Protein AF-A0A7C5U454-F1 (afdb_monomer_lite)

Radius of gyration: 26.95 Å; chains: 1; bounding box: 69×46×81 Å

Organism: Caldiarchaeum subterraneum (NCBI:txid311458)

Structure (mmCIF, N/CA/C/O backbone):
data_AF-A0A7C5U454-F1
#
_entry.id   AF-A0A7C5U454-F1
#
loop_
_atom_site.group_PDB
_atom_site.id
_atom_site.type_symbol
_atom_site.label_atom_id
_atom_site.label_alt_id
_atom_site.label_comp_id
_atom_site.label_asym_id
_atom_site.label_entity_id
_atom_site.label_seq_id
_atom_site.pdbx_PDB_ins_code
_atom_site.Cartn_x
_atom_site.Cartn_y
_atom_site.Cartn_z
_atom_site.occupancy
_atom_site.B_iso_or_equiv
_atom_site.auth_seq_id
_atom_site.auth_comp_id
_atom_site.auth_asym_id
_atom_site.auth_atom_id
_atom_site.pdbx_PDB_model_num
ATOM 1 N N . MET A 1 1 ? 36.075 -3.703 -53.656 1.00 47.78 1 MET A N 1
ATOM 2 C CA . MET A 1 1 ? 34.663 -3.786 -53.200 1.00 47.78 1 MET A CA 1
ATOM 3 C C . MET A 1 1 ? 34.481 -3.775 -51.675 1.00 47.78 1 MET A C 1
ATOM 5 O O . MET A 1 1 ? 33.833 -2.853 -51.201 1.00 47.78 1 MET A O 1
ATOM 9 N N . LYS A 1 2 ? 35.056 -4.696 -50.873 1.00 44.50 2 LYS A N 1
ATOM 10 C CA . LYS A 1 2 ? 34.863 -4.722 -49.393 1.00 44.50 2 LYS A CA 1
ATOM 11 C C . LYS A 1 2 ? 35.224 -3.414 -48.659 1.00 44.50 2 LYS A C 1
ATOM 13 O O . LYS A 1 2 ? 34.528 -3.016 -47.733 1.00 44.50 2 LYS A O 1
ATOM 18 N N . GLN A 1 3 ? 36.286 -2.730 -49.083 1.00 50.84 3 GLN A N 1
ATOM 19 C CA . GLN A 1 3 ? 36.782 -1.517 -48.415 1.00 50.84 3 GLN A CA 1
ATOM 20 C C . GLN A 1 3 ? 35.923 -0.270 -48.699 1.00 50.84 3 GLN A C 1
ATOM 22 O O . GLN A 1 3 ? 35.782 0.589 -47.837 1.00 50.84 3 GLN A O 1
ATOM 27 N N . GLN A 1 4 ? 35.288 -0.215 -49.874 1.00 53.16 4 GLN A N 1
ATOM 28 C CA . GLN A 1 4 ? 34.417 0.887 -50.294 1.00 53.16 4 GLN A CA 1
ATOM 29 C C . GLN A 1 4 ? 33.036 0.800 -49.621 1.00 53.16 4 GLN A C 1
ATOM 31 O O . GLN A 1 4 ? 32.524 1.801 -49.133 1.00 53.16 4 GLN A O 1
ATOM 36 N N . SER A 1 5 ? 32.488 -0.414 -49.485 1.00 56.28 5 SER A N 1
ATOM 37 C CA . SER A 1 5 ? 31.235 -0.668 -48.752 1.00 56.28 5 SER A CA 1
ATOM 38 C C . SER A 1 5 ? 31.339 -0.311 -47.260 1.00 56.28 5 SER A C 1
ATOM 40 O O . SER A 1 5 ? 30.425 0.294 -46.707 1.00 56.28 5 SER A O 1
ATOM 42 N N . SER A 1 6 ? 32.481 -0.593 -46.621 1.00 60.22 6 SER A N 1
ATOM 43 C CA . SER A 1 6 ? 32.712 -0.248 -45.210 1.00 60.22 6 SER A CA 1
ATOM 44 C C . SER A 1 6 ? 32.820 1.260 -44.949 1.00 60.22 6 SER A C 1
ATOM 46 O O . SER A 1 6 ? 32.556 1.679 -43.825 1.00 60.22 6 SER A O 1
ATOM 48 N N . SER A 1 7 ? 33.230 2.064 -45.938 1.00 69.88 7 SER A N 1
ATOM 49 C CA . SER A 1 7 ? 33.307 3.525 -45.787 1.00 69.88 7 SER A CA 1
ATOM 50 C C . SER A 1 7 ? 31.917 4.150 -45.833 1.00 69.88 7 SER A C 1
ATOM 52 O O . SER A 1 7 ? 31.558 4.900 -44.938 1.00 69.88 7 SER A O 1
ATOM 54 N N . ILE A 1 8 ? 31.100 3.739 -46.807 1.00 73.88 8 ILE A N 1
ATOM 55 C CA . ILE A 1 8 ? 29.731 4.244 -46.988 1.00 73.88 8 ILE A CA 1
ATOM 56 C C . ILE A 1 8 ? 28.865 3.955 -45.752 1.00 73.88 8 ILE A C 1
ATOM 58 O O . ILE A 1 8 ? 28.137 4.823 -45.283 1.00 73.88 8 ILE A O 1
ATOM 62 N N . LEU A 1 9 ? 28.971 2.749 -45.182 1.00 72.31 9 LEU A N 1
ATOM 63 C CA . LEU A 1 9 ? 28.237 2.377 -43.966 1.00 72.31 9 LEU A CA 1
ATOM 64 C C . LEU A 1 9 ? 28.644 3.211 -42.746 1.00 72.31 9 LEU A C 1
ATOM 66 O O . LEU A 1 9 ? 27.801 3.524 -41.905 1.00 72.31 9 LEU A O 1
ATOM 70 N N . PHE A 1 10 ? 29.921 3.581 -42.643 1.00 75.31 10 PHE A N 1
ATOM 71 C CA . PHE A 1 10 ? 30.403 4.443 -41.569 1.00 75.31 10 PHE A CA 1
ATOM 72 C C . PHE A 1 10 ? 29.864 5.871 -41.715 1.00 75.31 10 PHE A C 1
ATOM 74 O O . PHE A 1 10 ? 29.353 6.425 -40.744 1.00 75.31 10 PHE A O 1
ATOM 81 N N . ASP A 1 11 ? 29.893 6.423 -42.927 1.00 74.19 11 ASP A N 1
ATOM 82 C CA . ASP A 1 11 ? 29.401 7.776 -43.207 1.00 74.19 11 ASP A CA 1
ATOM 83 C C . ASP A 1 11 ? 27.886 7.884 -42.942 1.00 74.19 11 ASP A C 1
ATOM 85 O O . ASP A 1 11 ? 27.427 8.821 -42.285 1.00 74.19 11 ASP A O 1
ATOM 89 N N . LEU A 1 12 ? 27.111 6.867 -43.340 1.00 73.50 12 LEU A N 1
ATOM 90 C CA . LEU A 1 12 ? 25.682 6.751 -43.018 1.00 73.50 12 LEU A CA 1
ATOM 91 C C . LEU A 1 12 ? 25.421 6.621 -41.510 1.00 73.50 12 LEU A C 1
ATOM 93 O O . LEU A 1 12 ? 24.447 7.174 -40.994 1.00 73.50 12 LEU A O 1
ATOM 97 N N . SER A 1 13 ? 26.297 5.920 -40.786 1.00 74.12 13 SER A N 1
ATOM 98 C CA . SER A 1 13 ? 26.193 5.789 -39.329 1.00 74.12 13 SER A CA 1
ATOM 99 C C . SER A 1 13 ? 26.416 7.136 -38.636 1.00 74.12 13 SER A C 1
ATOM 101 O O . SER A 1 13 ? 25.646 7.507 -37.753 1.00 74.12 13 SER A O 1
ATOM 103 N N . LEU A 1 14 ? 27.418 7.910 -39.070 1.00 75.25 14 LEU A N 1
ATOM 104 C CA . LEU A 1 14 ? 27.668 9.262 -38.557 1.00 75.25 14 LEU A CA 1
ATOM 105 C C . LEU A 1 14 ? 26.498 10.210 -38.852 1.00 75.25 14 LEU A C 1
ATOM 107 O O . LEU A 1 14 ? 26.078 10.944 -37.961 1.00 75.25 14 LEU A O 1
ATOM 111 N N . LEU A 1 15 ? 25.934 10.157 -40.062 1.00 73.00 15 LEU A N 1
ATOM 112 C CA . LEU A 1 15 ? 24.736 10.916 -40.444 1.00 73.00 15 LEU A CA 1
ATOM 113 C C . LEU A 1 15 ? 23.524 10.575 -39.569 1.00 73.00 15 LEU A C 1
ATOM 115 O O . LEU A 1 15 ? 22.808 11.473 -39.136 1.00 73.00 15 LEU A O 1
ATOM 119 N N . THR A 1 16 ? 23.323 9.294 -39.261 1.00 71.94 16 THR A N 1
ATOM 120 C CA . THR A 1 16 ? 22.230 8.835 -38.388 1.00 71.94 16 THR A CA 1
ATOM 121 C C . THR A 1 16 ? 22.395 9.367 -36.961 1.00 71.94 16 THR A C 1
ATOM 123 O O . THR A 1 16 ? 21.438 9.854 -36.362 1.00 71.94 16 THR A O 1
ATOM 126 N N . LEU A 1 17 ? 23.620 9.337 -36.426 1.00 70.69 17 LEU A N 1
ATOM 127 C CA . LEU A 1 17 ? 23.936 9.887 -35.105 1.00 70.69 17 LEU A CA 1
ATOM 128 C C . LEU A 1 17 ? 23.794 11.422 -35.066 1.00 70.69 17 LEU A C 1
ATOM 130 O O . LEU A 1 17 ? 23.281 11.959 -34.088 1.00 70.69 17 LEU A O 1
ATOM 134 N N . LEU A 1 18 ? 24.191 12.126 -36.133 1.00 68.19 18 LEU A N 1
ATOM 135 C CA . LEU A 1 18 ? 23.986 13.573 -36.300 1.00 68.19 18 LEU A CA 1
ATOM 136 C C . LEU A 1 18 ? 22.499 13.941 -36.341 1.00 68.19 18 LEU A C 1
ATOM 138 O O . LEU A 1 18 ? 22.078 14.877 -35.665 1.00 68.19 18 LEU A O 1
ATOM 142 N N . ALA A 1 19 ? 21.695 13.192 -37.098 1.00 65.06 19 ALA A N 1
ATOM 143 C CA . ALA A 1 19 ? 20.251 13.392 -37.158 1.00 65.06 19 ALA A CA 1
ATOM 144 C C . ALA A 1 19 ? 19.597 13.141 -35.791 1.00 65.06 19 ALA A C 1
ATOM 146 O O . ALA A 1 19 ? 18.754 13.926 -35.362 1.00 65.06 19 ALA A O 1
ATOM 147 N N . PHE A 1 20 ? 20.028 12.103 -35.067 1.00 66.69 20 PHE A N 1
ATOM 148 C CA . PHE A 1 20 ? 19.568 11.827 -33.706 1.00 66.69 20 PHE A CA 1
ATOM 149 C C . PHE A 1 20 ? 19.923 12.962 -32.732 1.00 66.69 20 PHE A C 1
ATOM 151 O O . PHE A 1 20 ? 19.067 13.396 -31.965 1.00 66.69 20 PHE A O 1
ATOM 158 N N . LEU A 1 21 ? 21.148 13.498 -32.800 1.00 63.47 21 LEU A N 1
ATOM 159 C CA . LEU A 1 21 ? 21.573 14.660 -32.009 1.00 63.47 21 LEU A CA 1
ATOM 160 C C . LEU A 1 21 ? 20.697 15.892 -32.274 1.00 63.47 21 LEU A C 1
ATOM 162 O O . LEU A 1 21 ? 20.326 16.596 -31.342 1.00 63.47 21 LEU A O 1
ATOM 166 N N . ALA A 1 22 ? 20.370 16.142 -33.543 1.00 58.53 22 ALA A N 1
ATOM 167 C CA . ALA A 1 22 ? 19.593 17.304 -33.964 1.00 58.53 22 ALA A CA 1
ATOM 168 C C . ALA A 1 22 ? 18.092 17.200 -33.635 1.00 58.53 22 ALA A C 1
ATOM 170 O O . ALA A 1 22 ? 17.413 18.222 -33.583 1.00 58.53 22 ALA A O 1
ATOM 171 N N . THR A 1 23 ? 17.562 15.987 -33.439 1.00 56.59 23 THR A N 1
ATOM 172 C CA . THR A 1 23 ? 16.112 15.736 -33.309 1.00 56.59 23 THR A CA 1
ATOM 173 C C . THR A 1 23 ? 15.681 15.203 -31.941 1.00 56.59 23 THR A C 1
ATOM 175 O O . THR A 1 23 ? 14.493 15.245 -31.621 1.00 56.59 23 THR A O 1
ATOM 178 N N . SER A 1 24 ? 16.607 14.725 -31.104 1.00 53.41 24 SER A N 1
ATOM 179 C CA . SER A 1 24 ? 16.283 14.188 -29.778 1.00 53.41 24 SER A CA 1
ATOM 180 C C . SER A 1 24 ? 16.011 15.307 -28.770 1.00 53.41 24 SER A C 1
ATOM 182 O O . SER A 1 24 ? 16.917 16.016 -28.341 1.00 53.41 24 SER A O 1
ATOM 184 N N . SER A 1 25 ? 14.749 15.456 -28.364 1.00 43.56 25 SER A N 1
ATOM 185 C CA . SER A 1 25 ? 14.301 16.538 -27.479 1.00 43.56 25 SER A CA 1
ATOM 186 C C . SER A 1 25 ? 14.329 16.205 -25.981 1.00 43.56 25 SER A C 1
ATOM 188 O O . SER A 1 25 ? 14.147 17.119 -25.179 1.00 43.56 25 SER A O 1
ATOM 190 N N . LYS A 1 26 ? 14.531 14.937 -25.563 1.00 46.06 26 LYS A N 1
ATOM 191 C CA . LYS A 1 26 ? 14.231 14.540 -24.165 1.00 46.06 26 LYS A CA 1
ATOM 192 C C . LYS A 1 26 ? 14.995 13.375 -23.506 1.00 46.06 26 LYS A C 1
ATOM 194 O O . LYS A 1 26 ? 14.649 13.035 -22.379 1.00 46.06 26 LYS A O 1
ATOM 199 N N . VAL A 1 27 ? 16.023 12.764 -24.101 1.00 41.97 27 VAL A N 1
ATOM 200 C CA . VAL A 1 27 ? 16.682 11.590 -23.475 1.00 41.97 27 VAL A CA 1
ATOM 201 C C . VAL A 1 27 ? 18.084 11.929 -22.967 1.00 41.97 27 VAL A C 1
ATOM 203 O O . VAL A 1 27 ? 18.962 12.236 -23.763 1.00 41.97 27 VAL A O 1
ATOM 206 N N . ASN A 1 28 ? 18.272 11.860 -21.640 1.00 46.56 28 ASN A N 1
ATOM 207 C CA . ASN A 1 28 ? 19.528 12.038 -20.895 1.00 46.56 28 ASN A CA 1
ATOM 208 C C . ASN A 1 28 ? 20.470 13.113 -21.468 1.00 46.56 28 ASN A C 1
ATOM 210 O O . ASN A 1 28 ? 21.393 12.832 -22.237 1.00 46.56 28 ASN A O 1
ATOM 214 N N . VAL A 1 29 ? 20.268 14.344 -20.988 1.00 51.34 29 VAL A N 1
ATOM 215 C CA . VAL A 1 29 ? 21.019 15.577 -21.292 1.00 51.34 29 VAL A CA 1
ATOM 216 C C . VAL A 1 29 ? 22.542 15.362 -21.366 1.00 51.34 29 VAL A C 1
ATOM 218 O O . VAL A 1 29 ? 23.223 15.986 -22.170 1.00 51.34 29 VAL A O 1
ATOM 221 N N . GLN A 1 30 ? 23.092 14.422 -20.599 1.00 46.94 30 GLN A N 1
ATOM 222 C CA . GLN A 1 30 ? 24.523 14.119 -20.568 1.00 46.94 30 GLN A CA 1
ATOM 223 C C . GLN A 1 30 ? 25.040 13.442 -21.860 1.00 46.94 30 GLN A C 1
ATOM 225 O O . GLN A 1 30 ? 26.074 13.845 -22.386 1.00 46.94 30 GLN A O 1
ATOM 230 N N . TYR A 1 31 ? 24.342 12.462 -22.443 1.00 55.22 31 TYR A N 1
ATOM 231 C CA . TYR A 1 31 ? 24.856 11.769 -23.640 1.00 55.22 31 TYR A CA 1
ATOM 232 C C . TYR A 1 31 ? 24.741 12.617 -24.910 1.00 55.22 31 TYR A C 1
ATOM 234 O O . TYR A 1 31 ? 25.618 12.554 -25.772 1.00 55.22 31 TYR A O 1
ATOM 242 N N . VAL A 1 32 ? 23.684 13.427 -24.999 1.00 56.78 32 VAL A N 1
ATOM 243 C CA . VAL A 1 32 ? 23.410 14.331 -26.125 1.00 56.78 32 VAL A CA 1
ATOM 244 C C . VAL A 1 32 ? 24.326 15.560 -26.078 1.00 56.78 32 VAL A C 1
ATOM 246 O O . VAL A 1 32 ? 24.809 15.983 -27.121 1.00 56.78 32 VAL A O 1
ATOM 249 N N . LEU A 1 33 ? 24.637 16.112 -24.897 1.00 57.97 33 LEU A N 1
ATOM 250 C CA . LEU A 1 33 ? 25.428 17.348 -24.815 1.00 57.97 33 LEU A CA 1
ATOM 251 C C . LEU A 1 33 ? 26.941 17.160 -24.938 1.00 57.97 33 LEU A C 1
ATOM 253 O O . LEU A 1 33 ? 27.600 18.061 -25.451 1.00 57.97 33 LEU A O 1
ATOM 257 N N . TRP A 1 34 ? 27.514 16.043 -24.474 1.00 58.28 34 TRP A N 1
ATOM 258 C CA . TRP A 1 34 ? 28.972 15.871 -24.538 1.00 58.28 34 TRP A CA 1
ATOM 259 C C . TRP A 1 34 ? 29.406 14.579 -25.229 1.00 58.28 34 TRP A C 1
ATOM 261 O O . TRP A 1 34 ? 30.218 14.642 -26.148 1.00 58.28 34 TRP A O 1
ATOM 271 N N . VAL A 1 35 ? 28.851 13.410 -24.899 1.00 62.88 35 VAL A N 1
ATOM 272 C CA . VAL A 1 35 ? 29.391 12.150 -25.450 1.00 62.88 35 VAL A CA 1
ATOM 273 C C . VAL A 1 35 ? 29.211 12.046 -26.968 1.00 62.88 35 VAL A C 1
ATOM 275 O O . VAL A 1 35 ? 30.185 11.844 -27.692 1.00 62.88 35 VAL A O 1
ATOM 278 N N . LEU A 1 36 ? 27.987 12.206 -27.475 1.00 69.81 36 LEU A N 1
ATOM 279 C CA . LEU A 1 36 ? 27.692 12.030 -28.900 1.00 69.81 36 LEU A CA 1
ATOM 280 C C . LEU A 1 36 ? 28.391 13.075 -29.797 1.00 69.81 36 LEU A C 1
ATOM 282 O O . LEU A 1 36 ? 28.998 12.671 -30.793 1.00 69.81 36 LEU A O 1
ATOM 286 N N . PRO A 1 37 ? 28.397 14.385 -29.459 1.00 70.81 37 PRO A N 1
ATOM 287 C CA . PRO A 1 37 ? 29.125 15.391 -30.233 1.00 70.81 37 PRO A CA 1
ATOM 288 C C . PRO A 1 37 ? 30.634 15.128 -30.291 1.00 70.81 37 PRO A C 1
ATOM 290 O O . PRO A 1 37 ? 31.232 15.213 -31.366 1.00 70.81 37 PRO A O 1
ATOM 293 N N . PHE A 1 38 ? 31.265 14.751 -29.171 1.00 71.94 38 PHE A N 1
ATOM 294 C CA . PHE A 1 38 ? 32.700 14.450 -29.161 1.00 71.94 38 PHE A CA 1
ATOM 295 C C . PHE A 1 38 ? 33.031 13.162 -29.922 1.00 71.94 38 PHE A C 1
ATOM 297 O O . PHE A 1 38 ? 34.053 13.115 -30.609 1.00 71.94 38 PHE A O 1
ATOM 304 N N . LEU A 1 39 ? 32.157 12.151 -29.882 1.00 72.62 39 LEU A N 1
ATOM 305 C CA . LEU A 1 39 ? 32.286 10.955 -30.717 1.00 72.62 39 LEU A CA 1
ATOM 306 C C . LEU A 1 39 ? 32.182 11.286 -32.209 1.00 72.62 39 LEU A C 1
ATOM 308 O O . LEU A 1 39 ? 32.992 10.797 -32.991 1.00 72.62 39 LEU A O 1
ATOM 312 N N . LEU A 1 40 ? 31.248 12.148 -32.612 1.00 73.44 40 LEU A N 1
ATOM 313 C CA . LEU A 1 40 ? 31.114 12.593 -34.002 1.00 73.44 40 LEU A CA 1
ATOM 314 C C . LEU A 1 40 ? 32.360 13.353 -34.476 1.00 73.44 40 LEU A C 1
ATOM 316 O O . LEU A 1 40 ? 32.920 13.029 -35.523 1.00 73.44 40 LEU A O 1
ATOM 320 N N . ILE A 1 41 ? 32.854 14.307 -33.679 1.00 73.94 41 ILE A N 1
ATOM 321 C CA . ILE A 1 41 ? 34.079 15.064 -33.988 1.00 73.94 41 ILE A CA 1
ATOM 322 C C . ILE A 1 41 ? 35.288 14.126 -34.089 1.00 73.94 41 ILE A C 1
ATOM 324 O O . ILE A 1 41 ? 36.097 14.250 -35.010 1.00 73.94 41 ILE A O 1
ATOM 328 N N . HIS A 1 42 ? 35.418 13.173 -33.165 1.00 75.06 42 HIS A N 1
ATOM 329 C CA . HIS A 1 42 ? 36.490 12.183 -33.199 1.00 75.06 42 HIS A CA 1
ATOM 330 C C . HIS A 1 42 ? 36.370 11.262 -34.419 1.00 75.06 42 HIS A C 1
ATOM 332 O O . HIS A 1 42 ? 37.365 11.019 -35.098 1.00 75.06 42 HIS A O 1
ATOM 338 N N . GLY A 1 43 ? 35.168 10.808 -34.769 1.00 72.38 43 GLY A N 1
ATOM 339 C CA . GLY A 1 43 ? 34.928 9.982 -35.953 1.00 72.38 43 GLY A CA 1
ATOM 340 C C . GLY A 1 43 ? 35.285 10.672 -37.267 1.00 72.38 43 GLY A C 1
ATOM 341 O O . GLY A 1 43 ? 35.855 10.038 -38.151 1.00 72.38 43 GLY A O 1
ATOM 342 N N . LEU A 1 44 ? 35.029 11.979 -37.369 1.00 73.25 44 LEU A N 1
ATOM 343 C CA . LEU A 1 44 ? 35.403 12.790 -38.532 1.00 73.25 44 LEU A CA 1
ATOM 344 C C . LEU A 1 44 ? 36.917 13.043 -38.623 1.00 73.25 44 LEU A C 1
ATOM 346 O O . LEU A 1 44 ? 37.450 13.228 -39.714 1.00 73.25 44 LEU A O 1
ATOM 350 N N . ARG A 1 45 ? 37.621 13.059 -37.485 1.00 71.38 45 ARG A N 1
ATOM 351 C CA . ARG A 1 45 ? 39.059 13.376 -37.406 1.00 71.38 45 ARG A CA 1
ATOM 352 C C . ARG A 1 45 ? 39.978 12.160 -37.429 1.00 71.38 45 ARG A C 1
ATOM 354 O O . ARG A 1 45 ? 41.174 12.317 -37.666 1.00 71.38 45 ARG A O 1
ATOM 361 N N . THR A 1 46 ? 39.460 10.964 -37.168 1.00 67.00 46 THR A N 1
ATOM 362 C CA . THR A 1 46 ? 40.300 9.796 -36.878 1.00 67.00 46 THR A CA 1
ATOM 363 C C . THR A 1 46 ? 39.913 8.610 -37.754 1.00 67.00 46 THR A C 1
ATOM 365 O O . THR A 1 46 ? 38.778 8.149 -37.745 1.00 67.00 46 THR A O 1
ATOM 368 N N . ASN A 1 47 ? 40.875 8.050 -38.493 1.00 66.88 47 ASN A N 1
ATOM 369 C CA . ASN A 1 47 ? 40.645 6.910 -39.393 1.00 66.88 47 ASN A CA 1
ATOM 370 C C . ASN A 1 47 ? 40.882 5.553 -38.699 1.00 66.88 47 ASN A C 1
ATOM 372 O O . ASN A 1 47 ? 41.429 4.616 -39.282 1.00 66.88 47 ASN A O 1
ATOM 376 N N . VAL A 1 48 ? 40.524 5.452 -37.416 1.00 75.12 48 VAL A N 1
ATOM 377 C CA . VAL A 1 48 ? 40.759 4.241 -36.621 1.00 75.12 48 VAL A CA 1
ATOM 378 C C . VAL A 1 48 ? 39.723 3.189 -37.008 1.00 75.12 48 VAL A C 1
ATOM 380 O O . VAL A 1 48 ? 38.528 3.364 -36.785 1.00 75.12 48 VAL A O 1
ATOM 383 N N . LYS A 1 49 ? 40.182 2.063 -37.565 1.00 73.81 49 LYS A N 1
ATOM 384 C CA . LYS A 1 49 ? 39.317 0.959 -38.018 1.00 73.81 49 LYS A CA 1
ATOM 385 C C . LYS A 1 49 ? 38.381 0.446 -36.916 1.00 73.81 49 LYS A C 1
ATOM 387 O O . LYS A 1 49 ? 37.220 0.168 -37.186 1.00 73.81 49 LYS A O 1
ATOM 392 N N . GLU A 1 50 ? 38.874 0.360 -35.681 1.00 71.81 50 GLU A N 1
ATOM 393 C CA . GLU A 1 50 ? 38.083 -0.042 -34.508 1.00 71.81 50 GLU A CA 1
ATOM 394 C C . GLU A 1 50 ? 36.940 0.945 -34.233 1.00 71.81 50 GLU A C 1
ATOM 396 O O . GLU A 1 50 ? 35.807 0.519 -34.035 1.00 71.81 50 GLU A O 1
ATOM 401 N N . PHE A 1 51 ? 37.210 2.255 -34.300 1.00 75.38 51 PHE A N 1
ATOM 402 C CA . PHE A 1 51 ? 36.192 3.294 -34.125 1.00 75.38 51 PHE A CA 1
ATOM 403 C C . PHE A 1 51 ? 35.079 3.150 -35.170 1.00 75.38 51 PHE A C 1
ATOM 405 O O . PHE A 1 51 ? 33.903 3.113 -34.819 1.00 75.38 51 PHE A O 1
ATOM 412 N N . LYS A 1 52 ? 35.454 2.951 -36.443 1.00 77.69 52 LYS A N 1
ATOM 413 C CA . LYS A 1 52 ? 34.493 2.749 -37.537 1.00 77.69 52 LYS A CA 1
ATOM 414 C C . LYS A 1 52 ? 33.583 1.548 -37.308 1.00 77.69 52 LYS A C 1
ATOM 416 O O . LYS A 1 52 ? 32.368 1.663 -37.450 1.00 77.69 52 LYS A O 1
ATOM 421 N N . SER A 1 53 ? 34.160 0.413 -36.918 1.00 77.06 53 SER A N 1
ATOM 422 C CA . SER A 1 53 ? 33.397 -0.805 -36.644 1.00 77.06 53 SER A CA 1
ATOM 423 C C . SER A 1 53 ? 32.407 -0.628 -35.490 1.00 77.06 53 SER A C 1
ATOM 425 O O . SER A 1 53 ? 31.266 -1.068 -35.609 1.00 77.06 53 SER A O 1
ATOM 427 N N . TYR A 1 54 ? 32.803 0.034 -34.395 1.00 78.12 54 TYR A N 1
ATOM 428 C CA . TYR A 1 54 ? 31.911 0.233 -33.248 1.00 78.12 54 TYR A CA 1
ATOM 429 C C . TYR A 1 54 ? 30.814 1.268 -33.511 1.00 78.12 54 TYR A C 1
ATOM 431 O O . TYR A 1 54 ? 29.695 1.077 -33.043 1.00 78.12 54 TYR A O 1
ATOM 439 N N . SER A 1 55 ? 31.073 2.313 -34.305 1.00 78.50 55 SER A N 1
ATOM 440 C CA . SER A 1 55 ? 30.022 3.253 -34.726 1.00 78.50 55 SER A CA 1
ATOM 441 C C . SER A 1 55 ? 28.955 2.570 -35.582 1.00 78.50 55 SER A C 1
ATOM 443 O O . SER A 1 55 ? 27.767 2.779 -35.351 1.00 78.50 55 SER A O 1
ATOM 445 N N . ILE A 1 56 ? 29.368 1.710 -36.520 1.00 80.56 56 ILE A N 1
ATOM 446 C CA . ILE A 1 56 ? 28.434 0.915 -37.331 1.00 80.56 56 ILE A CA 1
ATOM 447 C C . ILE A 1 56 ? 27.639 -0.040 -36.433 1.00 80.56 56 ILE A C 1
ATOM 449 O O . ILE A 1 56 ? 26.418 -0.111 -36.539 1.00 80.56 56 ILE A O 1
ATOM 453 N N . LEU A 1 57 ? 28.314 -0.745 -35.518 1.00 79.94 57 LEU A N 1
ATOM 454 C CA . LEU A 1 57 ? 27.671 -1.689 -34.603 1.00 79.94 57 LEU A CA 1
ATOM 455 C C . LEU A 1 57 ? 26.627 -1.009 -33.705 1.00 79.94 57 LEU A C 1
ATOM 457 O O . LEU A 1 57 ? 25.555 -1.570 -33.497 1.00 79.94 57 LEU A O 1
ATOM 461 N N . LEU A 1 58 ? 26.913 0.204 -33.220 1.00 81.94 58 LEU A N 1
ATOM 462 C CA . LEU A 1 58 ? 25.990 0.996 -32.406 1.00 81.94 58 LEU A CA 1
ATOM 463 C C . LEU A 1 58 ? 24.712 1.355 -33.178 1.00 81.94 58 LEU A C 1
ATOM 465 O O . LEU A 1 58 ? 23.612 1.188 -32.655 1.00 81.94 58 LEU A O 1
ATOM 469 N N . VAL A 1 59 ? 24.846 1.813 -34.426 1.00 82.00 59 VAL A N 1
ATOM 470 C CA . VAL A 1 59 ? 23.693 2.178 -35.267 1.00 82.00 59 VAL A CA 1
ATOM 471 C C . VAL A 1 59 ? 22.885 0.945 -35.664 1.00 82.00 59 VAL A C 1
ATOM 473 O O . VAL A 1 59 ? 21.661 0.965 -35.570 1.00 82.00 59 VAL A O 1
ATOM 476 N N . VAL A 1 60 ? 23.549 -0.153 -36.037 1.00 84.19 60 VAL A N 1
ATOM 477 C CA . VAL A 1 60 ? 22.874 -1.425 -36.340 1.00 84.19 60 VAL A CA 1
ATOM 478 C C . VAL A 1 60 ? 22.113 -1.937 -35.118 1.00 84.19 60 VAL A C 1
ATOM 480 O O . VAL A 1 60 ? 20.950 -2.306 -35.245 1.00 84.19 60 VAL A O 1
ATOM 483 N N . ALA A 1 61 ? 22.723 -1.908 -33.931 1.00 81.75 61 ALA A N 1
ATOM 484 C CA . ALA A 1 61 ? 22.050 -2.275 -32.691 1.00 81.75 61 ALA A CA 1
ATOM 485 C C . ALA A 1 61 ? 20.831 -1.381 -32.421 1.00 81.75 61 ALA A C 1
ATOM 487 O O . ALA A 1 61 ? 19.765 -1.898 -32.109 1.00 81.75 61 ALA A O 1
ATOM 488 N N . GLY A 1 62 ? 20.944 -0.064 -32.620 1.00 78.31 62 GLY A N 1
ATOM 489 C CA . GLY A 1 62 ? 19.815 0.861 -32.495 1.00 78.31 62 GLY A CA 1
ATOM 490 C C . GLY A 1 62 ? 18.668 0.554 -33.465 1.00 78.31 62 GLY A C 1
ATOM 491 O O . GLY A 1 62 ? 17.507 0.558 -33.066 1.00 78.31 62 GLY A O 1
ATOM 492 N N . LEU A 1 63 ? 18.971 0.216 -34.721 1.00 83.31 63 LEU A N 1
ATOM 493 C CA . LEU A 1 63 ? 17.959 -0.179 -35.707 1.00 83.31 63 LEU A CA 1
ATOM 494 C C . LEU A 1 63 ? 17.279 -1.503 -35.337 1.00 83.31 63 LEU A C 1
ATOM 496 O O . LEU A 1 63 ? 16.056 -1.613 -35.433 1.00 83.31 63 LEU A O 1
ATOM 500 N N . VAL A 1 64 ? 18.048 -2.495 -34.875 1.00 80.69 64 VAL A N 1
ATOM 501 C CA . VAL A 1 64 ? 17.497 -3.762 -34.364 1.00 80.69 64 VAL A CA 1
ATOM 502 C C . VAL A 1 64 ? 16.616 -3.506 -33.143 1.00 80.69 64 VAL A C 1
ATOM 504 O O . VAL A 1 64 ? 15.533 -4.069 -33.053 1.00 80.69 64 VAL A O 1
ATOM 507 N N . PHE A 1 65 ? 17.024 -2.609 -32.244 1.00 78.19 65 PHE A N 1
ATOM 508 C CA . PHE A 1 65 ? 16.228 -2.229 -31.082 1.00 78.19 65 PHE A CA 1
ATOM 509 C C . PHE A 1 65 ? 14.898 -1.589 -31.494 1.00 78.19 65 PHE A C 1
ATOM 511 O O . PHE A 1 65 ? 13.849 -2.010 -31.024 1.00 78.19 65 PHE A O 1
ATOM 518 N N . ILE A 1 66 ? 14.916 -0.611 -32.408 1.00 76.00 66 ILE A N 1
ATOM 519 C CA . ILE A 1 66 ? 13.700 0.071 -32.882 1.00 76.00 66 ILE A CA 1
ATOM 520 C C . ILE A 1 66 ? 12.764 -0.916 -33.584 1.00 76.00 66 ILE A C 1
ATOM 522 O O . ILE A 1 66 ? 11.571 -0.940 -33.299 1.00 76.00 66 ILE A O 1
ATOM 526 N N . THR A 1 67 ? 13.287 -1.746 -34.484 1.00 78.44 67 THR A N 1
ATOM 527 C CA . THR A 1 67 ? 12.475 -2.728 -35.222 1.00 78.44 67 THR A CA 1
ATOM 528 C C . THR A 1 67 ? 11.897 -3.803 -34.304 1.00 78.44 67 THR A C 1
ATOM 530 O O . THR A 1 67 ? 10.717 -4.133 -34.417 1.00 78.44 67 THR A O 1
ATOM 533 N N . ALA A 1 68 ? 12.679 -4.295 -33.342 1.00 74.19 68 ALA A N 1
ATOM 534 C CA . ALA A 1 68 ? 12.201 -5.230 -32.332 1.00 74.19 68 ALA A CA 1
ATOM 535 C C . ALA A 1 68 ? 11.163 -4.580 -31.402 1.00 74.19 68 ALA A C 1
ATOM 537 O O . ALA A 1 68 ? 10.143 -5.199 -31.112 1.00 74.19 68 ALA A O 1
ATOM 538 N N . ALA A 1 69 ? 11.358 -3.315 -31.011 1.00 67.62 69 ALA A N 1
ATOM 539 C CA . ALA A 1 69 ? 10.386 -2.553 -30.230 1.00 67.62 69 ALA A CA 1
ATOM 540 C C . ALA A 1 69 ? 9.064 -2.391 -30.986 1.00 67.62 69 ALA A C 1
ATOM 542 O O . ALA A 1 69 ? 8.012 -2.590 -30.397 1.00 67.62 69 ALA A O 1
ATOM 543 N N . GLN A 1 70 ? 9.096 -2.100 -32.290 1.00 71.56 70 GLN A N 1
ATOM 544 C CA . GLN A 1 70 ? 7.889 -2.021 -33.120 1.00 71.56 70 GLN A CA 1
ATOM 545 C C . GLN A 1 70 ? 7.153 -3.363 -33.196 1.00 71.56 70 GLN A C 1
ATOM 547 O O . GLN A 1 70 ? 5.932 -3.388 -33.100 1.00 71.56 70 GLN A O 1
ATOM 552 N N . ALA A 1 71 ? 7.873 -4.483 -33.308 1.00 67.75 71 ALA A N 1
ATOM 553 C CA . ALA A 1 71 ? 7.261 -5.812 -33.286 1.00 67.75 71 ALA A CA 1
ATOM 554 C C . ALA A 1 71 ? 6.601 -6.130 -31.930 1.00 67.75 71 ALA A C 1
ATOM 556 O O . ALA A 1 71 ? 5.517 -6.706 -31.899 1.00 67.75 71 ALA A O 1
ATOM 557 N N . VAL A 1 72 ? 7.222 -5.716 -30.820 1.00 62.09 72 VAL A N 1
ATOM 558 C CA . VAL A 1 72 ? 6.637 -5.830 -29.472 1.00 62.09 72 VAL A CA 1
ATOM 559 C C . VAL A 1 72 ? 5.428 -4.898 -29.304 1.00 62.09 72 VAL A C 1
ATOM 561 O O . VAL A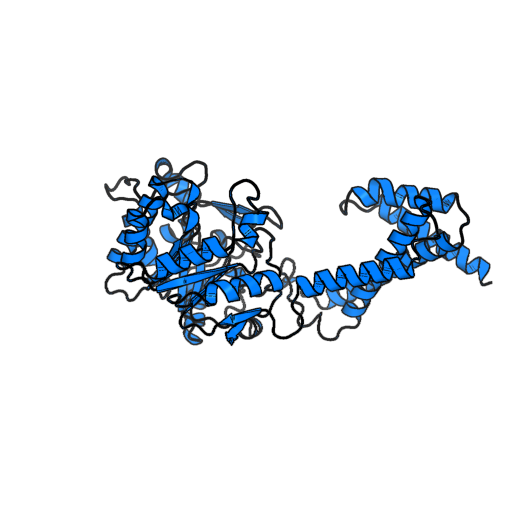 1 72 ? 4.415 -5.299 -28.737 1.00 62.09 72 VAL A O 1
ATOM 564 N N . LEU A 1 73 ? 5.494 -3.678 -29.843 1.00 61.88 73 LEU A N 1
ATOM 565 C CA . LEU A 1 73 ? 4.415 -2.687 -29.796 1.00 61.88 73 LEU A CA 1
ATOM 566 C C . LEU A 1 73 ? 3.244 -3.018 -30.735 1.00 61.88 73 LEU A C 1
ATOM 568 O O . LEU A 1 73 ? 2.128 -2.598 -30.469 1.00 61.88 73 LEU A O 1
ATOM 572 N N . ALA A 1 74 ? 3.449 -3.784 -31.807 1.00 61.53 74 ALA A N 1
ATOM 573 C CA . ALA A 1 74 ? 2.375 -4.180 -32.724 1.00 61.53 74 ALA A CA 1
ATOM 574 C C . ALA A 1 74 ? 1.346 -5.127 -32.076 1.00 61.53 74 ALA A C 1
ATOM 576 O O . ALA A 1 74 ? 0.210 -5.212 -32.535 1.00 61.53 74 ALA A O 1
ATOM 577 N N . ILE A 1 75 ? 1.738 -5.821 -31.005 1.00 56.22 75 ILE A N 1
ATOM 578 C CA . ILE A 1 75 ? 0.870 -6.687 -30.189 1.00 56.22 75 ILE A CA 1
ATOM 579 C C . ILE A 1 75 ? 0.196 -5.868 -29.064 1.00 56.22 75 ILE A C 1
ATOM 581 O O . ILE A 1 75 ? -0.685 -6.347 -28.355 1.00 56.22 75 ILE A O 1
ATOM 585 N N . PHE A 1 76 ? 0.589 -4.605 -28.896 1.00 48.12 76 PHE A N 1
ATOM 586 C CA . PHE A 1 76 ? 0.136 -3.746 -27.814 1.00 48.12 76 PHE A CA 1
ATOM 587 C C . PHE A 1 76 ? -1.233 -3.126 -28.131 1.00 48.12 76 PHE A C 1
ATOM 589 O O . PHE A 1 76 ? -1.377 -2.338 -29.064 1.00 48.12 76 PHE A O 1
ATOM 596 N N . ASP A 1 77 ? -2.247 -3.449 -27.326 1.00 52.12 77 ASP A N 1
ATOM 597 C CA . ASP A 1 77 ? -3.545 -2.767 -27.379 1.00 52.12 77 ASP A CA 1
ATOM 598 C C . ASP A 1 77 ? -3.387 -1.304 -26.921 1.00 52.12 77 ASP A C 1
ATOM 600 O O . ASP A 1 77 ? -2.849 -1.030 -25.847 1.00 52.12 77 ASP A O 1
ATOM 604 N N . LEU A 1 78 ? -3.896 -0.353 -27.710 1.00 54.44 78 LEU A N 1
ATOM 605 C CA . LEU A 1 78 ? -3.917 1.075 -27.375 1.00 54.44 78 LEU A CA 1
ATOM 606 C C . LEU A 1 78 ? -4.653 1.360 -26.053 1.00 54.44 78 LEU A C 1
ATOM 608 O O . LEU A 1 78 ? -4.337 2.337 -25.377 1.00 54.44 78 LEU A O 1
ATOM 612 N N . ARG A 1 79 ? -5.582 0.490 -25.633 1.00 47.34 79 ARG A N 1
ATOM 613 C CA . ARG A 1 79 ? -6.239 0.550 -24.312 1.00 47.34 79 ARG A CA 1
ATOM 614 C C . ARG A 1 79 ? -5.277 0.303 -23.145 1.00 47.34 79 ARG A C 1
ATOM 616 O O . ARG A 1 79 ? -5.610 0.621 -22.006 1.00 47.34 79 ARG A O 1
ATOM 623 N N . ASN A 1 80 ? -4.092 -0.245 -23.417 1.00 45.78 80 ASN A N 1
ATOM 624 C CA . ASN A 1 80 ? -3.028 -0.459 -22.441 1.00 45.78 80 ASN A CA 1
ATOM 625 C C . ASN A 1 80 ? -2.000 0.681 -22.403 1.00 45.78 80 ASN A C 1
ATOM 627 O O . ASN A 1 80 ? -1.045 0.596 -21.633 1.00 45.78 80 ASN A O 1
ATOM 631 N N . ILE A 1 81 ? -2.174 1.762 -23.175 1.00 45.59 81 ILE A N 1
ATOM 632 C CA . ILE A 1 81 ? -1.315 2.950 -23.056 1.00 45.59 81 ILE A CA 1
ATOM 633 C C . ILE A 1 81 ? -1.422 3.497 -21.624 1.00 45.59 81 ILE A C 1
ATOM 635 O O . ILE A 1 81 ? -2.511 3.785 -21.139 1.00 45.59 81 ILE A O 1
ATOM 639 N N . GLY A 1 82 ? -0.280 3.603 -20.939 1.00 42.47 82 GLY A N 1
ATOM 640 C CA . GLY A 1 82 ? -0.199 4.001 -19.528 1.00 42.47 82 GLY A CA 1
ATOM 641 C C . GLY A 1 82 ? -0.326 2.849 -18.523 1.00 42.47 82 GLY A C 1
ATOM 642 O O . GLY A 1 82 ? -0.056 3.052 -17.345 1.00 42.47 82 GLY A O 1
ATOM 643 N N . ARG A 1 83 ? -0.665 1.627 -18.961 1.00 47.25 83 ARG A N 1
ATOM 644 C CA . ARG A 1 83 ? -0.700 0.421 -18.118 1.00 47.25 83 ARG A CA 1
ATOM 645 C C . ARG A 1 83 ? 0.637 -0.322 -18.214 1.00 47.25 83 ARG A C 1
ATOM 647 O O . ARG A 1 83 ? 1.121 -0.583 -19.313 1.00 47.25 83 ARG A O 1
ATOM 654 N N . ILE A 1 84 ? 1.223 -0.716 -17.081 1.00 48.59 84 ILE A N 1
ATOM 655 C CA . ILE A 1 84 ? 2.450 -1.533 -17.065 1.00 48.59 84 ILE A CA 1
ATOM 656 C C . ILE A 1 84 ? 2.082 -2.957 -17.508 1.00 48.59 84 ILE A C 1
ATOM 658 O O . ILE A 1 84 ? 1.629 -3.773 -16.720 1.00 48.59 84 ILE A O 1
ATOM 662 N N . VAL A 1 85 ? 2.207 -3.305 -18.783 1.00 45.97 85 VAL A N 1
ATOM 663 C CA . VAL A 1 85 ? 1.881 -4.675 -19.209 1.00 45.97 85 VAL A CA 1
ATOM 664 C C . VAL A 1 85 ? 2.886 -5.637 -18.570 1.00 45.97 85 VAL A C 1
ATOM 666 O O . VAL A 1 85 ? 4.057 -5.645 -18.950 1.00 45.97 85 VAL A O 1
ATOM 669 N N . VAL A 1 86 ? 2.450 -6.449 -17.592 1.00 44.88 86 VAL A N 1
ATOM 670 C CA . VAL A 1 86 ? 3.285 -7.556 -17.115 1.00 44.88 86 VAL A CA 1
ATOM 671 C C . VAL A 1 86 ? 3.319 -8.582 -18.218 1.00 44.88 86 VAL A C 1
ATOM 673 O O . VAL A 1 86 ? 2.376 -9.334 -18.452 1.00 44.88 86 VAL A O 1
ATOM 676 N N . SER A 1 87 ? 4.438 -8.520 -18.908 1.00 43.25 87 SER A N 1
ATOM 677 C CA . SER A 1 87 ? 4.871 -9.277 -20.055 1.00 43.25 87 SER A CA 1
ATOM 678 C C . SER A 1 87 ? 4.884 -10.791 -19.777 1.00 43.25 87 SER A C 1
ATOM 680 O O . SER A 1 87 ? 5.917 -11.435 -19.822 1.00 43.25 87 SER A O 1
ATOM 682 N N . ARG A 1 88 ? 3.738 -11.430 -19.520 1.00 42.53 88 ARG A N 1
ATOM 683 C CA . ARG A 1 88 ? 3.663 -12.891 -19.686 1.00 42.53 88 ARG A CA 1
ATOM 684 C C . ARG A 1 88 ? 3.759 -13.249 -21.165 1.00 42.53 88 ARG A C 1
ATOM 686 O O . ARG A 1 88 ? 4.461 -14.191 -21.501 1.00 42.53 88 ARG A O 1
ATOM 693 N N . GLU A 1 89 ? 3.155 -12.456 -22.045 1.00 42.28 89 GLU A N 1
ATOM 694 C CA . GLU A 1 89 ? 3.165 -12.704 -23.496 1.00 42.28 89 GLU A CA 1
ATOM 695 C C . GLU A 1 89 ? 4.409 -12.157 -24.218 1.00 42.28 89 GLU A C 1
ATOM 697 O O . GLU A 1 89 ? 4.772 -12.669 -25.272 1.00 42.28 89 GLU A O 1
ATOM 702 N N . ILE A 1 90 ? 5.105 -11.160 -23.656 1.00 44.53 90 ILE A N 1
ATOM 703 C CA . ILE A 1 90 ? 6.315 -10.590 -24.277 1.00 44.53 90 ILE A CA 1
ATOM 704 C C . ILE A 1 90 ? 7.593 -11.318 -23.791 1.00 44.53 90 ILE A C 1
ATOM 706 O O . ILE A 1 90 ? 8.512 -11.508 -24.589 1.00 44.53 90 ILE A O 1
ATOM 710 N N . GLU A 1 91 ? 7.645 -11.814 -22.542 1.00 41.34 91 GLU A N 1
ATOM 711 C CA . GLU A 1 91 ? 8.798 -12.567 -22.000 1.00 41.34 91 GLU A CA 1
ATOM 712 C C . GLU A 1 91 ? 8.753 -14.051 -22.368 1.00 41.34 91 GLU A C 1
ATOM 714 O O . GLU A 1 91 ? 9.805 -14.682 -22.478 1.00 41.34 91 GLU A O 1
ATOM 719 N N . THR A 1 92 ? 7.567 -14.623 -22.605 1.00 44.25 92 THR A N 1
ATOM 720 C CA . THR A 1 92 ? 7.464 -16.005 -23.078 1.00 44.25 92 THR A CA 1
ATOM 721 C C . THR A 1 92 ? 7.332 -16.040 -24.603 1.00 44.25 92 THR A C 1
ATOM 723 O O . THR A 1 92 ? 6.254 -15.997 -25.175 1.00 44.25 92 THR A O 1
ATOM 726 N N . VAL A 1 93 ? 8.477 -16.194 -25.277 1.00 48.91 93 VAL A N 1
ATOM 727 C CA . VAL A 1 93 ? 8.568 -16.702 -26.663 1.00 48.91 93 VAL A CA 1
ATOM 728 C C . VAL A 1 93 ? 8.186 -15.715 -27.782 1.00 48.91 93 VAL A C 1
ATOM 730 O O . VAL A 1 93 ? 7.545 -16.091 -28.761 1.00 48.91 93 VAL A O 1
ATOM 733 N N . THR A 1 94 ? 8.666 -14.468 -27.744 1.00 56.59 94 THR A N 1
ATOM 734 C CA . THR A 1 94 ? 8.768 -13.679 -28.987 1.00 56.59 94 THR A CA 1
ATOM 735 C C . THR A 1 94 ? 10.220 -13.369 -29.321 1.00 56.59 94 THR A C 1
ATOM 737 O O . THR A 1 94 ? 11.000 -12.901 -28.492 1.00 56.59 94 THR A O 1
ATOM 740 N N . TRP A 1 95 ? 10.597 -13.612 -30.579 1.00 60.06 95 TRP A N 1
ATOM 741 C CA . TRP A 1 95 ? 11.911 -13.236 -31.105 1.00 60.06 95 TRP A CA 1
ATOM 742 C C . TRP A 1 95 ? 12.208 -11.742 -30.878 1.00 60.06 95 TRP A C 1
ATOM 744 O O . TRP A 1 95 ? 13.359 -11.381 -30.649 1.00 60.06 95 TRP A O 1
ATOM 754 N N . GLY A 1 96 ? 11.176 -10.886 -30.851 1.00 64.44 96 GLY A N 1
ATOM 755 C CA . GLY A 1 96 ? 11.287 -9.454 -30.557 1.00 64.44 96 GLY A CA 1
ATOM 756 C C . GLY A 1 96 ? 11.895 -9.145 -29.184 1.00 64.44 96 GLY A C 1
ATOM 757 O O . GLY A 1 96 ? 12.829 -8.351 -29.111 1.00 64.44 96 GLY A O 1
ATOM 758 N N . GLY A 1 97 ? 11.454 -9.812 -28.111 1.00 62.50 97 GLY A N 1
ATOM 759 C CA . GLY A 1 97 ? 12.030 -9.627 -26.771 1.00 62.50 97 GLY A CA 1
ATOM 760 C C . GLY A 1 97 ? 13.510 -10.024 -26.700 1.00 62.50 97 GLY A C 1
ATOM 761 O O . GLY A 1 97 ? 14.339 -9.287 -26.165 1.00 62.50 97 GLY A O 1
ATOM 762 N N . VAL A 1 98 ? 13.875 -11.144 -27.334 1.00 68.50 98 VAL A N 1
ATOM 763 C CA . VAL A 1 98 ? 15.274 -11.601 -27.424 1.00 68.50 98 VAL A CA 1
ATOM 764 C C . VAL A 1 98 ? 16.133 -10.593 -28.196 1.00 68.50 98 VAL A C 1
ATOM 766 O O . VAL A 1 98 ? 17.223 -10.235 -27.745 1.00 68.50 98 VAL A O 1
ATOM 769 N N . PHE A 1 99 ? 15.643 -10.080 -29.330 1.00 72.25 99 PHE A N 1
ATOM 770 C CA . PHE A 1 99 ? 16.355 -9.069 -30.115 1.00 72.25 99 PHE A CA 1
ATOM 771 C C . PHE A 1 99 ? 16.467 -7.719 -29.397 1.00 72.25 99 PHE A C 1
ATOM 773 O O . PHE A 1 99 ? 17.491 -7.053 -29.554 1.00 72.25 99 PHE A O 1
ATOM 780 N N . LEU A 1 100 ? 15.492 -7.328 -28.569 1.00 73.25 100 LEU A N 1
ATOM 781 C CA . LEU A 1 100 ? 15.583 -6.136 -27.716 1.00 73.25 100 LEU A CA 1
ATOM 782 C C . LEU A 1 100 ? 16.728 -6.247 -26.702 1.00 73.25 100 LEU A C 1
ATOM 784 O O . LEU A 1 100 ? 17.559 -5.345 -26.611 1.00 73.25 100 LEU A O 1
ATOM 788 N N . VAL A 1 101 ? 16.825 -7.370 -25.985 1.00 69.75 101 VAL A N 1
ATOM 789 C CA . VAL A 1 101 ? 17.902 -7.584 -25.004 1.00 69.75 101 VAL A CA 1
ATOM 790 C C . VAL A 1 101 ? 19.265 -7.644 -25.696 1.00 69.75 101 VAL A C 1
ATOM 792 O O . VAL A 1 101 ? 20.207 -6.967 -25.281 1.00 69.75 101 VAL A O 1
ATOM 795 N N . LEU A 1 102 ? 19.375 -8.406 -26.789 1.00 72.38 102 LEU A N 1
ATOM 796 C CA . LEU A 1 102 ? 20.625 -8.523 -27.542 1.00 72.38 102 LEU A CA 1
ATOM 797 C C . LEU A 1 102 ? 21.073 -7.181 -28.132 1.00 72.38 102 LEU A C 1
ATOM 799 O O . LEU A 1 102 ? 22.251 -6.840 -28.042 1.00 72.38 102 LEU A O 1
ATOM 803 N N . SER A 1 103 ? 20.154 -6.400 -28.703 1.00 78.00 103 SER A N 1
ATOM 804 C CA . SER A 1 103 ? 20.478 -5.081 -29.257 1.00 78.00 103 SER A CA 1
ATOM 805 C C . SER A 1 103 ? 20.896 -4.083 -28.179 1.00 78.00 103 SER A C 1
ATOM 807 O O . SER A 1 103 ? 21.873 -3.364 -28.384 1.00 78.00 103 SER A O 1
ATOM 809 N N . ALA A 1 104 ? 20.255 -4.086 -27.008 1.00 73.56 104 ALA A N 1
ATOM 810 C CA . ALA A 1 104 ? 20.669 -3.252 -25.881 1.00 73.56 104 ALA A CA 1
ATOM 811 C C . ALA A 1 104 ? 22.093 -3.593 -25.398 1.00 73.56 104 ALA A C 1
ATOM 813 O O . ALA A 1 104 ? 22.912 -2.694 -25.196 1.00 73.56 104 ALA A O 1
ATOM 814 N N . LEU A 1 105 ? 22.424 -4.884 -25.280 1.00 74.25 105 LEU A N 1
ATOM 815 C CA . LEU A 1 105 ? 23.758 -5.343 -24.874 1.00 74.25 105 LEU A CA 1
ATOM 816 C C . LEU A 1 105 ? 24.835 -4.975 -25.900 1.00 74.25 105 LEU A C 1
ATOM 818 O O . LEU A 1 105 ? 25.887 -4.440 -25.541 1.00 74.25 105 LEU A O 1
ATOM 822 N N . VAL A 1 106 ? 24.567 -5.234 -27.182 1.00 77.81 106 VAL A N 1
ATOM 823 C CA . VAL A 1 106 ? 25.490 -4.921 -28.279 1.00 77.81 106 VAL A CA 1
ATOM 824 C C . VAL A 1 106 ? 25.684 -3.408 -28.410 1.00 77.81 106 VAL A C 1
ATOM 826 O O . VAL A 1 106 ? 26.820 -2.947 -28.537 1.00 77.81 106 VAL A O 1
ATOM 829 N N . GLY A 1 107 ? 24.603 -2.628 -28.318 1.00 77.62 107 GLY A N 1
ATOM 830 C CA . GLY A 1 107 ? 24.642 -1.168 -28.362 1.00 77.62 107 GLY A CA 1
ATOM 831 C C . GLY A 1 107 ? 25.419 -0.574 -27.187 1.00 77.62 107 GLY A C 1
ATOM 832 O O . GLY A 1 107 ? 26.312 0.245 -27.397 1.00 77.62 107 GLY A O 1
ATOM 833 N N . GLY A 1 108 ? 25.162 -1.040 -25.961 1.00 72.06 108 GLY A N 1
ATOM 834 C CA . GLY A 1 108 ? 25.889 -0.602 -24.767 1.00 72.06 108 GLY A CA 1
ATOM 835 C C . GLY A 1 108 ? 27.389 -0.907 -24.835 1.00 72.06 108 GLY A C 1
ATOM 836 O O . GLY A 1 108 ? 28.216 -0.035 -24.557 1.00 72.06 108 GLY A O 1
ATOM 837 N N . ALA A 1 109 ? 27.761 -2.112 -25.278 1.00 74.00 109 ALA A N 1
ATOM 838 C CA . ALA A 1 109 ? 29.161 -2.496 -25.462 1.00 74.00 109 ALA A CA 1
ATOM 839 C C . ALA A 1 109 ? 29.865 -1.654 -26.541 1.00 74.00 109 ALA A C 1
ATOM 841 O O . ALA A 1 109 ? 30.993 -1.198 -26.333 1.00 74.00 109 ALA A O 1
ATOM 842 N N . ALA A 1 110 ? 29.198 -1.411 -27.675 1.00 74.06 110 ALA A N 1
ATOM 843 C CA . ALA A 1 110 ? 29.717 -0.566 -28.747 1.00 74.06 110 ALA A CA 1
ATOM 844 C C . ALA A 1 110 ? 29.912 0.886 -28.281 1.00 74.06 110 ALA A C 1
ATOM 846 O O . ALA A 1 110 ? 30.946 1.494 -28.557 1.00 74.06 110 ALA A O 1
ATOM 847 N N . PHE A 1 111 ? 28.956 1.425 -27.523 1.00 75.94 111 PHE A N 1
ATOM 848 C CA . PHE A 1 111 ? 29.016 2.779 -26.979 1.00 75.94 111 PHE A CA 1
ATOM 849 C C . PHE A 1 111 ? 30.189 2.975 -26.005 1.00 75.94 111 PHE A C 1
ATOM 851 O O . PHE A 1 111 ? 30.954 3.931 -26.130 1.00 75.94 111 PHE A O 1
ATOM 858 N N . LEU A 1 112 ? 30.391 2.039 -25.075 1.00 70.44 112 LEU A N 1
ATOM 859 C CA . LEU A 1 112 ? 31.526 2.060 -24.146 1.00 70.44 112 LEU A CA 1
ATOM 860 C C . LEU A 1 112 ? 32.873 1.940 -24.868 1.00 70.44 112 LEU A C 1
ATOM 862 O O . LEU A 1 112 ? 33.820 2.652 -24.534 1.00 70.44 112 LEU A O 1
ATOM 866 N N . ALA A 1 113 ? 32.960 1.077 -25.883 1.00 73.44 113 ALA A N 1
ATOM 867 C CA . ALA A 1 113 ? 34.160 0.943 -26.704 1.00 73.44 113 ALA A CA 1
ATOM 868 C C . ALA A 1 113 ? 34.520 2.258 -27.413 1.00 73.44 113 ALA A C 1
ATOM 870 O O . ALA A 1 113 ? 35.691 2.640 -27.465 1.00 73.44 113 ALA A O 1
ATOM 871 N N . LEU A 1 114 ? 33.513 2.971 -27.922 1.00 75.12 114 LEU A N 1
ATOM 872 C CA . LEU A 1 114 ? 33.676 4.292 -28.523 1.00 75.12 114 LEU A CA 1
ATOM 873 C C . LEU A 1 114 ? 34.144 5.331 -27.494 1.00 75.12 114 LEU A C 1
ATOM 875 O O . LEU A 1 114 ? 35.063 6.094 -27.787 1.00 75.12 114 LEU A O 1
ATOM 879 N N . LEU A 1 115 ? 33.578 5.324 -26.283 1.00 72.12 115 LEU A N 1
ATOM 880 C CA . LEU A 1 115 ? 33.964 6.236 -25.202 1.00 72.12 115 LEU A CA 1
ATOM 881 C C . LEU A 1 115 ? 35.416 6.019 -24.744 1.00 72.12 115 LEU A C 1
ATOM 883 O O . LEU A 1 115 ? 36.163 6.977 -24.565 1.00 72.12 115 LEU A O 1
ATOM 887 N N . ILE A 1 116 ? 35.852 4.768 -24.599 1.00 71.88 116 ILE A N 1
ATOM 888 C CA . ILE A 1 116 ? 37.236 4.439 -24.215 1.00 71.88 116 ILE A CA 1
ATOM 889 C C . ILE A 1 116 ? 38.224 4.868 -25.298 1.00 71.88 116 ILE A C 1
ATOM 891 O O . ILE A 1 116 ? 39.295 5.393 -24.985 1.00 71.88 116 ILE A O 1
ATOM 895 N N . ASN A 1 117 ? 37.852 4.690 -26.569 1.00 71.38 117 ASN A N 1
ATOM 896 C CA . ASN A 1 117 ? 38.655 5.144 -27.700 1.00 71.38 117 ASN A CA 1
ATOM 897 C C . ASN A 1 117 ? 38.767 6.679 -27.722 1.00 71.38 117 ASN A C 1
ATOM 899 O O . ASN A 1 117 ? 39.863 7.218 -27.875 1.00 71.38 117 ASN A O 1
ATOM 903 N N . LEU A 1 118 ? 37.659 7.380 -27.458 1.00 72.56 118 LEU A N 1
ATOM 904 C CA . LEU A 1 118 ? 37.620 8.838 -27.332 1.00 72.56 118 LEU A CA 1
ATOM 905 C C . LEU A 1 118 ? 38.529 9.351 -26.201 1.00 72.56 118 LEU A C 1
ATOM 907 O O . LEU A 1 118 ? 39.274 10.309 -26.401 1.00 72.56 118 LEU A O 1
ATOM 911 N N . LEU A 1 119 ? 38.498 8.698 -25.035 1.00 72.25 119 LEU A N 1
ATOM 912 C CA . LEU A 1 119 ? 39.280 9.075 -23.850 1.00 72.25 119 LEU A CA 1
ATOM 913 C C . LEU A 1 119 ? 40.745 8.603 -23.896 1.00 72.25 119 LEU A C 1
ATOM 915 O O . LEU A 1 119 ? 41.518 8.937 -23.000 1.00 72.25 119 LEU A O 1
ATOM 919 N N . LYS A 1 120 ? 41.144 7.832 -24.921 1.00 69.75 120 LYS A N 1
ATOM 920 C CA . LYS A 1 120 ? 42.488 7.237 -25.071 1.00 69.75 120 LYS A CA 1
ATOM 921 C C . LYS A 1 120 ? 42.965 6.445 -23.840 1.00 69.75 120 LYS A C 1
ATOM 923 O O . LYS A 1 120 ? 44.167 6.350 -23.589 1.00 69.75 120 LYS A O 1
ATOM 928 N N . ILE A 1 121 ? 42.043 5.858 -23.075 1.00 60.47 121 ILE A N 1
ATOM 929 C CA . ILE A 1 121 ? 42.379 5.036 -21.904 1.00 60.47 121 ILE A CA 1
ATOM 930 C C . ILE A 1 121 ? 43.054 3.748 -22.405 1.00 60.47 121 ILE A C 1
ATOM 932 O O . ILE A 1 121 ? 42.571 3.109 -23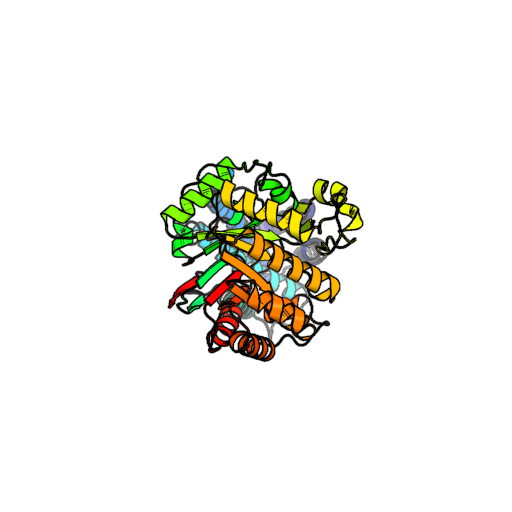.339 1.00 60.47 121 ILE A O 1
ATOM 936 N N . GLY A 1 122 ? 44.216 3.408 -21.836 1.00 54.94 122 GLY A N 1
ATOM 937 C CA . GLY A 1 122 ? 45.158 2.426 -22.386 1.00 54.94 122 GLY A CA 1
ATOM 938 C C . GLY A 1 122 ? 44.535 1.089 -22.818 1.00 54.94 122 GLY A C 1
ATOM 939 O O . GLY A 1 122 ? 43.855 0.418 -22.041 1.00 54.94 122 GLY A O 1
ATOM 940 N N . LYS A 1 123 ? 44.856 0.659 -24.049 1.00 54.88 123 LYS A N 1
ATOM 941 C CA . LYS A 1 123 ? 44.371 -0.581 -24.697 1.00 54.88 123 LYS A CA 1
ATOM 942 C C . LYS A 1 123 ? 44.670 -1.879 -23.928 1.00 54.88 123 LYS A C 1
ATOM 944 O O . LYS A 1 123 ? 44.120 -2.923 -24.260 1.00 54.88 123 LYS A O 1
ATOM 949 N N . GLN A 1 124 ? 45.562 -1.837 -22.939 1.00 52.47 124 GLN A N 1
ATOM 950 C CA . GLN A 1 124 ? 46.166 -3.025 -22.335 1.00 52.47 124 GLN A CA 1
ATOM 951 C C . GLN A 1 124 ? 45.346 -3.629 -21.181 1.00 52.47 124 GLN A C 1
ATOM 953 O O . GLN A 1 124 ? 45.575 -4.778 -20.816 1.00 52.47 124 GLN A O 1
ATOM 958 N N . VAL A 1 125 ? 44.368 -2.897 -20.632 1.00 50.88 125 VAL A N 1
ATOM 959 C CA . VAL A 1 125 ? 43.596 -3.350 -19.454 1.00 50.88 125 VAL A CA 1
ATOM 960 C C . VAL A 1 125 ? 42.148 -3.734 -19.804 1.00 50.88 125 VAL A C 1
ATOM 962 O O . VAL A 1 125 ? 41.603 -4.668 -19.217 1.00 50.88 125 VAL A O 1
ATOM 965 N N . TRP A 1 126 ? 41.548 -3.111 -20.825 1.00 54.09 126 TRP A N 1
ATOM 966 C CA . TRP A 1 126 ? 40.117 -3.236 -21.125 1.00 54.09 126 TRP A CA 1
ATOM 967 C C . TRP A 1 126 ? 39.852 -3.605 -22.592 1.00 54.09 126 TRP A C 1
ATOM 969 O O . TRP A 1 126 ? 39.715 -2.741 -23.455 1.00 54.09 126 TRP A O 1
ATOM 979 N N . THR A 1 127 ? 39.755 -4.901 -22.897 1.00 61.69 127 THR A N 1
ATOM 980 C CA . THR A 1 127 ? 39.206 -5.354 -24.185 1.00 61.69 127 THR A CA 1
ATOM 981 C C . THR A 1 127 ? 37.682 -5.210 -24.190 1.00 61.69 127 THR A C 1
ATOM 983 O O . THR A 1 127 ? 37.023 -5.429 -23.175 1.00 61.69 127 THR A O 1
ATOM 986 N N . VAL A 1 128 ? 37.096 -4.882 -25.345 1.00 56.47 128 VAL A N 1
ATOM 987 C CA . VAL A 1 128 ? 35.636 -4.709 -25.504 1.00 56.47 128 VAL A CA 1
ATOM 988 C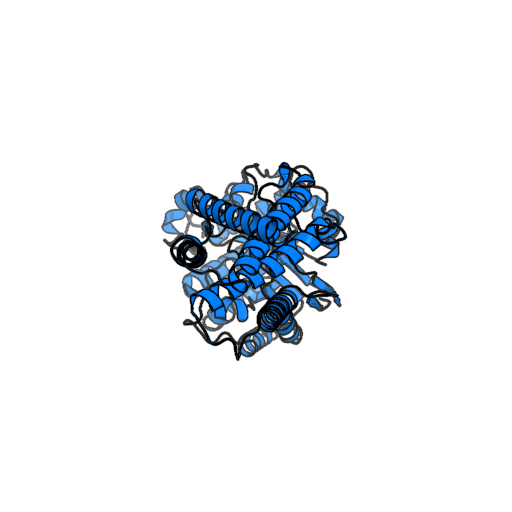 C . VAL A 1 128 ? 34.854 -5.956 -25.100 1.00 56.47 128 VAL A C 1
ATOM 990 O O . VAL A 1 128 ? 33.786 -5.840 -24.514 1.00 56.47 128 VAL A O 1
ATOM 993 N N . SER A 1 129 ? 35.424 -7.145 -25.304 1.00 58.75 129 SER A N 1
ATOM 994 C CA . SER A 1 129 ? 34.862 -8.401 -24.804 1.00 58.75 129 SER A CA 1
ATOM 995 C C . SER A 1 129 ? 34.812 -8.471 -23.275 1.00 58.75 129 SER A C 1
ATOM 997 O O . SER A 1 129 ? 33.817 -8.937 -22.736 1.00 58.75 129 SER A O 1
ATOM 999 N N . ARG A 1 130 ? 35.831 -7.972 -22.560 1.00 66.31 130 ARG A N 1
ATOM 1000 C CA . ARG A 1 130 ? 35.829 -7.905 -21.088 1.00 66.31 130 ARG A CA 1
ATOM 1001 C C . ARG A 1 130 ? 34.831 -6.877 -20.572 1.00 66.31 130 ARG A C 1
ATOM 1003 O O . ARG A 1 130 ? 34.135 -7.170 -19.615 1.00 66.31 130 ARG A O 1
ATOM 1010 N N . ILE A 1 131 ? 34.717 -5.716 -21.216 1.00 62.19 131 ILE A N 1
ATOM 1011 C CA . ILE A 1 131 ? 33.722 -4.696 -20.843 1.00 62.19 131 ILE A CA 1
ATOM 1012 C C . ILE A 1 131 ? 32.309 -5.213 -21.085 1.00 62.19 131 ILE A C 1
ATOM 1014 O O . ILE A 1 131 ? 31.464 -5.093 -20.209 1.00 62.19 131 ILE A O 1
ATOM 1018 N N . ALA A 1 132 ? 32.060 -5.812 -22.251 1.00 60.72 132 ALA A N 1
ATOM 1019 C CA . ALA A 1 132 ? 30.776 -6.416 -22.575 1.00 60.72 132 ALA A CA 1
ATOM 1020 C C . ALA A 1 132 ? 30.432 -7.535 -21.588 1.00 60.72 132 ALA A C 1
ATOM 1022 O O . ALA A 1 132 ? 29.295 -7.614 -21.150 1.00 60.72 132 ALA A O 1
ATOM 1023 N N . LEU A 1 133 ? 31.410 -8.354 -21.191 1.00 65.81 133 LEU A N 1
ATOM 1024 C CA . LEU A 1 133 ? 31.215 -9.426 -20.218 1.00 65.81 133 LEU A CA 1
ATOM 1025 C C . LEU A 1 133 ? 30.990 -8.890 -18.799 1.00 65.81 133 LEU A C 1
ATOM 1027 O O . LEU A 1 133 ? 30.121 -9.404 -18.111 1.00 65.81 133 LEU A O 1
ATOM 1031 N N . ILE A 1 134 ? 31.695 -7.834 -18.381 1.00 68.06 134 ILE A N 1
ATOM 1032 C CA . ILE A 1 134 ? 31.453 -7.149 -17.103 1.00 68.06 134 ILE A CA 1
ATOM 1033 C C . ILE A 1 134 ? 30.076 -6.484 -17.109 1.00 68.06 134 ILE A C 1
ATOM 1035 O O . ILE A 1 134 ? 29.348 -6.629 -16.144 1.00 68.06 134 ILE A O 1
ATOM 1039 N N . MET A 1 135 ? 29.677 -5.807 -18.187 1.00 62.75 135 MET A N 1
ATOM 1040 C CA . MET A 1 135 ? 28.345 -5.206 -18.318 1.00 62.75 135 MET A CA 1
ATOM 1041 C C . MET A 1 135 ? 27.249 -6.265 -18.334 1.00 62.75 135 MET A C 1
ATOM 1043 O O . MET A 1 135 ? 26.266 -6.117 -17.622 1.00 62.75 135 MET A O 1
ATOM 1047 N N . LEU A 1 136 ? 27.428 -7.343 -19.101 1.00 65.56 136 LEU A N 1
ATOM 1048 C CA . LEU A 1 136 ? 26.518 -8.483 -19.114 1.00 65.56 136 LEU A CA 1
ATOM 1049 C C . LEU A 1 136 ? 26.409 -9.075 -17.711 1.00 65.56 136 LEU A C 1
ATOM 1051 O O . LEU A 1 136 ? 25.303 -9.317 -17.256 1.00 65.56 136 LEU A O 1
ATOM 1055 N N . PHE A 1 137 ? 27.533 -9.261 -17.017 1.00 69.56 137 PHE A N 1
ATOM 1056 C CA . PHE A 1 137 ? 27.562 -9.780 -15.656 1.00 69.56 137 PHE A CA 1
ATOM 1057 C C . PHE A 1 137 ? 26.903 -8.818 -14.665 1.00 69.56 137 PHE A C 1
ATOM 1059 O O . PHE A 1 137 ? 26.090 -9.257 -13.871 1.00 69.56 137 PHE A O 1
ATOM 1066 N N . THR A 1 138 ? 27.167 -7.514 -14.734 1.00 68.25 138 THR A N 1
ATOM 1067 C CA . THR A 1 138 ? 26.531 -6.502 -13.879 1.00 68.25 138 THR A CA 1
ATOM 1068 C C . THR A 1 138 ? 25.034 -6.431 -14.138 1.00 68.25 138 THR A C 1
ATOM 1070 O O . THR A 1 138 ? 24.262 -6.472 -13.190 1.00 68.25 138 THR A O 1
ATOM 1073 N N . VAL A 1 139 ? 24.601 -6.378 -15.401 1.00 67.94 139 VAL A N 1
ATOM 1074 C CA . VAL A 1 139 ? 23.180 -6.410 -15.771 1.00 67.94 139 VAL A CA 1
ATOM 1075 C C . VAL A 1 139 ? 22.552 -7.720 -15.314 1.00 67.94 139 VAL A C 1
ATOM 1077 O O . VAL A 1 139 ? 21.476 -7.691 -14.745 1.00 67.94 139 VAL A O 1
ATOM 1080 N N . PHE A 1 140 ? 23.224 -8.856 -15.486 1.00 63.50 140 PHE A N 1
ATOM 1081 C CA . PHE A 1 140 ? 22.753 -10.161 -15.024 1.00 63.50 140 PHE A CA 1
ATOM 1082 C C . PHE A 1 140 ? 22.630 -10.220 -13.498 1.00 63.50 140 PHE A C 1
ATOM 1084 O O . PHE A 1 140 ? 21.612 -10.675 -12.995 1.00 63.50 140 PHE A O 1
ATOM 1091 N N . VAL A 1 141 ? 23.617 -9.708 -12.758 1.00 63.75 141 VAL A N 1
ATOM 1092 C CA . VAL A 1 141 ? 23.593 -9.615 -11.292 1.00 63.75 141 VAL A CA 1
ATOM 1093 C C . VAL A 1 141 ? 22.480 -8.678 -10.832 1.00 63.75 141 VAL A C 1
ATOM 1095 O O . VAL A 1 141 ? 21.719 -9.057 -9.952 1.00 63.75 141 VAL A O 1
ATOM 1098 N N . VAL A 1 142 ? 22.332 -7.494 -11.432 1.00 64.06 142 VAL A N 1
ATOM 1099 C CA . VAL A 1 142 ? 21.227 -6.563 -11.147 1.00 64.06 142 VAL A CA 1
ATOM 1100 C C . VAL A 1 142 ? 19.884 -7.219 -11.453 1.00 64.06 142 VAL A C 1
ATOM 1102 O O . VAL A 1 142 ? 19.014 -7.235 -10.591 1.00 64.06 142 VAL A O 1
ATOM 1105 N N . VAL A 1 143 ? 19.722 -7.825 -12.631 1.00 63.03 143 VAL A N 1
ATOM 1106 C CA . VAL A 1 143 ? 18.478 -8.486 -13.037 1.00 63.03 143 VAL A CA 1
ATOM 1107 C C . VAL A 1 143 ? 18.154 -9.646 -12.106 1.00 63.03 143 VAL A C 1
ATOM 1109 O O . VAL A 1 143 ? 17.027 -9.715 -11.658 1.00 63.03 143 VAL A O 1
ATOM 1112 N N . ILE A 1 144 ? 19.104 -10.503 -11.732 1.00 58.72 144 ILE A N 1
ATOM 1113 C CA . ILE A 1 144 ? 18.842 -11.617 -10.801 1.00 58.72 144 ILE A CA 1
ATOM 1114 C C . ILE A 1 144 ? 18.583 -11.132 -9.373 1.00 58.72 144 ILE A C 1
ATOM 1116 O O . ILE A 1 144 ? 17.808 -11.746 -8.641 1.00 58.72 144 ILE A O 1
ATOM 1120 N N . SER A 1 145 ? 19.227 -10.039 -8.960 1.00 56.81 145 SER A N 1
ATOM 1121 C CA . SER A 1 145 ? 19.059 -9.487 -7.610 1.00 56.81 145 SER A CA 1
ATOM 1122 C C . SER A 1 145 ? 17.720 -8.759 -7.454 1.00 56.81 145 SER A C 1
ATOM 1124 O O . SER A 1 145 ? 17.144 -8.749 -6.365 1.00 56.81 145 SER A O 1
ATOM 1126 N N . VAL A 1 146 ? 17.225 -8.152 -8.538 1.00 56.28 146 VAL A N 1
ATOM 1127 C CA . VAL A 1 146 ? 15.961 -7.400 -8.595 1.00 56.28 146 VAL A CA 1
ATOM 1128 C C . VAL A 1 146 ? 14.787 -8.307 -8.983 1.00 56.28 146 VAL A C 1
ATOM 1130 O O . VAL A 1 146 ? 13.729 -8.229 -8.363 1.00 56.28 146 VAL A O 1
ATOM 1133 N N . PHE A 1 147 ? 14.981 -9.202 -9.953 1.00 56.44 147 PHE A N 1
ATOM 1134 C CA . PHE A 1 147 ? 13.990 -10.142 -10.477 1.00 56.44 147 PHE A CA 1
ATOM 1135 C C . PHE A 1 147 ? 14.383 -11.585 -10.108 1.00 56.44 147 PHE A C 1
ATOM 1137 O O . PHE A 1 147 ? 15.325 -12.147 -10.671 1.00 56.44 147 PHE A O 1
ATOM 1144 N N . PRO A 1 148 ? 13.670 -12.226 -9.170 1.00 50.44 148 PRO A N 1
ATOM 1145 C CA . PRO A 1 148 ? 13.977 -13.581 -8.749 1.00 50.44 148 PRO A CA 1
ATOM 1146 C C . PRO A 1 148 ? 13.667 -14.562 -9.885 1.00 50.44 148 PRO A C 1
ATOM 1148 O O . PRO A 1 148 ? 12.522 -14.705 -10.313 1.00 50.44 148 PRO A O 1
ATOM 1151 N N . VAL A 1 149 ? 14.685 -15.285 -10.349 1.00 48.41 149 VAL A N 1
ATOM 1152 C CA . VAL A 1 149 ? 14.516 -16.411 -11.277 1.00 48.41 149 VAL A CA 1
ATOM 1153 C C . VAL A 1 149 ? 13.986 -17.616 -10.484 1.00 48.41 149 VAL A C 1
ATOM 1155 O O . VAL A 1 149 ? 14.597 -18.027 -9.499 1.00 48.41 149 VAL A O 1
ATOM 1158 N N . GLY A 1 150 ? 12.853 -18.205 -10.887 1.00 58.28 150 GLY A N 1
ATOM 1159 C CA . GLY A 1 150 ? 12.300 -19.423 -10.271 1.00 58.28 150 GLY A CA 1
ATOM 1160 C C . GLY A 1 150 ? 11.053 -19.207 -9.400 1.00 58.28 150 GLY A C 1
ATOM 1161 O O . GLY A 1 150 ? 10.045 -18.695 -9.879 1.00 58.28 150 GLY A O 1
ATOM 1162 N N . LYS A 1 151 ? 11.077 -19.668 -8.135 1.00 55.56 151 LYS A N 1
ATOM 1163 C CA . LYS A 1 151 ? 9.904 -19.701 -7.223 1.00 55.56 151 LYS A CA 1
ATOM 1164 C C . LYS A 1 151 ? 9.413 -18.319 -6.753 1.00 55.56 151 LYS A C 1
ATOM 1166 O O . LYS A 1 151 ? 8.342 -18.247 -6.156 1.00 55.56 151 LYS A O 1
ATOM 1171 N N . GLY A 1 152 ? 10.150 -17.249 -7.050 1.00 73.94 152 GLY A N 1
ATOM 1172 C CA . GLY A 1 152 ? 9.860 -15.908 -6.551 1.00 73.94 152 GLY A CA 1
ATOM 1173 C C . GLY A 1 152 ? 10.259 -15.736 -5.085 1.00 73.94 152 GLY A C 1
ATOM 1174 O O . GLY A 1 152 ? 11.170 -16.408 -4.605 1.00 73.94 152 GLY A O 1
ATOM 1175 N N . VAL A 1 153 ? 9.576 -14.830 -4.392 1.00 83.19 153 VAL A N 1
ATOM 1176 C CA . VAL A 1 153 ? 9.734 -14.601 -2.952 1.00 83.19 153 VAL A CA 1
ATOM 1177 C C . VAL A 1 153 ? 8.768 -15.516 -2.211 1.00 83.19 153 VAL A C 1
ATOM 1179 O O . VAL A 1 153 ? 7.597 -15.626 -2.577 1.00 83.19 153 VAL A O 1
ATOM 1182 N N . VAL A 1 154 ? 9.272 -16.198 -1.189 1.00 88.31 154 VAL A N 1
ATOM 1183 C CA . VAL A 1 154 ? 8.537 -17.207 -0.434 1.00 88.31 154 VAL A CA 1
ATOM 1184 C C . VAL A 1 154 ? 8.075 -16.619 0.892 1.00 88.31 154 VAL A C 1
ATOM 1186 O O . VAL A 1 154 ? 8.885 -16.271 1.750 1.00 88.31 154 VAL A O 1
ATOM 1189 N N . LEU A 1 155 ? 6.760 -16.541 1.052 1.00 91.19 155 LEU A N 1
ATOM 1190 C CA . LEU A 1 155 ? 6.072 -16.131 2.265 1.00 91.19 155 LEU A CA 1
ATOM 1191 C C . LEU A 1 155 ? 5.727 -17.358 3.123 1.00 91.19 155 LEU A C 1
ATOM 1193 O O . LEU A 1 155 ? 5.414 -18.425 2.581 1.00 91.19 155 LEU A O 1
ATOM 1197 N N . PRO A 1 156 ? 5.726 -17.228 4.460 1.00 91.19 156 PRO A N 1
ATOM 1198 C CA . PRO A 1 156 ? 5.276 -18.306 5.329 1.00 91.19 156 PRO A CA 1
ATOM 1199 C C . PRO A 1 156 ? 3.774 -18.553 5.136 1.00 91.19 156 PRO A C 1
ATOM 1201 O O . PRO A 1 156 ? 2.997 -17.624 4.881 1.00 91.19 156 PRO A O 1
ATOM 1204 N N . LYS A 1 157 ? 3.322 -19.795 5.315 1.00 90.19 157 LYS A N 1
ATOM 1205 C CA . LYS A 1 157 ? 1.896 -20.052 5.513 1.00 90.19 157 LYS A CA 1
ATOM 1206 C C . LYS A 1 157 ? 1.434 -19.407 6.814 1.00 90.19 157 LYS A C 1
ATOM 1208 O O . LYS A 1 157 ? 1.895 -19.752 7.897 1.00 90.19 157 LYS A O 1
ATOM 1213 N N . ALA A 1 158 ? 0.498 -18.478 6.684 1.00 92.00 158 ALA A N 1
ATOM 1214 C CA . ALA A 1 158 ? -0.095 -17.749 7.791 1.00 92.00 158 ALA A CA 1
ATOM 1215 C C . ALA A 1 158 ? -1.621 -17.806 7.717 1.00 92.00 158 ALA A C 1
ATOM 1217 O O . ALA A 1 158 ? -2.197 -17.914 6.633 1.00 92.00 158 ALA A O 1
ATOM 1218 N N . GLU A 1 159 ? -2.271 -17.707 8.877 1.00 91.19 159 GLU A N 1
ATOM 1219 C CA . GLU A 1 159 ? -3.733 -17.620 8.983 1.00 91.19 159 GLU A CA 1
ATOM 1220 C C . GLU A 1 159 ? -4.247 -16.335 8.316 1.00 91.19 159 GLU A C 1
ATOM 1222 O O . GLU A 1 159 ? -5.278 -16.334 7.641 1.00 91.19 159 GLU A O 1
ATOM 1227 N N . ILE A 1 160 ? -3.495 -15.242 8.466 1.00 96.38 160 ILE A N 1
ATOM 1228 C CA . ILE A 1 160 ? -3.886 -13.908 8.016 1.00 96.38 160 ILE A CA 1
ATOM 1229 C C . ILE A 1 160 ? -2.864 -13.386 7.015 1.00 96.38 160 ILE A C 1
ATOM 1231 O O . ILE A 1 160 ? -1.681 -13.250 7.318 1.00 96.38 160 ILE A O 1
ATOM 1235 N N . ARG A 1 161 ? -3.331 -13.130 5.794 1.00 96.31 161 ARG A N 1
ATOM 1236 C CA . ARG A 1 161 ? -2.514 -12.712 4.656 1.00 96.31 161 ARG A CA 1
ATOM 1237 C C . ARG A 1 161 ? -3.252 -11.574 3.980 1.00 96.31 161 ARG A C 1
ATOM 1239 O O . ARG A 1 161 ? -4.232 -11.802 3.268 1.00 96.31 161 ARG A O 1
ATOM 1246 N N . VAL A 1 162 ? -2.845 -10.355 4.298 1.00 97.94 162 VAL A N 1
ATOM 1247 C CA . VAL A 1 162 ? -3.507 -9.138 3.831 1.00 97.94 162 VAL A CA 1
ATOM 1248 C C . VAL A 1 162 ? -2.750 -8.611 2.619 1.00 97.94 162 VAL A C 1
ATOM 1250 O O . VAL A 1 162 ? -1.532 -8.481 2.662 1.00 97.94 162 VAL A O 1
ATOM 1253 N N . GLY A 1 163 ? -3.447 -8.309 1.530 1.00 96.12 163 GLY A N 1
ATOM 1254 C CA . GLY A 1 163 ? -2.884 -7.544 0.420 1.00 96.12 163 GLY A CA 1
ATOM 1255 C C . GLY A 1 163 ? -3.380 -6.108 0.481 1.00 96.12 163 GLY A C 1
ATOM 1256 O O . GLY A 1 163 ? -4.589 -5.893 0.477 1.00 96.12 163 GLY A O 1
ATOM 1257 N N . VAL A 1 164 ? -2.479 -5.130 0.521 1.00 96.88 164 VAL A N 1
ATOM 1258 C CA . VAL A 1 164 ? -2.841 -3.710 0.487 1.00 96.88 164 VAL A CA 1
ATOM 1259 C C . VAL A 1 164 ? -2.610 -3.166 -0.914 1.00 96.88 164 VAL A C 1
ATOM 1261 O O . VAL A 1 164 ? -1.488 -3.182 -1.409 1.00 96.88 164 VAL A O 1
ATOM 1264 N N . THR A 1 165 ? -3.666 -2.713 -1.584 1.00 93.69 165 THR A N 1
ATOM 1265 C CA . THR A 1 165 ? -3.545 -2.092 -2.916 1.00 93.69 165 THR A CA 1
ATOM 1266 C C . THR A 1 165 ? -3.144 -0.622 -2.793 1.00 93.69 165 THR A C 1
ATOM 1268 O O . THR A 1 165 ? -3.268 -0.040 -1.724 1.00 93.69 165 THR A O 1
ATOM 1271 N N . GLU A 1 166 ? -2.669 0.001 -3.870 1.00 89.81 166 GLU A N 1
ATOM 1272 C CA . GLU A 1 166 ? -2.516 1.472 -3.931 1.00 89.81 166 GLU A CA 1
ATOM 1273 C C . GLU A 1 166 ? -3.812 2.169 -4.390 1.00 89.81 166 GLU A C 1
ATOM 1275 O O . GLU A 1 166 ? -3.951 3.390 -4.335 1.00 89.81 166 GLU A O 1
ATOM 1280 N N . GLY A 1 167 ? -4.765 1.385 -4.886 1.00 89.88 167 GLY A N 1
ATOM 1281 C CA . GLY A 1 167 ? -6.020 1.839 -5.458 1.00 89.88 167 GLY A CA 1
ATOM 1282 C C . GLY A 1 167 ? -6.717 0.709 -6.200 1.00 89.88 167 GLY A C 1
ATOM 1283 O O . GLY A 1 167 ? -6.103 -0.313 -6.516 1.00 89.88 167 GLY A O 1
ATOM 1284 N N . VAL A 1 168 ? -8.000 0.888 -6.516 1.00 89.12 168 VAL A N 1
ATOM 1285 C CA . VAL A 1 168 ? -8.784 -0.145 -7.214 1.00 89.12 168 VAL A CA 1
ATOM 1286 C C . VAL A 1 168 ? -8.184 -0.510 -8.581 1.00 89.12 168 VAL A C 1
ATOM 1288 O O . VAL A 1 168 ?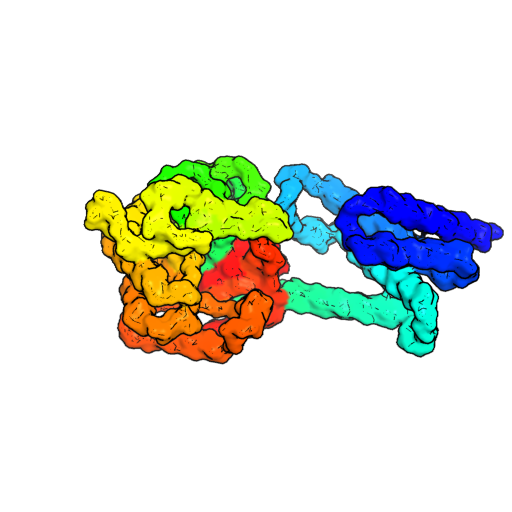 -8.109 -1.687 -8.934 1.00 89.12 168 VAL A O 1
ATOM 1291 N N . GLU A 1 169 ? -7.638 0.474 -9.303 1.00 86.81 169 GLU A N 1
ATOM 1292 C CA . GLU A 1 169 ? -7.048 0.293 -10.639 1.00 86.81 169 GLU A CA 1
ATOM 1293 C C . GLU A 1 169 ? -5.672 -0.397 -10.628 1.00 86.81 169 GLU A C 1
ATOM 1295 O O . GLU A 1 169 ? -5.139 -0.769 -11.679 1.00 86.81 169 GLU A O 1
ATOM 1300 N N . ALA A 1 170 ? -5.099 -0.628 -9.440 1.00 86.06 170 ALA A N 1
ATOM 1301 C CA . ALA A 1 170 ? -3.895 -1.443 -9.290 1.00 86.06 170 ALA A CA 1
ATOM 1302 C C . ALA A 1 170 ? -4.166 -2.928 -9.590 1.00 86.06 170 ALA A C 1
ATOM 1304 O O . ALA A 1 170 ? -3.233 -3.668 -9.913 1.00 86.06 170 ALA A O 1
ATOM 1305 N N . LEU A 1 171 ? -5.425 -3.371 -9.493 1.00 84.62 171 LEU A N 1
ATOM 1306 C CA . LEU A 1 171 ? -5.830 -4.764 -9.705 1.00 84.62 171 LEU A CA 1
ATOM 1307 C C . LEU A 1 171 ? -6.996 -4.926 -10.680 1.00 84.62 171 LEU A C 1
ATOM 1309 O O . LEU A 1 171 ? -7.018 -5.901 -11.431 1.00 84.62 171 LEU A O 1
ATOM 1313 N N . PHE A 1 172 ? -7.949 -3.997 -10.677 1.00 84.38 172 PHE A N 1
ATOM 1314 C CA . PHE A 1 172 ? -9.201 -4.124 -11.413 1.00 84.38 172 PHE A CA 1
ATOM 1315 C C . PHE A 1 172 ? -9.277 -3.111 -12.549 1.00 84.38 172 PHE A C 1
ATOM 1317 O O . PHE A 1 172 ? -8.905 -1.954 -12.388 1.00 84.38 172 PHE A O 1
ATOM 1324 N N . ASP A 1 173 ? -9.826 -3.534 -13.684 1.00 78.94 173 ASP A N 1
ATOM 1325 C CA . ASP A 1 173 ? -10.299 -2.610 -14.710 1.00 78.94 173 ASP A CA 1
ATOM 1326 C C . ASP A 1 173 ? -11.826 -2.607 -14.695 1.00 78.94 173 ASP A C 1
ATOM 1328 O O . ASP A 1 173 ? -12.458 -3.663 -14.615 1.00 78.94 173 ASP A O 1
ATOM 1332 N N . LYS A 1 174 ? -12.425 -1.424 -14.829 1.00 72.00 174 LYS A N 1
ATOM 1333 C CA . LYS A 1 174 ? -13.879 -1.240 -14.808 1.00 72.00 174 LYS A CA 1
ATOM 1334 C C . LYS A 1 174 ? -14.667 -2.105 -15.816 1.00 72.00 174 LYS A C 1
ATOM 1336 O O . LYS A 1 174 ? -15.713 -2.621 -15.436 1.00 72.00 174 LYS A O 1
ATOM 1341 N N . PRO A 1 175 ? -14.217 -2.350 -17.066 1.00 60.25 175 PRO A N 1
ATOM 1342 C CA . PRO A 1 175 ? -14.964 -3.188 -18.013 1.00 60.25 175 PRO A CA 1
ATOM 1343 C C . PRO A 1 175 ? -14.933 -4.676 -17.648 1.00 60.25 175 PRO A C 1
ATOM 1345 O O . PRO A 1 175 ? -15.796 -5.445 -18.063 1.00 60.25 175 PRO A O 1
ATOM 1348 N N . THR A 1 176 ? -13.916 -5.090 -16.894 1.00 60.12 176 THR A N 1
ATOM 1349 C CA . THR A 1 176 ? -13.634 -6.481 -16.547 1.00 60.12 176 THR A CA 1
ATOM 1350 C C . THR A 1 176 ? -13.613 -6.629 -15.035 1.00 60.12 176 THR A C 1
ATOM 1352 O O . THR A 1 176 ? -12.719 -7.277 -14.499 1.00 60.12 176 THR A O 1
ATOM 1355 N N . VAL A 1 177 ? -14.595 -6.053 -14.322 1.00 59.84 177 VAL A N 1
ATOM 1356 C CA . VAL A 1 177 ? -14.755 -6.263 -12.864 1.00 59.84 177 VAL A CA 1
ATOM 1357 C C . VAL A 1 177 ? -14.645 -7.760 -12.504 1.00 59.84 177 VAL A C 1
ATOM 1359 O O . VAL A 1 177 ? -14.243 -8.110 -11.399 1.00 59.84 177 VAL A O 1
ATOM 1362 N N . GLY A 1 178 ? -14.909 -8.650 -13.473 1.00 53.94 178 GLY A N 1
ATOM 1363 C CA . GLY A 1 178 ? -14.413 -10.023 -13.495 1.00 53.94 178 GLY A CA 1
ATOM 1364 C C . GLY A 1 178 ? -12.945 -10.191 -13.928 1.00 53.94 178 GLY A C 1
ATOM 1365 O O . GLY A 1 178 ? -12.652 -10.217 -15.119 1.00 53.94 178 GLY A O 1
ATOM 1366 N N . TRP A 1 179 ? -12.091 -10.458 -12.935 1.00 58.19 179 TRP A N 1
ATOM 1367 C CA . TRP A 1 179 ? -10.880 -11.296 -12.983 1.00 58.19 179 TRP A CA 1
ATOM 1368 C C . TRP A 1 179 ? -9.740 -10.989 -13.975 1.00 58.19 179 TRP A C 1
ATOM 1370 O O . TRP A 1 179 ? -9.846 -11.198 -15.178 1.00 58.19 179 TRP A O 1
ATOM 1380 N N . GLN A 1 180 ? -8.541 -10.761 -13.417 1.00 59.81 180 GLN A N 1
ATOM 1381 C CA . GLN A 1 180 ? -7.267 -11.148 -14.041 1.00 59.81 180 GLN A CA 1
ATOM 1382 C C . GLN A 1 180 ? -6.757 -12.426 -13.356 1.00 59.81 180 GLN A C 1
ATOM 1384 O O . GLN A 1 180 ? -6.125 -12.357 -12.302 1.00 59.81 180 GLN A O 1
ATOM 1389 N N . SER A 1 181 ? -7.038 -13.605 -13.921 1.00 56.50 181 SER A N 1
ATOM 1390 C CA . SER A 1 181 ? -6.594 -14.918 -13.400 1.00 56.50 181 SER A CA 1
ATOM 1391 C C . SER A 1 181 ? -5.096 -14.968 -13.055 1.00 56.50 181 SER A C 1
ATOM 1393 O O . SER A 1 181 ? -4.688 -15.631 -12.104 1.00 56.50 181 SER A O 1
ATOM 1395 N N . ALA A 1 182 ? -4.284 -14.178 -13.759 1.00 60.78 182 ALA A N 1
ATOM 1396 C CA . ALA A 1 182 ? -2.855 -14.032 -13.519 1.00 60.78 182 ALA A CA 1
ATOM 1397 C C . ALA A 1 182 ? -2.479 -13.475 -12.127 1.00 60.78 182 ALA A C 1
ATOM 1399 O O . ALA A 1 182 ? -1.349 -13.697 -11.695 1.00 60.78 182 ALA A O 1
ATOM 1400 N N . PHE A 1 183 ? -3.365 -12.760 -11.418 1.00 69.88 183 PHE A N 1
ATOM 1401 C CA . PHE A 1 183 ? -3.051 -12.194 -10.096 1.00 69.88 183 PHE A CA 1
ATOM 1402 C C . PHE A 1 183 ? -3.106 -13.237 -8.968 1.00 69.88 183 PHE A C 1
ATOM 1404 O O . PHE A 1 183 ? -2.176 -13.296 -8.165 1.00 69.88 183 PHE A O 1
ATOM 1411 N N . LEU A 1 184 ? -4.120 -14.113 -8.932 1.00 68.75 184 LEU A N 1
ATOM 1412 C CA . LEU A 1 184 ? -4.188 -15.185 -7.919 1.00 68.75 184 LEU A CA 1
ATOM 1413 C C . LEU A 1 184 ? -3.073 -16.216 -8.075 1.00 68.75 184 LEU A C 1
ATOM 1415 O O . LEU A 1 184 ? -2.655 -16.840 -7.107 1.00 68.75 184 LEU A O 1
ATOM 1419 N N . GLU A 1 185 ? -2.553 -16.386 -9.289 1.00 68.38 185 GLU A N 1
ATOM 1420 C CA . GLU A 1 185 ? -1.368 -17.218 -9.494 1.00 68.38 185 GLU A CA 1
ATOM 1421 C C . GLU A 1 185 ? -0.094 -16.599 -8.901 1.00 68.38 185 GLU A C 1
ATOM 1423 O O . GLU A 1 185 ? 0.899 -17.308 -8.698 1.00 68.38 185 GLU A O 1
ATOM 1428 N N . LYS A 1 186 ? -0.096 -15.280 -8.665 1.00 72.38 186 LYS A N 1
ATOM 1429 C CA . LYS A 1 186 ? 1.044 -14.530 -8.137 1.00 72.38 186 LYS A CA 1
ATOM 1430 C C . LYS A 1 186 ? 0.987 -14.320 -6.631 1.00 72.38 186 LYS A C 1
ATOM 1432 O O . LYS A 1 186 ? 2.061 -14.168 -6.056 1.00 72.38 186 LYS A O 1
ATOM 1437 N N . VAL A 1 187 ? -0.200 -14.264 -6.022 1.00 82.31 187 VAL A N 1
ATOM 1438 C CA . VAL A 1 187 ? -0.374 -13.947 -4.597 1.00 82.31 187 VAL A CA 1
ATOM 1439 C C . VAL A 1 187 ? -1.548 -14.734 -4.009 1.00 82.31 187 VAL A C 1
ATOM 1441 O O . VAL A 1 187 ? -2.635 -14.756 -4.581 1.00 82.31 187 VAL A O 1
ATOM 1444 N N . ASP A 1 188 ? -1.342 -15.333 -2.836 1.00 88.38 188 ASP A N 1
ATOM 1445 C CA . ASP A 1 188 ? -2.379 -16.016 -2.054 1.00 88.38 188 ASP A CA 1
ATOM 1446 C C . ASP A 1 188 ? -2.734 -15.182 -0.810 1.00 88.38 188 ASP A C 1
ATOM 1448 O O . ASP A 1 188 ? -1.890 -14.943 0.059 1.00 88.38 188 ASP A O 1
ATOM 1452 N N . LEU A 1 189 ? -3.982 -14.711 -0.747 1.00 92.81 189 LEU A N 1
ATOM 1453 C CA . LEU A 1 189 ? -4.473 -13.736 0.230 1.00 92.81 189 LEU A CA 1
ATOM 1454 C C . LEU A 1 189 ? -5.726 -14.248 0.943 1.00 92.81 189 LEU A C 1
ATOM 1456 O O . LEU A 1 189 ? -6.535 -14.970 0.369 1.00 92.81 189 LEU A O 1
ATOM 1460 N N . THR A 1 190 ? -5.919 -13.822 2.191 1.00 95.81 190 THR A N 1
ATOM 1461 C CA . THR A 1 190 ? -7.196 -13.978 2.910 1.00 95.81 190 THR A CA 1
ATOM 1462 C C . THR A 1 190 ? -7.994 -12.679 2.967 1.00 95.81 190 THR A C 1
ATOM 1464 O O . THR A 1 190 ? -9.222 -12.726 3.021 1.00 95.81 190 THR A O 1
ATOM 1467 N N . HIS A 1 191 ? -7.315 -11.530 2.905 1.00 97.75 191 HIS A N 1
ATOM 1468 C CA . HIS A 1 191 ? -7.933 -10.205 2.921 1.00 97.75 191 HIS A CA 1
ATOM 1469 C C . HIS A 1 191 ? -7.326 -9.314 1.834 1.00 97.75 191 HIS A C 1
ATOM 1471 O O . HIS A 1 191 ? -6.138 -9.437 1.521 1.00 97.75 191 HIS A O 1
ATOM 1477 N N . LEU A 1 192 ? -8.119 -8.390 1.296 1.00 96.94 192 LEU A N 1
ATOM 1478 C CA . LEU A 1 192 ? -7.654 -7.380 0.346 1.00 96.94 192 LEU A CA 1
ATOM 1479 C C . LEU A 1 192 ? -8.156 -5.996 0.756 1.00 96.94 192 LEU A C 1
ATOM 1481 O O . LEU A 1 192 ? -9.361 -5.790 0.882 1.00 96.94 192 LEU A O 1
ATOM 1485 N N . VAL A 1 193 ? -7.236 -5.052 0.930 1.00 98.12 193 VAL A N 1
ATOM 1486 C CA . VAL A 1 193 ? -7.533 -3.667 1.303 1.00 98.12 193 VAL A CA 1
ATOM 1487 C C . VAL A 1 193 ? -7.645 -2.806 0.049 1.00 98.12 193 VAL A C 1
ATOM 1489 O O . VAL A 1 193 ? -6.733 -2.785 -0.786 1.00 98.12 193 VAL A O 1
ATOM 1492 N N . LEU A 1 194 ? -8.751 -2.068 -0.054 1.00 96.81 194 LEU A N 1
ATOM 1493 C CA . LEU A 1 194 ? -8.949 -0.994 -1.027 1.00 96.81 194 LEU A CA 1
ATOM 1494 C C . LEU A 1 194 ? -8.877 0.347 -0.285 1.00 96.81 194 LEU A C 1
ATOM 1496 O O . LEU A 1 194 ? -9.874 0.738 0.328 1.00 96.81 194 LEU A O 1
ATOM 1500 N N . PRO A 1 195 ? -7.713 1.019 -0.263 1.00 95.75 195 PRO A N 1
ATOM 1501 C CA . PRO A 1 195 ? -7.548 2.215 0.540 1.00 95.75 195 PRO A CA 1
ATOM 1502 C C . PRO A 1 195 ? -8.006 3.467 -0.190 1.00 95.75 195 PRO A C 1
ATOM 1504 O O . PRO A 1 195 ? -7.644 3.686 -1.340 1.00 95.75 195 PRO A O 1
ATOM 1507 N N . VAL A 1 196 ? -8.783 4.296 0.494 1.00 95.44 196 VAL A N 1
ATOM 1508 C CA . VAL A 1 196 ? -9.323 5.553 -0.026 1.00 95.44 196 VAL A CA 1
ATOM 1509 C C . VAL A 1 196 ? -8.973 6.710 0.899 1.00 95.44 196 VAL A C 1
ATOM 1511 O O . VAL A 1 196 ? -8.781 6.535 2.106 1.00 95.44 196 VAL A O 1
ATOM 1514 N N . GLY A 1 197 ? -8.906 7.906 0.322 1.00 95.19 197 GLY A N 1
ATOM 1515 C CA . GLY A 1 197 ? -8.838 9.148 1.076 1.00 95.19 197 GLY A CA 1
ATOM 1516 C C . GLY A 1 197 ? -10.094 9.397 1.927 1.00 95.19 197 GLY A C 1
ATOM 1517 O O . GLY A 1 197 ? -11.170 8.858 1.638 1.00 95.19 197 GLY A O 1
ATOM 1518 N N . PRO A 1 198 ? -9.986 10.252 2.957 1.00 95.56 198 PRO A N 1
ATOM 1519 C CA . PRO A 1 198 ? -11.049 10.493 3.935 1.00 95.56 198 PRO A CA 1
ATOM 1520 C C . PRO A 1 198 ? -12.313 11.105 3.314 1.00 95.56 198 PRO A C 1
ATOM 1522 O O . PRO A 1 198 ? -13.420 10.851 3.786 1.00 95.56 198 PRO A O 1
ATOM 1525 N N . GLU A 1 199 ? -12.186 11.874 2.229 1.00 95.94 199 GLU A N 1
ATOM 1526 C CA . GLU A 1 199 ? -13.334 12.513 1.577 1.00 95.94 199 GLU A CA 1
ATOM 1527 C C . GLU A 1 199 ? -14.333 11.504 0.996 1.00 95.94 199 GLU A C 1
ATOM 1529 O O . GLU A 1 199 ? -15.542 11.660 1.177 1.00 95.94 199 GLU A O 1
ATOM 1534 N N . ALA A 1 200 ? -13.835 10.432 0.368 1.00 95.00 200 ALA A N 1
ATOM 1535 C CA . ALA A 1 200 ? -14.674 9.370 -0.190 1.00 95.00 200 ALA A CA 1
ATOM 1536 C C . ALA A 1 200 ? -15.520 8.676 0.883 1.00 95.00 200 ALA A C 1
ATOM 1538 O O . ALA A 1 200 ? -16.624 8.209 0.614 1.00 95.00 200 ALA A O 1
ATOM 1539 N N . VAL A 1 201 ? -14.992 8.603 2.102 1.00 96.00 201 VAL A N 1
ATOM 1540 C CA . VAL A 1 201 ? -15.643 7.968 3.250 1.00 96.00 201 VAL A CA 1
ATOM 1541 C C . VAL A 1 201 ? -16.699 8.892 3.848 1.00 96.00 201 VAL A C 1
ATOM 1543 O O . VAL A 1 201 ? -17.778 8.442 4.222 1.00 96.00 201 VAL A O 1
ATOM 1546 N N . MET A 1 202 ? -16.407 10.191 3.908 1.00 95.19 202 MET A N 1
ATOM 1547 C CA . MET A 1 202 ? -17.316 11.186 4.474 1.00 95.19 202 MET A CA 1
ATOM 1548 C C . MET A 1 202 ? -18.500 11.503 3.564 1.00 95.19 202 MET A C 1
ATOM 1550 O O . MET A 1 202 ? -19.615 11.690 4.054 1.00 95.19 202 MET A O 1
ATOM 1554 N N . TYR A 1 203 ? -18.271 11.580 2.250 1.00 94.81 203 TYR A N 1
ATOM 1555 C CA . TYR A 1 203 ? -19.259 12.118 1.309 1.00 94.81 203 TYR A CA 1
ATOM 1556 C C . TYR A 1 203 ? -19.586 11.195 0.128 1.00 94.81 203 TYR A C 1
ATOM 1558 O O . TYR A 1 203 ? -20.529 11.486 -0.610 1.00 94.81 203 TYR A O 1
ATOM 1566 N N . GLY A 1 204 ? -18.851 10.096 -0.064 1.00 91.00 204 GLY A N 1
ATOM 1567 C CA . GLY A 1 204 ? -19.018 9.215 -1.220 1.00 91.00 204 GLY A CA 1
ATOM 1568 C C . GLY A 1 204 ? -18.638 9.885 -2.546 1.00 91.00 204 GLY A C 1
ATOM 1569 O O . GLY A 1 204 ? -17.764 10.749 -2.602 1.00 91.00 204 GLY A O 1
ATOM 1570 N N . GLY A 1 205 ? -19.312 9.479 -3.625 1.00 88.75 205 GLY A N 1
ATOM 1571 C CA . GLY A 1 205 ? -19.108 10.010 -4.975 1.00 88.75 205 GLY A CA 1
ATOM 1572 C C . GLY A 1 205 ? -18.174 9.147 -5.823 1.00 88.75 205 GLY A C 1
ATOM 1573 O O . GLY A 1 205 ? -18.284 7.920 -5.820 1.00 88.75 205 GLY A O 1
ATOM 1574 N N . ASP A 1 206 ? -17.283 9.802 -6.567 1.00 90.94 206 ASP A N 1
ATOM 1575 C CA . ASP A 1 206 ? -16.281 9.146 -7.406 1.00 90.94 206 ASP A CA 1
ATOM 1576 C C . ASP A 1 206 ? -15.093 8.677 -6.555 1.00 90.94 206 ASP A C 1
ATOM 1578 O O . ASP A 1 206 ? -14.140 9.424 -6.323 1.00 90.94 206 ASP A O 1
ATOM 1582 N N . TYR A 1 207 ? -15.128 7.414 -6.125 1.00 90.56 207 TYR A N 1
ATOM 1583 C CA . TYR A 1 207 ? -14.045 6.783 -5.365 1.00 90.56 207 TYR A CA 1
ATOM 1584 C C . TYR A 1 207 ? -12.715 6.796 -6.135 1.00 90.56 207 TYR A C 1
ATOM 1586 O O . TYR A 1 207 ? -11.648 6.832 -5.527 1.00 90.56 207 TYR A O 1
ATOM 1594 N N . GLY A 1 208 ? -12.774 6.843 -7.470 1.00 88.44 208 GLY A N 1
ATOM 1595 C CA . GLY A 1 208 ? -11.635 6.879 -8.383 1.00 88.44 208 GLY A CA 1
ATOM 1596 C C . GLY A 1 208 ? -10.685 8.043 -8.113 1.00 88.44 208 GLY A C 1
ATOM 1597 O O . GLY A 1 208 ? -9.476 7.900 -8.276 1.00 88.44 208 GLY A O 1
ATOM 1598 N N . LYS A 1 209 ? -11.221 9.191 -7.682 1.00 89.56 209 LYS A N 1
ATOM 1599 C CA . LYS A 1 209 ? -10.451 10.408 -7.358 1.00 89.56 209 LYS A CA 1
ATOM 1600 C C . LYS A 1 209 ? -9.715 10.338 -6.028 1.00 89.56 209 LYS A C 1
ATOM 1602 O O . LYS A 1 209 ? -8.836 11.159 -5.788 1.00 89.56 209 LYS A O 1
ATOM 1607 N N . PHE A 1 210 ? -10.091 9.393 -5.173 1.00 91.94 210 PHE A N 1
ATOM 1608 C CA . PHE A 1 210 ? -9.590 9.284 -3.808 1.00 91.94 210 PHE A CA 1
ATOM 1609 C C . PHE A 1 210 ? -8.710 8.050 -3.596 1.00 91.94 210 PHE A C 1
ATOM 1611 O O . PHE A 1 210 ? -8.299 7.776 -2.471 1.00 91.94 210 PHE A O 1
ATOM 1618 N N . PHE A 1 211 ? -8.397 7.320 -4.668 1.00 91.12 211 PHE A N 1
ATOM 1619 C CA . PHE A 1 211 ? -7.335 6.322 -4.677 1.00 91.12 211 PHE A CA 1
ATOM 1620 C C . PHE A 1 211 ? -5.981 6.987 -4.923 1.00 91.12 211 PHE A C 1
ATOM 1622 O O . PHE A 1 211 ? -5.874 7.952 -5.676 1.00 91.12 211 PHE A O 1
ATOM 1629 N N . ARG A 1 212 ? -4.923 6.441 -4.318 1.00 88.88 212 ARG A N 1
ATOM 1630 C CA . ARG A 1 212 ? -3.560 6.947 -4.517 1.00 88.88 212 ARG A CA 1
ATOM 1631 C C . ARG A 1 212 ? -3.019 6.571 -5.897 1.00 88.88 212 ARG A C 1
ATOM 1633 O O . ARG A 1 212 ? -2.374 7.387 -6.546 1.00 88.88 212 ARG A O 1
ATOM 1640 N N . PHE A 1 213 ? -3.318 5.365 -6.372 1.00 86.38 213 PHE A N 1
ATOM 1641 C CA . PHE A 1 213 ? -2.966 4.922 -7.716 1.00 86.38 213 PHE A CA 1
ATOM 1642 C C . PHE A 1 213 ? -4.182 4.902 -8.643 1.00 86.38 213 PHE A C 1
ATOM 1644 O O . PHE A 1 213 ? -5.183 4.232 -8.373 1.00 86.38 213 PHE A O 1
ATOM 1651 N N . LYS A 1 214 ? -4.050 5.615 -9.765 1.00 80.38 214 LYS A N 1
ATOM 1652 C CA . LYS A 1 214 ? -5.054 5.747 -10.821 1.00 80.38 214 LYS A CA 1
ATOM 1653 C C . LYS A 1 214 ? -4.366 5.786 -12.185 1.00 80.38 214 LYS A C 1
ATOM 1655 O O . LYS A 1 214 ? -3.345 6.450 -12.346 1.00 80.38 214 LYS A O 1
ATOM 1660 N N . LEU A 1 215 ? -4.931 5.072 -13.146 1.00 77.00 215 LEU A N 1
ATOM 1661 C CA . LEU A 1 215 ? -4.490 4.956 -14.535 1.00 77.00 215 LEU A CA 1
ATOM 1662 C C . LEU A 1 215 ? -5.432 5.680 -15.492 1.00 77.00 215 LEU A C 1
ATOM 1664 O O . LEU A 1 215 ? -4.995 6.192 -16.520 1.00 77.00 215 LEU A O 1
ATOM 1668 N N . THR A 1 216 ? -6.727 5.680 -15.184 1.00 77.12 216 THR A N 1
ATOM 1669 C CA . THR A 1 216 ? -7.761 6.248 -16.050 1.00 77.12 216 THR A CA 1
ATOM 1670 C C . THR A 1 216 ? -8.385 7.492 -15.430 1.00 77.12 216 THR A C 1
ATOM 1672 O O . THR A 1 216 ? -8.162 7.807 -14.270 1.00 77.12 216 THR A O 1
ATOM 1675 N N . ASN A 1 217 ? -9.191 8.226 -16.195 1.00 76.81 217 ASN A N 1
ATOM 1676 C CA . ASN A 1 217 ? -10.060 9.267 -15.640 1.00 76.81 217 ASN A CA 1
ATOM 1677 C C . ASN A 1 217 ? -11.489 8.769 -15.408 1.00 76.81 217 ASN A C 1
ATOM 1679 O O . ASN A 1 217 ? -12.373 9.582 -15.155 1.00 76.81 217 ASN A O 1
ATOM 1683 N N . GLU A 1 218 ? -11.717 7.457 -15.487 1.00 81.88 218 GLU A N 1
ATOM 1684 C CA . GLU A 1 218 ? -13.038 6.889 -15.266 1.00 81.88 218 GLU A CA 1
ATOM 1685 C C . GLU A 1 218 ? -13.476 7.098 -13.816 1.00 81.88 218 GLU A C 1
ATOM 1687 O O . GLU A 1 218 ? -12.678 7.032 -12.875 1.00 81.88 218 GLU A O 1
ATOM 1692 N N . GLU A 1 219 ? -14.765 7.382 -13.661 1.00 88.88 219 GLU A N 1
ATOM 1693 C CA . GLU A 1 219 ? -15.405 7.474 -12.357 1.00 88.88 219 GLU A CA 1
ATOM 1694 C C . GLU A 1 219 ? -15.613 6.070 -11.790 1.00 88.88 219 GLU A C 1
ATOM 1696 O O . GLU A 1 219 ? -16.106 5.189 -12.494 1.00 88.88 219 GLU A O 1
ATOM 1701 N N . TRP A 1 220 ? -15.297 5.860 -10.516 1.00 91.81 220 TRP A N 1
ATOM 1702 C CA . TRP A 1 220 ? -15.633 4.632 -9.797 1.00 91.81 220 TRP A CA 1
ATOM 1703 C C . TRP A 1 220 ? -16.778 4.910 -8.837 1.00 91.81 220 TRP A C 1
ATOM 1705 O O . TRP A 1 220 ? -16.599 5.572 -7.818 1.00 91.81 220 TRP A O 1
ATOM 1715 N N . THR A 1 221 ? -17.962 4.396 -9.157 1.00 93.56 221 THR A N 1
ATOM 1716 C CA . THR A 1 221 ? -19.171 4.614 -8.359 1.00 93.56 221 THR A CA 1
ATOM 1717 C C . THR A 1 221 ? -19.271 3.619 -7.202 1.00 93.56 221 THR A C 1
ATOM 1719 O O . THR A 1 221 ? -18.652 2.553 -7.206 1.00 93.56 221 THR A O 1
ATOM 1722 N N . ALA A 1 222 ? -20.154 3.892 -6.238 1.00 94.25 222 ALA A N 1
ATOM 1723 C CA . ALA A 1 222 ? -20.486 2.933 -5.180 1.00 94.25 222 ALA A CA 1
ATOM 1724 C C . ALA A 1 222 ? -20.990 1.578 -5.725 1.00 94.25 222 ALA A C 1
ATOM 1726 O O . ALA A 1 222 ? -20.802 0.540 -5.093 1.00 94.25 222 ALA A O 1
ATOM 1727 N N . ALA A 1 223 ? -21.646 1.557 -6.893 1.00 93.38 223 ALA A N 1
ATOM 1728 C CA . ALA A 1 223 ? -22.074 0.313 -7.531 1.00 93.38 223 ALA A CA 1
ATOM 1729 C C . ALA A 1 223 ? -20.877 -0.502 -8.043 1.00 93.38 223 ALA A C 1
ATOM 1731 O O . ALA A 1 223 ? -20.843 -1.714 -7.832 1.00 93.38 223 ALA A O 1
ATOM 1732 N N . ASP A 1 224 ? -19.881 0.166 -8.627 1.00 93.50 224 ASP A N 1
ATOM 1733 C CA . ASP A 1 224 ? -18.652 -0.468 -9.110 1.00 93.50 224 ASP A CA 1
ATOM 1734 C C . ASP A 1 224 ? -17.853 -1.066 -7.943 1.00 93.50 224 ASP A C 1
ATOM 1736 O O . ASP A 1 224 ? -17.466 -2.235 -7.981 1.00 93.50 224 ASP A O 1
ATOM 1740 N N . ILE A 1 225 ? -17.690 -0.310 -6.850 1.00 95.00 225 ILE A N 1
ATOM 1741 C CA . ILE A 1 225 ? -17.009 -0.802 -5.644 1.00 95.00 225 ILE A CA 1
ATOM 1742 C C . ILE A 1 225 ? -17.758 -1.995 -5.032 1.00 95.00 225 ILE A C 1
ATOM 1744 O O . ILE A 1 225 ? -17.131 -3.000 -4.699 1.00 95.00 225 ILE A O 1
ATOM 1748 N N . ARG A 1 226 ? -19.099 -1.959 -4.962 1.00 95.12 226 ARG A N 1
ATOM 1749 C CA . ARG A 1 226 ? -19.905 -3.110 -4.505 1.00 95.12 226 ARG A CA 1
ATOM 1750 C C . ARG A 1 226 ? -19.741 -4.345 -5.385 1.00 95.12 226 ARG A C 1
ATOM 1752 O O . ARG A 1 226 ? -19.788 -5.470 -4.881 1.00 95.12 226 ARG A O 1
ATOM 1759 N N . ALA A 1 227 ? -19.581 -4.161 -6.693 1.00 93.31 227 ALA A N 1
ATOM 1760 C CA . ALA A 1 227 ? -19.316 -5.267 -7.601 1.00 93.31 227 ALA A CA 1
ATOM 1761 C C . ALA A 1 227 ? -17.943 -5.893 -7.301 1.00 93.31 227 ALA A C 1
ATOM 1763 O O . ALA A 1 227 ? -17.855 -7.116 -7.180 1.00 93.31 227 ALA A O 1
ATOM 1764 N N . VAL A 1 228 ? -16.912 -5.073 -7.061 1.00 93.38 228 VAL A N 1
ATOM 1765 C CA . VAL A 1 228 ? -15.572 -5.533 -6.651 1.00 93.38 228 VAL A CA 1
ATOM 1766 C C . VAL A 1 228 ? -15.608 -6.276 -5.308 1.00 93.38 228 VAL A C 1
ATOM 1768 O O . VAL A 1 228 ? -15.071 -7.378 -5.200 1.00 93.38 228 VAL A O 1
ATOM 1771 N N . THR A 1 229 ? -16.271 -5.745 -4.277 1.00 95.19 229 THR A N 1
ATOM 1772 C CA . THR A 1 229 ? -16.337 -6.409 -2.958 1.00 95.19 229 THR A CA 1
ATOM 1773 C C . THR A 1 229 ? -17.128 -7.718 -3.002 1.00 95.19 229 THR A C 1
ATOM 1775 O O . THR A 1 229 ? -16.747 -8.713 -2.382 1.00 95.19 229 THR A O 1
ATOM 1778 N N . SER A 1 230 ? -18.220 -7.767 -3.767 1.00 94.00 230 SER A N 1
ATOM 1779 C CA . SER A 1 230 ? -19.008 -8.992 -3.968 1.00 94.00 230 SER A CA 1
ATOM 1780 C C . SER A 1 230 ? -18.207 -10.056 -4.714 1.00 94.00 230 SER A C 1
ATOM 1782 O O . SER A 1 230 ? -18.244 -11.237 -4.365 1.00 94.00 230 SER A O 1
ATOM 1784 N N . HIS A 1 231 ? -17.425 -9.625 -5.698 1.00 91.00 231 HIS A N 1
ATOM 1785 C CA . HIS A 1 231 ? -16.513 -10.481 -6.430 1.00 91.00 231 HIS A CA 1
ATOM 1786 C C . HIS A 1 231 ? -15.433 -11.093 -5.532 1.00 91.00 231 HIS A C 1
ATOM 1788 O O . HIS A 1 231 ? -15.260 -12.312 -5.535 1.00 91.00 231 HIS A O 1
ATOM 1794 N N . LEU A 1 232 ? -14.768 -10.282 -4.705 1.00 92.12 232 LEU A N 1
ATOM 1795 C CA . LEU A 1 232 ? -13.762 -10.749 -3.744 1.00 92.12 232 LEU A CA 1
ATOM 1796 C C . LEU A 1 232 ? -14.334 -11.788 -2.772 1.00 92.12 232 LEU A C 1
ATOM 1798 O O . LEU A 1 232 ? -13.719 -12.824 -2.529 1.00 92.12 232 LEU A O 1
ATOM 1802 N N . ARG A 1 233 ? -15.566 -11.598 -2.296 1.00 92.75 233 ARG A N 1
ATOM 1803 C CA . ARG A 1 233 ? -16.217 -12.594 -1.433 1.00 92.75 233 ARG A CA 1
ATOM 1804 C C . ARG A 1 233 ? -16.496 -13.914 -2.152 1.00 92.75 233 ARG A C 1
ATOM 1806 O O . ARG A 1 233 ? -16.340 -14.973 -1.545 1.00 92.75 233 ARG A O 1
ATOM 1813 N N . SER A 1 234 ? -16.838 -13.883 -3.444 1.00 91.12 234 SER A N 1
ATOM 1814 C CA . SER A 1 234 ? -17.116 -15.101 -4.232 1.00 91.12 234 SER A CA 1
ATOM 1815 C C . SER A 1 234 ? -15.924 -16.067 -4.318 1.00 91.12 234 SER A C 1
ATOM 1817 O O . SER A 1 234 ? -16.108 -17.278 -4.428 1.00 91.12 234 SER A O 1
ATOM 1819 N N . ILE A 1 235 ? -14.705 -15.544 -4.180 1.00 89.38 235 ILE A N 1
ATOM 1820 C CA . ILE A 1 235 ? -13.440 -16.298 -4.182 1.00 89.38 235 ILE A CA 1
ATOM 1821 C C . ILE A 1 235 ? -12.824 -16.443 -2.787 1.00 89.38 235 ILE A C 1
ATOM 1823 O O . ILE A 1 235 ? -11.668 -16.838 -2.664 1.00 89.38 235 ILE A O 1
ATOM 1827 N N . ARG A 1 236 ? -13.597 -16.141 -1.736 1.00 92.19 236 ARG A N 1
ATOM 1828 C CA . ARG A 1 236 ? -13.195 -16.252 -0.325 1.00 92.19 236 ARG A CA 1
ATOM 1829 C C . ARG A 1 236 ? -12.070 -15.299 0.101 1.00 92.19 236 ARG A C 1
ATOM 1831 O O . ARG A 1 236 ? -11.357 -15.603 1.054 1.00 92.19 236 ARG A O 1
ATOM 1838 N N . ILE A 1 237 ? -11.939 -14.145 -0.554 1.00 94.31 237 ILE A N 1
ATOM 1839 C CA . ILE A 1 237 ? -11.110 -13.037 -0.066 1.00 94.31 237 ILE A CA 1
ATOM 1840 C C . ILE A 1 237 ? -12.025 -12.019 0.609 1.00 94.31 237 ILE A C 1
ATOM 1842 O O . ILE A 1 237 ? -12.995 -11.559 0.010 1.00 94.31 237 ILE A O 1
ATOM 1846 N N . LYS A 1 238 ? -11.711 -11.650 1.850 1.00 97.31 238 LYS A N 1
ATOM 1847 C CA . LYS A 1 238 ? -12.448 -10.621 2.587 1.00 97.31 238 LYS A CA 1
ATOM 1848 C C . LYS A 1 238 ? -12.009 -9.217 2.145 1.00 97.31 238 LYS A C 1
ATOM 1850 O O . LYS A 1 238 ? -10.844 -8.863 2.359 1.00 97.31 238 LYS A O 1
ATOM 1855 N N . PRO A 1 239 ? -12.877 -8.408 1.518 1.00 97.38 239 PRO A N 1
ATOM 1856 C CA . PRO A 1 239 ? -12.567 -7.015 1.222 1.00 97.38 239 PRO A CA 1
ATOM 1857 C C . PRO A 1 239 ? -12.531 -6.170 2.502 1.00 97.38 239 PRO A C 1
ATOM 1859 O O . PRO A 1 239 ? -13.457 -6.216 3.308 1.00 97.38 239 PRO A O 1
ATOM 1862 N N . LEU A 1 240 ? -11.504 -5.336 2.646 1.00 98.56 240 LEU A N 1
ATOM 1863 C CA . LEU A 1 240 ? -11.358 -4.356 3.724 1.00 98.56 240 LEU A CA 1
ATOM 1864 C C . LEU A 1 240 ? -11.369 -2.933 3.151 1.00 98.56 240 LEU A C 1
ATOM 1866 O O . LEU A 1 240 ? -10.699 -2.657 2.151 1.00 98.56 240 LEU A O 1
ATOM 1870 N N . LEU A 1 241 ? -12.111 -2.030 3.793 1.00 98.44 241 LEU A N 1
ATOM 1871 C CA . LEU A 1 241 ? -12.084 -0.604 3.472 1.00 98.44 241 LEU A CA 1
ATOM 1872 C C . LEU A 1 241 ? -10.827 0.004 4.094 1.00 98.44 241 LEU A C 1
ATOM 1874 O O . LEU A 1 241 ? -10.736 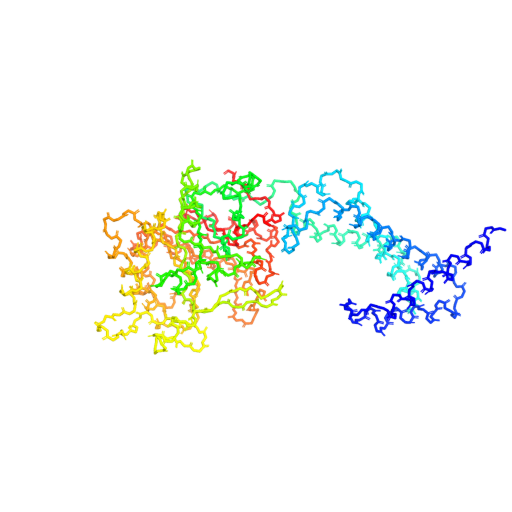0.100 5.317 1.00 98.44 241 LEU A O 1
ATOM 1878 N N . GLY A 1 242 ? -9.857 0.397 3.270 1.00 97.94 242 GLY A N 1
ATOM 1879 C CA . GLY A 1 242 ? -8.672 1.092 3.761 1.00 97.94 242 GLY A CA 1
ATOM 1880 C C . GLY A 1 242 ? -8.946 2.581 3.947 1.00 97.94 242 GLY A C 1
ATOM 1881 O O . GLY A 1 242 ? -9.531 3.217 3.073 1.00 97.94 242 GLY A O 1
ATOM 1882 N N . LEU A 1 243 ? -8.523 3.132 5.077 1.00 97.31 243 LEU A N 1
ATOM 1883 C CA . LEU A 1 243 ? -8.699 4.529 5.446 1.00 97.31 243 LEU A CA 1
ATOM 1884 C C . LEU A 1 243 ? -7.322 5.173 5.541 1.00 97.31 243 LEU A C 1
ATOM 1886 O O . LEU A 1 243 ? -6.586 4.905 6.492 1.00 97.31 243 LEU A O 1
ATOM 1890 N N . TYR A 1 244 ? -6.981 6.015 4.569 1.00 95.56 244 TYR A N 1
ATOM 1891 C CA . TYR A 1 244 ? -5.831 6.896 4.719 1.00 95.56 244 TYR A CA 1
ATOM 1892 C C . TYR A 1 244 ? -6.183 8.044 5.665 1.00 95.56 244 TYR A C 1
ATOM 1894 O O . TYR A 1 244 ? -7.152 8.768 5.439 1.00 95.56 244 TYR A O 1
ATOM 1902 N N . LEU A 1 245 ? -5.368 8.243 6.699 1.00 94.69 245 LEU A N 1
ATOM 1903 C CA . LEU A 1 245 ? -5.562 9.305 7.692 1.00 94.69 245 LEU A CA 1
ATOM 1904 C C . LEU A 1 245 ? -4.859 10.626 7.327 1.00 94.69 245 LEU A C 1
ATOM 1906 O O . LEU A 1 245 ? -4.577 11.446 8.198 1.00 94.69 245 LEU A O 1
ATOM 1910 N N . LYS A 1 246 ? -4.622 10.846 6.027 1.00 93.94 246 LYS A N 1
ATOM 1911 C CA . LYS A 1 246 ? -4.138 12.109 5.454 1.00 93.94 246 LYS A CA 1
ATOM 1912 C C . LYS A 1 246 ? -5.114 12.658 4.424 1.00 93.94 246 LYS A C 1
ATOM 1914 O O . LYS A 1 246 ? -5.714 11.908 3.648 1.00 93.94 246 LYS A O 1
ATOM 1919 N N . THR A 1 247 ? -5.247 13.979 4.380 1.00 92.44 247 THR A N 1
ATOM 1920 C CA . THR A 1 247 ? -6.150 14.671 3.450 1.00 92.44 247 THR A CA 1
ATOM 1921 C C . THR A 1 247 ? -5.636 14.678 2.016 1.00 92.44 247 THR A C 1
ATOM 1923 O O . THR A 1 247 ? -6.444 14.705 1.087 1.00 92.44 247 THR A O 1
ATOM 1926 N N . PHE A 1 248 ? -4.329 14.560 1.801 1.00 90.19 248 PHE A N 1
ATOM 1927 C CA . PHE A 1 248 ? -3.758 14.387 0.473 1.00 90.19 248 PHE A CA 1
ATOM 1928 C C . PHE A 1 248 ? -2.566 13.428 0.487 1.00 90.19 248 PHE A C 1
ATOM 1930 O O . PHE A 1 248 ? -1.790 13.365 1.435 1.00 90.19 248 PHE A O 1
ATOM 1937 N N . TYR A 1 249 ? -2.408 12.713 -0.620 1.00 83.94 249 TYR A N 1
ATOM 1938 C CA . TYR A 1 249 ? -1.186 12.010 -0.991 1.00 83.94 249 TYR A CA 1
ATOM 1939 C C . TYR A 1 249 ? -0.949 12.363 -2.443 1.00 83.94 249 TYR A C 1
ATOM 1941 O O . TYR A 1 249 ? -1.753 11.963 -3.273 1.00 83.94 249 TYR A O 1
ATOM 1949 N N . VAL A 1 250 ? 0.105 13.113 -2.762 1.00 75.31 250 VAL A N 1
ATOM 1950 C CA . VAL A 1 250 ? 0.431 13.477 -4.147 1.00 75.31 250 VAL A CA 1
ATOM 1951 C C . VAL A 1 250 ? 1.863 13.057 -4.429 1.00 75.31 250 VAL A C 1
ATOM 1953 O O . VAL A 1 250 ? 2.791 13.539 -3.784 1.00 75.31 250 VAL A O 1
ATOM 1956 N N . SER A 1 251 ? 2.041 12.169 -5.404 1.00 67.50 251 SER A N 1
ATOM 1957 C CA . SER A 1 251 ? 3.351 11.782 -5.920 1.00 67.50 251 SER A CA 1
ATOM 1958 C C . SER A 1 251 ? 3.419 12.107 -7.405 1.00 67.50 251 SER A C 1
ATOM 1960 O O . SER A 1 251 ? 2.546 11.724 -8.181 1.00 67.50 251 SER A O 1
ATOM 1962 N N . VAL A 1 252 ? 4.463 12.841 -7.796 1.00 57.66 252 VAL A N 1
ATOM 1963 C CA . VAL A 1 252 ? 4.630 13.372 -9.164 1.00 57.66 252 VAL A CA 1
ATOM 1964 C C . VAL A 1 252 ? 5.678 12.577 -9.961 1.00 57.66 252 VAL A C 1
ATOM 1966 O O . VAL A 1 252 ? 6.058 12.958 -11.063 1.00 57.66 252 VAL A O 1
ATOM 1969 N N . HIS A 1 253 ? 6.208 11.482 -9.411 1.00 52.00 253 HIS A N 1
ATOM 1970 C CA . HIS A 1 253 ? 7.436 10.872 -9.937 1.00 52.00 253 HIS A CA 1
ATOM 1971 C C . HIS A 1 253 ? 7.244 10.160 -11.293 1.00 52.00 253 HIS A C 1
ATOM 1973 O O . HIS A 1 253 ? 8.152 10.205 -12.120 1.00 52.00 253 HIS A O 1
ATOM 1979 N N . TYR A 1 254 ? 6.064 9.583 -11.566 1.00 50.00 254 TYR A N 1
ATOM 1980 C CA . TYR A 1 254 ? 5.768 8.844 -12.814 1.00 50.00 254 TYR A CA 1
ATOM 1981 C C . TYR A 1 254 ? 4.428 9.223 -13.477 1.00 50.00 254 TYR A C 1
ATOM 1983 O O . TYR A 1 254 ? 3.908 8.504 -14.327 1.00 50.00 254 TYR A O 1
ATOM 1991 N N . GLY A 1 255 ? 3.888 10.386 -13.116 1.00 56.53 255 GLY A N 1
ATOM 1992 C CA . GLY A 1 255 ? 2.533 10.840 -13.434 1.00 56.53 255 GLY A CA 1
ATOM 1993 C C . GLY A 1 255 ? 1.976 11.612 -12.239 1.00 56.53 255 GLY A C 1
ATOM 1994 O O . GLY A 1 255 ? 2.583 11.589 -11.171 1.00 56.53 255 GLY A O 1
ATOM 1995 N N . ILE A 1 256 ? 0.852 12.318 -12.394 1.00 60.00 256 ILE A N 1
ATOM 1996 C CA . ILE A 1 256 ? 0.138 12.864 -11.231 1.00 60.00 256 ILE A CA 1
ATOM 1997 C C . ILE A 1 256 ? -0.665 11.705 -10.639 1.00 60.00 256 ILE A C 1
ATOM 1999 O O . ILE A 1 256 ? -1.776 11.424 -11.085 1.00 60.00 256 ILE A O 1
ATOM 2003 N N . HIS A 1 257 ? -0.065 10.999 -9.682 1.00 78.31 257 HIS A N 1
ATOM 2004 C CA . HIS A 1 257 ? -0.745 9.995 -8.874 1.00 78.31 257 HIS A CA 1
ATOM 2005 C C . HIS A 1 257 ? -1.064 10.587 -7.511 1.00 78.31 257 HIS A C 1
ATOM 2007 O O . HIS A 1 257 ? -0.290 11.382 -6.966 1.00 78.31 257 HIS A O 1
ATOM 2013 N N . GLY A 1 258 ? -2.209 10.201 -6.962 1.00 84.88 258 GLY A N 1
ATOM 2014 C CA . GLY A 1 258 ? -2.640 10.695 -5.675 1.00 84.88 258 GLY A CA 1
ATOM 2015 C C . GLY A 1 258 ? -4.076 11.165 -5.617 1.00 84.88 258 GLY A C 1
ATOM 2016 O O . GLY A 1 258 ? -4.823 11.108 -6.591 1.00 84.88 258 GLY A O 1
ATOM 2017 N N . TYR A 1 259 ? -4.412 11.702 -4.453 1.00 90.31 259 TYR A N 1
ATOM 2018 C CA . TYR A 1 259 ? -5.684 12.348 -4.191 1.00 90.31 259 TYR A CA 1
ATOM 2019 C C . TYR A 1 259 ? -5.494 13.599 -3.336 1.00 90.31 259 TYR A C 1
ATOM 2021 O O . TYR A 1 259 ? -4.486 13.764 -2.644 1.00 90.31 259 TYR A O 1
ATOM 2029 N N . ASN A 1 260 ? -6.506 14.461 -3.366 1.00 91.38 260 ASN A N 1
ATOM 2030 C CA . ASN A 1 260 ? -6.638 15.610 -2.484 1.00 91.38 260 ASN A CA 1
ATOM 2031 C C . ASN A 1 260 ? -8.093 15.701 -2.008 1.00 91.38 260 ASN A C 1
ATOM 2033 O O . ASN A 1 260 ? -9.017 15.626 -2.816 1.00 91.38 260 ASN A O 1
ATOM 2037 N N . SER A 1 261 ? -8.277 15.832 -0.699 1.00 93.75 261 SER A N 1
ATOM 2038 C CA . SER A 1 261 ? -9.570 15.886 -0.020 1.00 93.75 261 SER A CA 1
ATOM 2039 C C . SER A 1 261 ? -9.988 17.338 0.226 1.00 93.75 261 SER A C 1
ATOM 2041 O O . SER A 1 261 ? -10.099 17.775 1.371 1.00 93.75 261 SER A O 1
ATOM 2043 N N . THR A 1 262 ? -10.168 18.112 -0.846 1.00 93.31 262 THR A N 1
ATOM 2044 C CA . THR A 1 262 ? -10.456 19.553 -0.770 1.00 93.31 262 THR A CA 1
ATOM 2045 C C . THR A 1 262 ? -11.712 19.858 0.042 1.00 93.31 262 THR A C 1
ATOM 2047 O O . THR A 1 262 ? -11.668 20.709 0.925 1.00 93.31 262 THR A O 1
ATOM 2050 N N . LYS A 1 263 ? -12.808 19.125 -0.175 1.00 94.50 263 LYS A N 1
ATOM 2051 C CA . LYS A 1 263 ? -14.063 19.342 0.555 1.00 94.50 263 LYS A CA 1
ATOM 2052 C C . LYS A 1 263 ? -13.944 18.920 2.018 1.00 94.50 263 LYS A C 1
ATOM 2054 O O . LYS A 1 263 ? -14.582 19.505 2.890 1.00 94.50 263 LYS A O 1
ATOM 2059 N N . PHE A 1 264 ? -13.142 17.893 2.307 1.00 95.06 264 PHE A N 1
ATOM 2060 C CA . PHE A 1 264 ? -12.835 17.537 3.694 1.00 95.06 264 PHE A CA 1
ATOM 2061 C C . PHE A 1 264 ? -12.079 18.671 4.397 1.00 95.06 264 PHE A C 1
ATOM 2063 O O . PHE A 1 264 ? -12.468 19.058 5.494 1.00 95.06 264 PHE A O 1
ATOM 2070 N N . ILE A 1 265 ? -11.046 19.222 3.752 1.00 94.50 265 ILE A N 1
ATOM 2071 C CA . ILE A 1 265 ? -10.242 20.329 4.288 1.00 94.50 265 ILE A CA 1
ATOM 2072 C C . ILE A 1 265 ? -11.108 21.575 4.504 1.00 94.50 265 ILE A C 1
ATOM 2074 O O . ILE A 1 265 ? -11.002 22.207 5.546 1.00 94.50 265 ILE A O 1
ATOM 2078 N N . GLU A 1 266 ? -11.995 21.908 3.564 1.00 94.06 266 GLU A N 1
ATOM 2079 C CA . GLU A 1 266 ? -12.906 23.056 3.687 1.00 94.06 266 GLU A CA 1
ATOM 2080 C C . GLU A 1 266 ? -13.848 22.940 4.895 1.00 94.06 266 GLU A C 1
ATOM 2082 O O . GLU A 1 266 ? -14.108 23.933 5.570 1.00 94.06 266 GLU A O 1
ATOM 2087 N N . ASN A 1 267 ? -14.342 21.735 5.189 1.00 93.81 267 ASN A N 1
ATOM 2088 C CA . ASN A 1 267 ? -15.303 21.513 6.273 1.00 93.81 267 ASN A CA 1
ATOM 2089 C C . ASN A 1 267 ? -14.651 21.284 7.645 1.00 93.81 267 ASN A C 1
ATOM 2091 O O . ASN A 1 267 ? -15.314 21.467 8.665 1.00 93.81 267 ASN A O 1
ATOM 2095 N N . TYR A 1 268 ? -13.385 20.861 7.679 1.00 93.94 268 TYR A N 1
ATOM 2096 C CA . TYR A 1 268 ? -12.658 20.504 8.901 1.00 93.94 268 TYR A CA 1
ATOM 2097 C C . TYR A 1 268 ? -11.281 21.172 8.969 1.00 93.94 268 TYR A C 1
ATOM 2099 O O . TYR A 1 268 ? -10.325 20.567 9.451 1.00 93.94 268 TYR A O 1
ATOM 2107 N N . SER A 1 269 ? -11.170 22.414 8.491 1.00 92.62 269 SER A N 1
ATOM 2108 C CA . SER A 1 269 ? -9.895 23.141 8.406 1.00 92.62 269 SER A CA 1
ATOM 2109 C C . SER A 1 269 ? -9.173 23.240 9.747 1.00 92.62 269 SER A C 1
ATOM 2111 O O . SER A 1 269 ? -7.953 23.145 9.789 1.00 92.62 269 SER A O 1
ATOM 2113 N N . ASP A 1 270 ? -9.922 23.369 10.842 1.00 92.62 270 ASP A N 1
ATOM 2114 C CA . ASP A 1 270 ? -9.368 23.498 12.196 1.00 92.62 270 ASP A CA 1
ATOM 2115 C C . ASP A 1 270 ? -8.815 22.171 12.744 1.00 92.62 270 ASP A C 1
ATOM 2117 O O . ASP A 1 270 ? -8.078 22.157 13.728 1.00 92.62 270 ASP A O 1
ATOM 2121 N N . CYS A 1 271 ? -9.160 21.050 12.107 1.00 94.19 271 CYS A N 1
ATOM 2122 C CA . CYS A 1 271 ? -8.742 19.708 12.502 1.00 94.19 271 CYS A CA 1
ATOM 2123 C C . CYS A 1 271 ? -7.640 19.139 11.595 1.00 94.19 271 CYS A C 1
ATOM 2125 O O . CYS A 1 271 ? -7.299 17.960 11.722 1.00 94.19 271 CYS A O 1
ATOM 2127 N N . VAL A 1 272 ? -7.123 19.928 10.649 1.00 94.38 272 VAL A N 1
ATOM 2128 C CA . VAL A 1 272 ? -6.145 19.494 9.646 1.00 94.38 272 VAL A CA 1
ATOM 2129 C C . VAL A 1 272 ? -4.954 20.447 9.641 1.00 94.38 272 VAL A C 1
ATOM 2131 O O . VAL A 1 272 ? -5.135 21.660 9.590 1.00 94.38 272 VAL A O 1
ATOM 2134 N N . ASP A 1 273 ? -3.730 19.917 9.669 1.00 92.50 273 ASP A N 1
ATOM 2135 C CA . ASP A 1 273 ?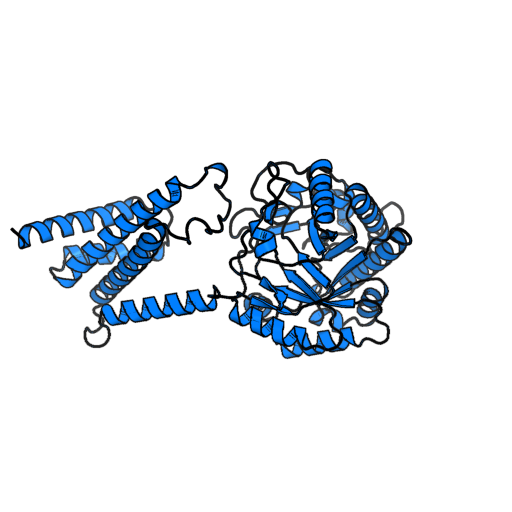 -2.531 20.754 9.545 1.00 92.50 273 ASP A CA 1
ATOM 2136 C C . ASP A 1 273 ? -2.105 21.003 8.088 1.00 92.50 273 ASP A C 1
ATOM 2138 O O . ASP A 1 273 ? -2.664 20.494 7.114 1.00 92.50 273 ASP A O 1
ATOM 2142 N N . ILE A 1 274 ? -1.036 21.786 7.943 1.00 89.00 274 ILE A N 1
ATOM 2143 C CA . ILE A 1 274 ? -0.419 22.117 6.656 1.00 89.00 274 ILE A CA 1
ATOM 2144 C C . ILE A 1 274 ? 0.200 20.906 5.936 1.00 89.00 274 ILE A C 1
ATOM 2146 O O . ILE A 1 274 ? 0.445 20.975 4.732 1.00 89.00 274 ILE A O 1
ATOM 2150 N N . HIS A 1 275 ? 0.477 19.817 6.655 1.00 89.75 275 HIS A N 1
ATOM 2151 C CA . HIS A 1 275 ? 1.031 18.573 6.121 1.00 89.75 275 HIS A CA 1
ATOM 2152 C C . HIS A 1 275 ? -0.070 17.578 5.723 1.00 89.75 275 HIS A C 1
ATOM 2154 O O . HIS A 1 275 ? 0.221 16.523 5.154 1.00 89.75 275 HIS A O 1
ATOM 2160 N N . GLY A 1 276 ? -1.333 17.942 5.959 1.00 91.31 276 GLY A N 1
ATOM 2161 C CA . GLY A 1 276 ? -2.506 17.145 5.652 1.00 91.31 276 GLY A CA 1
ATOM 2162 C C . GLY A 1 276 ? -2.830 16.086 6.702 1.00 91.31 276 GLY A C 1
ATOM 2163 O O . GLY A 1 276 ? -3.665 15.224 6.420 1.00 91.31 276 GLY A O 1
ATOM 2164 N N . ASN A 1 277 ? -2.207 16.125 7.883 1.00 94.50 277 ASN A N 1
ATOM 2165 C CA . ASN A 1 277 ? -2.553 15.250 8.999 1.00 94.50 277 ASN A CA 1
ATOM 2166 C C . ASN A 1 277 ? -3.904 15.639 9.591 1.00 94.50 277 ASN A C 1
ATOM 2168 O O . ASN A 1 277 ? -4.269 16.813 9.610 1.00 94.50 277 ASN A O 1
ATOM 2172 N N . ILE A 1 278 ? -4.639 14.645 10.089 1.00 95.00 278 ILE A N 1
ATOM 2173 C CA . ILE A 1 278 ? -5.985 14.821 10.636 1.00 95.00 278 ILE A CA 1
ATOM 2174 C C . ILE A 1 278 ? -5.954 14.565 12.144 1.00 95.00 278 ILE A C 1
ATOM 2176 O O . ILE A 1 278 ? -5.687 13.449 12.590 1.00 95.00 278 ILE A O 1
ATOM 2180 N N . TYR A 1 279 ? -6.294 15.580 12.935 1.00 94.81 279 TYR A N 1
ATOM 2181 C CA . TYR A 1 279 ? -6.398 15.480 14.389 1.00 94.81 279 TYR A CA 1
ATOM 2182 C C . TYR A 1 279 ? -7.799 15.016 14.779 1.00 94.81 279 TYR A C 1
ATOM 2184 O O . TYR A 1 279 ? -8.727 15.806 14.930 1.00 94.81 279 TYR A O 1
ATOM 2192 N N . PHE A 1 280 ? -7.970 13.707 14.951 1.00 96.00 280 PHE A N 1
ATOM 2193 C CA . PHE A 1 280 ? -9.276 13.111 15.259 1.00 96.00 280 PHE A CA 1
ATOM 2194 C C . PHE A 1 280 ? -9.831 13.462 16.651 1.00 96.00 280 PHE A C 1
ATOM 2196 O O . PHE A 1 280 ? -11.036 13.336 16.861 1.00 96.00 280 PHE A O 1
ATOM 2203 N N . SER A 1 281 ? -8.992 13.961 17.560 1.00 93.25 281 SER A N 1
ATOM 2204 C CA . SER A 1 281 ? -9.404 14.517 18.857 1.00 93.25 281 SER A CA 1
ATOM 2205 C C . SER A 1 281 ? -10.051 15.907 18.751 1.00 93.25 281 SER A C 1
ATOM 2207 O O . SER A 1 281 ? -10.619 16.411 19.719 1.00 93.25 281 SER A O 1
ATOM 2209 N N . CYS A 1 282 ? -9.986 16.542 17.577 1.00 94.06 282 CYS A N 1
ATOM 2210 C CA . CYS A 1 282 ? -10.611 17.830 17.304 1.00 94.06 282 CYS A CA 1
ATOM 2211 C C . CYS A 1 282 ? -12.136 17.762 17.480 1.00 94.06 282 CYS A C 1
ATOM 2213 O O . CYS A 1 282 ? -12.792 16.837 16.994 1.00 94.06 282 CYS A O 1
ATOM 2215 N N . MET A 1 283 ? -12.713 18.765 18.145 1.00 93.12 283 MET A N 1
ATOM 2216 C CA . MET A 1 283 ? -14.160 18.874 18.329 1.00 93.12 283 MET A CA 1
ATOM 2217 C C . MET A 1 283 ? -14.815 19.503 17.101 1.00 93.12 283 MET A C 1
ATOM 2219 O O . MET A 1 283 ? -14.414 20.563 16.632 1.00 93.12 283 MET A O 1
ATOM 2223 N N . THR A 1 284 ? -15.866 18.861 16.606 1.00 89.69 284 THR A N 1
ATOM 2224 C CA . THR A 1 284 ? -16.699 19.374 15.516 1.00 89.69 284 THR A CA 1
ATOM 2225 C C . THR A 1 284 ? -17.753 20.356 16.039 1.00 89.69 284 THR A C 1
ATOM 2227 O O . THR A 1 284 ? -18.052 20.396 17.236 1.00 89.69 284 THR A O 1
ATOM 2230 N N . GLY A 1 285 ? -18.391 21.105 15.133 1.00 79.88 285 GLY A N 1
ATOM 2231 C CA . GLY A 1 285 ? -19.493 22.020 15.468 1.00 79.88 285 GLY A CA 1
ATOM 2232 C C . GLY A 1 285 ? -20.717 21.354 16.119 1.00 79.88 285 GLY A C 1
ATOM 2233 O O . GLY A 1 285 ? -21.562 22.045 16.680 1.00 79.88 285 GLY A O 1
ATOM 2234 N N . GLU A 1 286 ? -20.801 20.020 16.099 1.00 81.31 286 GLU A N 1
ATOM 2235 C CA . GLU A 1 286 ? -21.858 19.228 16.744 1.00 81.31 286 GLU A CA 1
ATOM 2236 C C . GLU A 1 286 ? -21.521 18.831 18.195 1.00 81.31 286 GLU A C 1
ATOM 2238 O O . GLU A 1 286 ? -22.227 18.021 18.795 1.00 81.31 286 GLU A O 1
ATOM 2243 N N . ASN A 1 287 ? -20.444 19.379 18.774 1.00 86.12 287 ASN A N 1
ATOM 2244 C CA . ASN A 1 287 ? -19.934 19.013 20.101 1.00 86.12 287 ASN A CA 1
ATOM 2245 C C . ASN A 1 287 ? -19.605 17.509 20.229 1.00 86.12 287 ASN A C 1
ATOM 2247 O O . ASN A 1 287 ? -19.770 16.894 21.283 1.00 86.12 287 ASN A O 1
ATOM 2251 N N . ARG A 1 288 ? -19.132 16.920 19.128 1.00 93.00 288 ARG A N 1
ATOM 2252 C CA . ARG A 1 288 ? -18.613 15.550 19.025 1.00 93.00 288 ARG A CA 1
ATOM 2253 C C . ARG A 1 288 ? -17.195 15.599 18.480 1.00 93.00 288 ARG A C 1
ATOM 2255 O O . ARG A 1 288 ? -16.916 16.475 17.659 1.00 93.00 288 ARG A O 1
ATOM 2262 N N . SER A 1 289 ? -16.326 14.673 18.872 1.00 95.62 289 SER A N 1
ATOM 2263 C CA . SER A 1 289 ? -14.996 14.600 18.265 1.00 95.62 289 SER A CA 1
ATOM 2264 C C . SER A 1 289 ? -15.080 14.135 16.811 1.00 95.62 289 SER A C 1
ATOM 2266 O O . SER A 1 289 ? -16.011 13.428 16.403 1.00 95.62 289 SER A O 1
ATOM 2268 N N . LEU A 1 290 ? -14.106 14.544 16.002 1.00 96.75 290 LEU A N 1
ATOM 2269 C CA . LEU A 1 290 ? -14.000 14.115 14.612 1.00 96.75 290 LEU A CA 1
ATOM 2270 C C . LEU A 1 290 ? -13.824 12.590 14.517 1.00 96.75 290 LEU A C 1
ATOM 2272 O O . LEU A 1 290 ? -14.329 11.985 13.574 1.00 96.75 290 LEU A O 1
ATOM 2276 N N . ALA A 1 291 ? -13.187 11.964 15.514 1.00 97.50 291 ALA A N 1
ATOM 2277 C CA . ALA A 1 291 ? -13.105 10.513 15.677 1.00 97.50 291 ALA A CA 1
ATOM 2278 C C . ALA A 1 291 ? -14.485 9.839 15.621 1.00 97.50 291 ALA A C 1
ATOM 2280 O O . ALA A 1 291 ? -14.683 8.902 14.846 1.00 97.50 291 ALA A O 1
ATOM 2281 N N . ASP A 1 292 ? -15.448 10.332 16.404 1.00 97.19 292 ASP A N 1
ATOM 2282 C CA . ASP A 1 292 ? -16.801 9.777 16.474 1.00 97.19 292 ASP A CA 1
ATOM 2283 C C . ASP A 1 292 ? -17.546 9.915 15.138 1.00 97.19 292 ASP A C 1
ATOM 2285 O O . ASP A 1 292 ? -18.131 8.948 14.640 1.00 97.19 292 ASP A O 1
ATOM 2289 N N . VAL A 1 293 ? -17.501 11.109 14.537 1.00 96.94 293 VAL A N 1
ATOM 2290 C CA . VAL A 1 293 ? -18.185 11.398 13.265 1.00 96.94 293 VAL A CA 1
ATOM 2291 C C . VAL A 1 293 ? -17.593 10.561 12.129 1.00 96.94 293 VAL A C 1
ATOM 2293 O O . VAL A 1 293 ? -18.323 9.935 11.354 1.00 96.94 293 VAL A O 1
ATOM 2296 N N . PHE A 1 294 ? -16.263 10.506 12.040 1.00 97.75 294 PHE A N 1
ATOM 2297 C CA . PHE A 1 294 ? -15.571 9.751 11.001 1.00 97.75 294 PHE A CA 1
ATOM 2298 C C . PHE A 1 294 ? -15.774 8.241 11.169 1.00 97.75 294 PHE A C 1
ATOM 2300 O O . PHE A 1 294 ? -15.998 7.544 10.180 1.00 97.75 294 PHE A O 1
ATOM 2307 N N . ALA A 1 295 ? -15.773 7.725 12.403 1.00 98.19 295 ALA A N 1
ATOM 2308 C CA . ALA A 1 295 ? -16.040 6.315 12.676 1.00 98.19 295 ALA A CA 1
ATOM 2309 C C . ALA A 1 295 ? -17.448 5.889 12.229 1.00 98.19 295 ALA A C 1
ATOM 2311 O O . ALA A 1 295 ? -17.608 4.820 11.633 1.00 98.19 295 ALA A O 1
ATOM 2312 N N . GLU A 1 296 ? -18.467 6.717 12.472 1.00 97.44 296 GLU A N 1
ATOM 2313 C CA . GLU A 1 296 ? -19.830 6.469 11.987 1.00 97.44 296 GLU A CA 1
ATOM 2314 C C . GLU A 1 296 ? -19.882 6.381 10.465 1.00 97.44 296 GLU A C 1
ATOM 2316 O O . GLU A 1 296 ? -20.405 5.400 9.926 1.00 97.44 296 GLU A O 1
ATOM 2321 N N . LYS A 1 297 ? -19.272 7.350 9.776 1.00 97.75 297 LYS A N 1
ATOM 2322 C CA . LYS A 1 297 ? -19.238 7.397 8.309 1.00 97.75 297 LYS A CA 1
ATOM 2323 C C . LYS A 1 297 ? -18.427 6.263 7.692 1.00 97.75 297 LYS A C 1
ATOM 2325 O O . LYS A 1 297 ? -18.848 5.684 6.689 1.00 97.75 297 LYS A O 1
ATOM 2330 N N . ALA A 1 298 ? -17.315 5.882 8.315 1.00 98.25 298 ALA A N 1
ATOM 2331 C CA . ALA A 1 298 ? -16.506 4.743 7.899 1.00 98.25 298 ALA A CA 1
ATOM 2332 C C . ALA A 1 298 ? -17.272 3.422 8.012 1.00 98.25 298 ALA A C 1
ATOM 2334 O O . ALA A 1 298 ? -17.262 2.622 7.076 1.00 98.25 298 ALA A O 1
ATOM 2335 N N . VAL A 1 299 ? -17.983 3.201 9.121 1.00 98.31 299 VAL A N 1
ATOM 2336 C CA . VAL A 1 299 ? -18.786 1.986 9.319 1.00 98.31 299 VAL A CA 1
ATOM 2337 C C . VAL A 1 299 ? -19.998 1.955 8.388 1.00 98.31 299 VAL A C 1
ATOM 2339 O O . VAL A 1 299 ? -20.294 0.905 7.819 1.00 98.31 299 VAL A O 1
ATOM 2342 N N . GLU A 1 300 ? -20.684 3.085 8.202 1.00 97.50 300 GLU A N 1
ATOM 2343 C CA . GLU A 1 300 ? -21.783 3.220 7.238 1.00 97.50 300 GLU A CA 1
ATOM 2344 C C . GLU A 1 300 ? -21.308 2.874 5.819 1.00 97.50 300 GLU A C 1
ATOM 2346 O O . GLU A 1 300 ? -21.895 2.014 5.159 1.00 97.50 300 GLU A O 1
ATOM 2351 N N . SER A 1 301 ? -20.191 3.468 5.389 1.00 97.44 301 SER A N 1
ATOM 2352 C CA . SER A 1 301 ? -19.583 3.218 4.080 1.00 97.44 301 SER A CA 1
ATOM 2353 C C . SER A 1 301 ? -19.141 1.766 3.912 1.00 97.44 301 SER A C 1
ATOM 2355 O O . SER A 1 301 ? -19.431 1.156 2.882 1.00 97.44 301 SER A O 1
ATOM 2357 N N . ALA A 1 302 ? -18.484 1.181 4.919 1.00 98.00 302 ALA A N 1
ATOM 2358 C CA . ALA A 1 302 ? -18.041 -0.211 4.880 1.00 98.00 302 ALA A CA 1
ATOM 2359 C C . ALA A 1 302 ? -19.224 -1.168 4.661 1.00 98.00 302 ALA A C 1
ATOM 2361 O O . ALA A 1 302 ? -19.179 -2.012 3.765 1.00 98.00 302 ALA A O 1
ATOM 2362 N N . LEU A 1 303 ? -20.312 -0.989 5.415 1.00 97.38 303 LEU A N 1
ATOM 2363 C CA . LEU A 1 303 ? -21.518 -1.807 5.279 1.00 97.38 303 LEU A CA 1
ATOM 2364 C C . LEU A 1 303 ? -22.219 -1.588 3.935 1.00 97.38 303 LEU A C 1
ATOM 2366 O O . LEU A 1 303 ? -22.583 -2.560 3.272 1.00 97.38 303 LEU A O 1
ATOM 2370 N N . LEU A 1 304 ? -22.384 -0.329 3.516 1.00 96.31 304 LEU A N 1
ATOM 2371 C CA . LEU A 1 304 ? -23.045 0.026 2.260 1.00 96.31 304 LEU A CA 1
ATOM 2372 C C . LEU A 1 304 ? -22.323 -0.586 1.055 1.00 96.31 304 LEU A C 1
ATOM 2374 O O . LEU A 1 304 ? -22.965 -1.107 0.142 1.00 96.31 304 LEU A O 1
ATOM 2378 N N . LEU A 1 305 ? -20.992 -0.531 1.058 1.00 97.06 305 LEU A N 1
ATOM 2379 C CA . LEU A 1 305 ? -20.149 -1.012 -0.033 1.00 97.06 305 LEU A CA 1
ATOM 2380 C C . LEU A 1 305 ? -19.833 -2.515 0.067 1.00 97.06 305 LEU A C 1
ATOM 2382 O O . LEU A 1 305 ? -19.263 -3.083 -0.864 1.00 97.06 305 LEU A O 1
ATOM 2386 N N . GLY A 1 306 ? -20.244 -3.181 1.150 1.00 96.75 306 GLY A N 1
ATOM 2387 C CA . GLY A 1 306 ? -20.090 -4.624 1.336 1.00 96.75 306 GLY A CA 1
ATOM 2388 C C . GLY A 1 306 ? -18.678 -5.067 1.726 1.00 96.75 306 GLY A C 1
ATOM 2389 O O . GLY A 1 306 ? -18.264 -6.154 1.324 1.00 96.75 306 GLY A O 1
ATOM 2390 N N . PHE A 1 307 ? -17.947 -4.234 2.466 1.00 98.25 307 PHE A N 1
ATOM 2391 C CA . PHE A 1 307 ? -16.671 -4.586 3.087 1.00 98.25 307 PHE A CA 1
ATOM 2392 C C . PHE A 1 307 ? -16.880 -5.417 4.364 1.00 98.25 307 PHE A C 1
ATOM 2394 O O . PHE A 1 307 ? -17.846 -5.211 5.095 1.00 98.25 307 PHE A O 1
ATOM 2401 N N . ASP A 1 308 ? -15.944 -6.326 4.644 1.00 98.25 308 ASP A N 1
ATOM 2402 C CA . ASP A 1 308 ? -15.947 -7.205 5.825 1.00 98.25 308 ASP A CA 1
ATOM 2403 C C . ASP A 1 308 ? -15.136 -6.621 7.002 1.00 98.25 308 ASP A C 1
ATOM 2405 O O . ASP A 1 308 ? -15.132 -7.162 8.109 1.00 98.25 308 ASP A O 1
ATOM 2409 N N . GLY A 1 309 ? -14.462 -5.490 6.794 1.00 98.19 309 GLY A N 1
ATOM 2410 C CA . GLY A 1 309 ? -13.696 -4.812 7.832 1.00 98.19 309 GLY A CA 1
ATOM 2411 C C . GLY A 1 309 ? -13.112 -3.479 7.379 1.00 98.19 309 GLY A C 1
ATOM 2412 O O . GLY A 1 309 ? -13.298 -3.048 6.239 1.00 98.19 309 GLY A O 1
ATOM 2413 N N . ILE A 1 310 ? -12.412 -2.827 8.301 1.00 98.69 310 ILE A N 1
ATOM 2414 C CA . ILE A 1 310 ? -11.801 -1.507 8.153 1.00 98.69 310 ILE A CA 1
ATOM 2415 C C . ILE A 1 310 ? -10.302 -1.631 8.425 1.00 98.69 310 ILE A C 1
ATOM 2417 O O . ILE A 1 310 ? -9.894 -2.307 9.367 1.00 98.69 310 ILE A O 1
ATOM 2421 N N . TYR A 1 311 ? -9.489 -0.972 7.605 1.00 98.69 311 TYR A N 1
ATOM 2422 C CA . TYR A 1 311 ? -8.034 -0.960 7.708 1.00 98.69 311 TYR A CA 1
ATOM 2423 C C . TYR A 1 311 ? -7.527 0.477 7.822 1.00 98.69 311 TYR A C 1
ATOM 2425 O O . TYR A 1 311 ? -7.563 1.228 6.853 1.00 98.69 311 TYR A O 1
ATOM 2433 N N . VAL A 1 312 ? -7.064 0.878 9.001 1.00 98.06 312 VAL A N 1
ATOM 2434 C CA . VAL A 1 312 ? -6.585 2.239 9.269 1.00 98.06 312 VAL A CA 1
ATOM 2435 C C . VAL A 1 312 ? -5.096 2.346 8.954 1.00 98.06 312 VAL A C 1
ATOM 2437 O O . VAL A 1 312 ? -4.308 1.543 9.453 1.00 98.06 312 VAL A O 1
ATOM 2440 N N . MET A 1 313 ? -4.715 3.316 8.116 1.00 95.94 313 MET A N 1
ATOM 2441 C CA . MET A 1 313 ? -3.352 3.442 7.595 1.00 95.94 313 MET A CA 1
ATOM 2442 C C . MET A 1 313 ? -2.950 4.875 7.222 1.00 95.94 313 MET A C 1
ATOM 2444 O O . MET A 1 313 ? -3.764 5.796 7.212 1.00 95.94 313 MET A O 1
ATOM 2448 N N . GLY A 1 314 ? -1.671 5.059 6.876 1.00 89.00 314 GLY A N 1
ATOM 2449 C CA . GLY A 1 314 ? -1.142 6.342 6.397 1.00 89.00 314 GLY A CA 1
ATOM 2450 C C . GLY A 1 314 ? -1.003 7.419 7.473 1.00 89.00 314 GLY A C 1
ATOM 2451 O O . GLY A 1 314 ? -1.091 8.601 7.160 1.00 89.00 314 GLY A O 1
ATOM 2452 N N . VAL A 1 315 ? -0.820 7.019 8.731 1.00 89.12 315 VAL A N 1
ATOM 2453 C CA . VAL A 1 315 ? -0.556 7.937 9.848 1.00 89.12 315 VAL A CA 1
ATOM 2454 C C . VAL A 1 315 ? 0.914 8.339 9.843 1.00 89.12 315 VAL A C 1
ATOM 2456 O O . VAL A 1 315 ? 1.787 7.480 9.697 1.00 89.12 315 VAL A O 1
ATOM 2459 N N . ASP A 1 316 ? 1.190 9.628 10.031 1.00 87.44 316 ASP A N 1
ATOM 2460 C CA . ASP A 1 316 ? 2.549 10.127 10.232 1.00 87.44 316 ASP A CA 1
ATOM 2461 C C . ASP A 1 316 ? 2.943 10.034 11.705 1.00 87.44 316 ASP A C 1
ATOM 2463 O O . ASP A 1 316 ? 2.835 10.983 12.474 1.00 87.44 316 ASP A O 1
ATOM 2467 N N . TRP A 1 317 ? 3.370 8.852 12.139 1.00 86.06 317 TRP A N 1
ATOM 2468 C CA . TRP A 1 317 ? 3.681 8.613 13.551 1.00 86.06 317 TRP A CA 1
ATOM 2469 C C . TRP A 1 317 ? 4.803 9.509 14.106 1.00 86.06 317 TRP A C 1
ATOM 2471 O O . TRP A 1 317 ? 4.962 9.584 15.323 1.00 86.06 317 TRP A O 1
ATOM 2481 N N . SER A 1 318 ? 5.553 10.191 13.234 1.00 82.94 318 SER A N 1
ATOM 2482 C CA . SER A 1 318 ? 6.639 11.097 13.608 1.00 82.94 318 SER A CA 1
ATOM 2483 C C . SER A 1 318 ? 6.164 12.477 14.089 1.00 82.94 318 SER A C 1
ATOM 2485 O O . SER A 1 318 ? 6.906 13.157 14.798 1.00 82.94 318 SER A O 1
ATOM 2487 N N . ASP A 1 319 ? 4.912 12.857 13.806 1.00 83.00 319 ASP A N 1
ATOM 2488 C CA . ASP A 1 319 ? 4.350 14.176 14.148 1.00 83.00 319 ASP A CA 1
ATOM 2489 C C . ASP A 1 319 ? 3.889 14.311 15.615 1.00 83.00 319 ASP A C 1
ATOM 2491 O O . ASP A 1 319 ? 3.374 15.352 16.028 1.00 83.00 319 ASP A O 1
ATOM 2495 N N . GLY A 1 320 ? 4.124 13.288 16.443 1.00 84.19 320 GLY A N 1
ATOM 2496 C CA . GLY A 1 320 ? 4.058 13.387 17.903 1.00 84.19 320 GLY A CA 1
ATOM 2497 C C . GLY A 1 320 ? 2.821 12.775 18.568 1.00 84.19 320 GLY A C 1
ATOM 2498 O O . GLY A 1 320 ? 2.011 12.077 17.954 1.00 84.19 320 GLY A O 1
ATOM 2499 N N . GLU A 1 321 ? 2.710 13.008 19.882 1.00 90.31 321 GLU A N 1
ATOM 2500 C CA . GLU A 1 321 ? 1.738 12.337 20.758 1.00 90.31 321 GLU A CA 1
ATOM 2501 C C . GLU A 1 321 ? 0.285 12.662 20.397 1.00 90.31 321 GLU A C 1
ATOM 2503 O O . GLU A 1 321 ? -0.553 11.764 20.405 1.00 90.31 321 GLU A O 1
ATOM 2508 N N . ASP A 1 322 ? -0.016 13.911 20.032 1.00 90.25 322 ASP A N 1
ATOM 2509 C CA . ASP A 1 322 ? -1.389 14.366 19.776 1.00 90.25 322 ASP A CA 1
ATOM 2510 C C . ASP A 1 322 ? -2.025 13.657 18.571 1.00 90.25 322 ASP A C 1
ATOM 2512 O O . ASP A 1 322 ? -3.178 13.222 18.635 1.00 90.25 322 ASP A O 1
ATOM 2516 N N . LEU A 1 323 ? -1.266 13.475 17.483 1.00 92.06 323 LEU A N 1
ATOM 2517 C CA . LEU A 1 323 ? -1.736 12.752 16.298 1.00 92.06 323 LEU A CA 1
ATOM 2518 C C . LEU A 1 323 ? -1.928 11.259 16.602 1.00 92.06 323 LEU A C 1
ATOM 2520 O O . LEU A 1 323 ? -2.931 10.650 16.206 1.00 92.06 323 LEU A O 1
ATOM 2524 N N . ALA A 1 324 ? -0.997 10.668 17.356 1.00 92.94 324 ALA A N 1
ATOM 2525 C CA . ALA A 1 324 ? -1.096 9.283 17.798 1.00 92.94 324 ALA A CA 1
ATOM 2526 C C . ALA A 1 324 ? -2.306 9.070 18.731 1.00 92.94 324 ALA A C 1
ATOM 2528 O O . ALA A 1 324 ? -3.026 8.075 18.602 1.00 92.94 324 ALA A O 1
ATOM 2529 N N . ALA A 1 325 ? -2.577 10.025 19.626 1.00 93.50 325 ALA A N 1
ATOM 2530 C CA . ALA A 1 325 ? -3.692 9.993 20.565 1.00 93.50 325 ALA A CA 1
ATOM 2531 C C . ALA A 1 325 ? -5.033 10.144 19.840 1.00 93.50 325 ALA A C 1
ATOM 2533 O O . ALA A 1 325 ? -5.939 9.344 20.073 1.00 93.50 325 ALA A O 1
ATOM 2534 N N . GLY A 1 326 ? -5.135 11.089 18.899 1.00 94.88 326 GLY A N 1
ATOM 2535 C CA . GLY A 1 326 ? -6.309 11.229 18.036 1.00 94.88 326 GLY A CA 1
ATOM 2536 C C . GLY A 1 326 ? -6.574 9.959 17.224 1.00 94.88 326 GLY A C 1
ATOM 2537 O O . GLY A 1 326 ? -7.711 9.496 17.138 1.00 94.88 326 GLY A O 1
ATOM 2538 N N . THR A 1 327 ? -5.526 9.320 16.698 1.00 95.50 327 THR A N 1
ATOM 2539 C CA . THR A 1 327 ? -5.674 8.030 16.010 1.00 95.50 327 THR A CA 1
ATOM 2540 C C . THR A 1 327 ? -6.219 6.958 16.959 1.00 95.50 327 THR A C 1
ATOM 2542 O O . THR A 1 327 ? -7.137 6.231 16.587 1.00 95.50 327 THR A O 1
ATOM 2545 N N . ALA A 1 328 ? -5.720 6.866 18.199 1.00 95.62 328 ALA A N 1
ATOM 2546 C CA . ALA A 1 328 ? -6.240 5.909 19.183 1.00 95.62 328 ALA A CA 1
ATOM 2547 C C . ALA A 1 328 ? -7.710 6.170 19.533 1.00 95.62 328 ALA A C 1
ATOM 2549 O O . ALA A 1 328 ? -8.481 5.221 19.695 1.00 95.62 328 ALA A O 1
ATOM 2550 N N . GLU A 1 329 ? -8.105 7.440 19.617 1.00 96.69 329 GLU A N 1
ATOM 2551 C CA . GLU A 1 329 ? -9.497 7.838 19.808 1.00 96.69 329 GLU A CA 1
ATOM 2552 C C . GLU A 1 329 ? -10.374 7.353 18.647 1.00 96.69 329 GLU A C 1
ATOM 2554 O O . GLU A 1 329 ? -11.410 6.730 18.884 1.00 96.69 329 GLU A O 1
ATOM 2559 N N . LEU A 1 330 ? -9.918 7.519 17.400 1.00 98.12 330 LEU A N 1
ATOM 2560 C CA . LEU A 1 330 ? -10.606 6.986 16.224 1.00 98.12 330 LEU A CA 1
ATOM 2561 C C . LEU A 1 330 ? -10.754 5.460 16.280 1.00 98.12 330 LEU A C 1
ATOM 2563 O O . LEU A 1 330 ? -11.836 4.946 16.000 1.00 98.12 330 LEU A O 1
ATOM 2567 N N . ILE A 1 331 ? -9.710 4.713 16.653 1.00 97.50 331 ILE A N 1
ATOM 2568 C CA . ILE A 1 331 ? -9.800 3.245 16.752 1.00 97.50 331 ILE A CA 1
ATOM 2569 C C . ILE A 1 331 ? -10.807 2.825 17.829 1.00 97.50 331 ILE A C 1
ATOM 2571 O O . ILE A 1 331 ? -11.608 1.912 17.609 1.00 97.50 331 ILE A O 1
ATOM 2575 N N . SER A 1 332 ? -10.819 3.514 18.970 1.00 97.25 332 SER A N 1
ATOM 2576 C CA . SER A 1 332 ? -11.808 3.292 20.029 1.00 97.25 332 SER A CA 1
ATOM 2577 C C . SER A 1 332 ? -13.237 3.580 19.544 1.00 97.25 332 SER A C 1
ATOM 2579 O O . SER A 1 332 ? -14.136 2.744 19.706 1.00 97.25 332 SER A O 1
ATOM 2581 N N . ALA A 1 333 ? -13.443 4.708 18.855 1.00 97.81 333 ALA A N 1
ATOM 2582 C CA . ALA A 1 333 ? -14.725 5.086 18.264 1.00 97.81 333 ALA A CA 1
ATOM 2583 C C . ALA A 1 333 ? -15.191 4.078 17.198 1.00 97.81 333 ALA A C 1
ATOM 2585 O O . ALA A 1 333 ? -16.350 3.651 17.201 1.00 97.81 333 ALA A O 1
ATOM 2586 N N . LEU A 1 334 ? -14.287 3.608 16.332 1.00 98.06 334 LEU A N 1
ATOM 2587 C CA . LEU A 1 334 ? -14.558 2.531 15.377 1.00 98.06 334 LEU A CA 1
ATOM 2588 C C . LEU A 1 334 ? -14.978 1.257 16.103 1.00 98.06 334 LEU A C 1
ATOM 2590 O O . LEU A 1 334 ? -15.969 0.630 15.716 1.00 98.06 334 LEU A O 1
ATOM 2594 N N . ARG A 1 335 ? -14.284 0.871 17.181 1.00 97.00 335 ARG A N 1
ATOM 2595 C CA . ARG A 1 335 ? -14.628 -0.349 17.911 1.00 97.00 335 ARG A CA 1
ATOM 2596 C C . ARG A 1 335 ? -16.018 -0.273 18.532 1.00 97.00 335 ARG A C 1
ATOM 2598 O O . ARG A 1 335 ? -16.781 -1.232 18.410 1.00 97.00 335 ARG A O 1
ATOM 2605 N N . LYS A 1 336 ? -16.367 0.867 19.128 1.00 96.75 336 LYS A N 1
ATOM 2606 C CA . LYS A 1 336 ? -17.706 1.137 19.666 1.00 96.75 336 LYS A CA 1
ATOM 2607 C C . LYS A 1 336 ? -18.773 1.057 18.572 1.00 96.75 336 LYS A C 1
ATOM 2609 O O . LYS A 1 336 ? -19.775 0.366 18.733 1.00 96.75 336 LYS A O 1
ATOM 2614 N N . THR A 1 337 ? -18.537 1.703 17.435 1.00 96.75 337 THR A N 1
ATOM 2615 C CA . THR A 1 337 ? -19.508 1.809 16.335 1.00 96.75 337 THR A CA 1
ATOM 2616 C C . THR A 1 337 ? -19.700 0.497 15.568 1.00 96.75 337 THR A C 1
ATOM 2618 O O . THR A 1 337 ? -20.775 0.251 15.012 1.00 96.75 337 THR A O 1
ATOM 2621 N N . THR A 1 338 ? -18.679 -0.364 15.546 1.00 95.44 338 THR A N 1
ATOM 2622 C CA . THR A 1 338 ? -18.703 -1.702 14.924 1.00 95.44 338 THR A CA 1
ATOM 2623 C C . THR A 1 338 ? -19.273 -2.793 15.833 1.00 95.44 338 THR A C 1
ATOM 2625 O O . THR A 1 338 ? -19.471 -3.920 15.367 1.00 95.44 338 THR A O 1
ATOM 2628 N N . ALA A 1 339 ? -19.573 -2.494 17.103 1.00 91.00 339 ALA A N 1
ATOM 2629 C CA . ALA A 1 339 ? -20.128 -3.462 18.043 1.00 91.00 339 ALA A CA 1
ATOM 2630 C C . ALA A 1 339 ? -21.387 -4.139 17.463 1.00 91.00 339 ALA A C 1
ATOM 2632 O O . ALA A 1 339 ? -22.348 -3.483 17.064 1.00 91.00 339 ALA A O 1
ATOM 2633 N N . GLY A 1 340 ? -21.356 -5.472 17.361 1.00 87.44 340 GLY A N 1
ATOM 2634 C CA . GLY A 1 340 ? -22.445 -6.278 16.793 1.00 87.44 340 GLY A CA 1
ATOM 2635 C C . GLY A 1 340 ? -22.502 -6.361 15.258 1.00 87.44 340 GLY A C 1
ATOM 2636 O O . GLY A 1 340 ? -23.308 -7.128 14.739 1.00 87.44 340 GLY A O 1
ATOM 2637 N N . LYS A 1 341 ? -21.640 -5.649 14.517 1.00 90.06 341 LYS A N 1
ATOM 2638 C CA . LYS A 1 341 ? -21.675 -5.572 13.038 1.00 90.06 341 LYS A CA 1
ATOM 2639 C C . LYS A 1 341 ? -20.708 -6.526 12.318 1.00 90.06 341 LYS A C 1
ATOM 2641 O O . LYS A 1 341 ? -20.640 -6.499 11.097 1.00 90.06 341 LYS A O 1
ATOM 2646 N N . ARG A 1 342 ? -19.984 -7.379 13.058 1.00 90.88 342 ARG A N 1
ATOM 2647 C CA . ARG A 1 342 ? -18.991 -8.354 12.540 1.00 90.88 342 ARG A CA 1
ATOM 2648 C C . ARG A 1 342 ? -17.909 -7.748 11.622 1.00 90.88 342 ARG A C 1
ATOM 2650 O O . ARG A 1 342 ? -17.364 -8.465 10.794 1.00 90.88 342 ARG A O 1
ATOM 2657 N N . LEU A 1 343 ? -17.597 -6.460 11.781 1.00 96.81 343 LEU A N 1
ATOM 2658 C CA . LEU A 1 343 ? -16.515 -5.800 11.050 1.00 96.81 343 LEU A CA 1
ATOM 2659 C C . LEU A 1 343 ? -15.194 -5.940 11.809 1.00 96.81 343 LEU A C 1
ATOM 2661 O O . LEU A 1 343 ? -15.103 -5.554 12.979 1.00 96.81 343 LEU A O 1
ATOM 2665 N N . GLU A 1 344 ? -14.183 -6.464 11.124 1.00 97.50 344 GLU A N 1
ATOM 2666 C CA . GLU A 1 344 ? -12.816 -6.573 11.641 1.00 97.50 344 GLU A CA 1
ATOM 2667 C C . GLU A 1 344 ? -12.102 -5.214 11.540 1.00 97.50 344 GLU A C 1
ATOM 2669 O O . GLU A 1 344 ? -12.260 -4.503 10.548 1.00 97.50 344 GLU A O 1
ATOM 2674 N N . ILE A 1 345 ? -11.323 -4.837 12.555 1.00 98.38 345 ILE A N 1
ATOM 2675 C CA . ILE A 1 345 ? -10.525 -3.604 12.573 1.00 98.38 345 ILE A CA 1
ATOM 2676 C C . ILE A 1 345 ? -9.041 -3.954 12.513 1.00 98.38 345 ILE A C 1
ATOM 2678 O O . ILE A 1 345 ? -8.504 -4.607 13.411 1.00 98.38 345 ILE A O 1
ATOM 2682 N N . PHE A 1 346 ? -8.386 -3.463 11.468 1.00 98.56 346 PHE A N 1
ATOM 2683 C CA . PHE A 1 346 ? -6.946 -3.505 11.275 1.00 98.56 346 PHE A CA 1
ATOM 2684 C C . PHE A 1 346 ? -6.370 -2.104 11.474 1.00 98.56 346 PHE A C 1
ATOM 2686 O O . PHE A 1 346 ? -6.947 -1.125 10.996 1.00 98.56 346 PHE A O 1
ATOM 2693 N N . VAL A 1 347 ? -5.226 -2.007 12.146 1.00 97.75 347 VAL A N 1
ATOM 2694 C CA . VAL A 1 347 ? -4.515 -0.739 12.355 1.00 97.75 347 VAL A CA 1
ATOM 2695 C C . VAL A 1 347 ? -3.050 -0.927 12.006 1.00 97.75 347 VAL A C 1
ATOM 2697 O O . VAL A 1 347 ? -2.382 -1.782 12.586 1.00 97.75 347 VAL A O 1
ATOM 2700 N N . GLU A 1 348 ? -2.554 -0.142 11.057 1.00 96.69 348 GLU A N 1
ATOM 2701 C CA . GLU A 1 348 ? -1.124 -0.040 10.781 1.00 96.69 348 GLU A CA 1
ATOM 2702 C C . GLU A 1 348 ? -0.452 0.847 11.828 1.00 96.69 348 GLU A C 1
ATOM 2704 O O . GLU A 1 348 ? -0.946 1.934 12.108 1.00 96.69 348 GLU A O 1
ATOM 2709 N N . ILE A 1 349 ? 0.681 0.411 12.381 1.00 94.81 349 ILE A N 1
ATOM 2710 C CA . ILE A 1 349 ? 1.462 1.182 13.348 1.00 94.81 349 ILE A CA 1
ATOM 2711 C C . ILE A 1 349 ? 2.948 1.211 13.000 1.00 94.81 349 ILE A C 1
ATOM 2713 O O . ILE A 1 349 ? 3.501 0.234 12.492 1.00 94.81 349 ILE A O 1
ATOM 2717 N N . ASP A 1 350 ? 3.618 2.300 13.366 1.00 91.31 350 ASP A N 1
ATOM 2718 C CA . ASP A 1 350 ? 5.075 2.367 13.398 1.00 91.31 350 ASP A CA 1
ATOM 2719 C C . ASP A 1 350 ? 5.586 2.104 14.815 1.00 91.31 350 ASP A C 1
ATOM 2721 O O . ASP A 1 350 ? 5.485 2.945 15.710 1.00 91.31 350 ASP A O 1
ATOM 2725 N N . ALA A 1 351 ? 6.132 0.909 15.037 1.00 84.81 351 ALA A N 1
ATOM 2726 C CA . ALA A 1 351 ? 6.569 0.509 16.369 1.00 84.81 351 ALA A CA 1
ATOM 2727 C C . ALA A 1 351 ? 7.833 1.239 16.856 1.00 84.81 351 ALA A C 1
ATOM 2729 O O . ALA A 1 351 ? 8.105 1.204 18.058 1.00 84.81 351 ALA A O 1
ATOM 2730 N N . LEU A 1 352 ? 8.606 1.876 15.964 1.00 86.44 352 LEU A N 1
ATOM 2731 C CA . LEU A 1 352 ? 9.764 2.674 16.374 1.00 86.44 352 LEU A CA 1
ATOM 2732 C C . LEU A 1 352 ? 9.342 4.012 16.973 1.00 86.44 352 LEU A C 1
ATOM 2734 O O . LEU A 1 352 ? 9.965 4.451 17.935 1.00 86.44 352 LEU A O 1
ATOM 2738 N N . GLU A 1 353 ? 8.282 4.613 16.440 1.00 87.50 353 GLU A N 1
ATOM 2739 C CA . GLU A 1 353 ? 7.754 5.890 16.920 1.00 87.50 353 GLU A CA 1
ATOM 2740 C C . GLU A 1 353 ? 6.841 5.684 18.139 1.00 87.50 353 GLU A C 1
ATOM 2742 O O . GLU A 1 353 ? 7.005 6.330 19.177 1.00 87.50 353 GLU A O 1
ATOM 2747 N N . LEU A 1 354 ? 5.936 4.697 18.078 1.00 84.19 354 LEU A N 1
ATOM 2748 C CA . LEU A 1 354 ? 4.966 4.440 19.149 1.00 84.19 354 LEU A CA 1
ATOM 2749 C C . LEU A 1 354 ? 5.569 3.909 20.451 1.00 84.19 354 LEU A C 1
ATOM 2751 O O . LEU A 1 354 ? 4.913 3.999 21.489 1.00 84.19 354 LEU A O 1
ATOM 2755 N N . LYS A 1 355 ? 6.815 3.413 20.448 1.00 83.56 355 LYS A N 1
ATOM 2756 C CA . LYS A 1 355 ? 7.485 2.957 21.683 1.00 83.56 355 LYS A CA 1
ATOM 2757 C C . LYS A 1 355 ? 7.557 4.048 22.757 1.00 83.56 355 LYS A C 1
ATOM 2759 O O . LYS A 1 355 ? 7.664 3.730 23.940 1.00 83.56 355 LYS A O 1
ATOM 2764 N N . ASN A 1 356 ? 7.485 5.313 22.344 1.00 85.56 356 ASN A N 1
ATOM 2765 C CA . ASN A 1 356 ? 7.505 6.472 23.228 1.00 85.56 356 ASN A CA 1
ATOM 2766 C C . ASN A 1 356 ? 6.135 6.757 23.878 1.00 85.56 356 ASN A C 1
ATOM 2768 O O . ASN A 1 356 ? 6.071 7.504 24.850 1.00 85.56 356 ASN A O 1
ATOM 2772 N N . PHE A 1 357 ? 5.055 6.124 23.403 1.00 89.69 357 PHE A N 1
ATOM 2773 C CA . PHE A 1 357 ? 3.675 6.371 23.831 1.00 89.69 357 PHE A CA 1
ATOM 2774 C C . PHE A 1 357 ? 2.958 5.077 24.271 1.00 89.69 357 PHE A C 1
ATOM 2776 O O . PHE A 1 357 ? 1.972 4.656 23.657 1.00 89.69 357 PHE A O 1
ATOM 2783 N N . PRO A 1 358 ? 3.396 4.428 25.369 1.00 89.44 358 PRO A N 1
ATOM 2784 C CA . PRO A 1 358 ? 2.919 3.096 25.756 1.00 89.44 358 PRO A CA 1
ATOM 2785 C C . PRO A 1 358 ? 1.407 3.029 26.018 1.00 89.44 358 PRO A C 1
ATOM 2787 O O . PRO A 1 358 ? 0.773 2.028 25.708 1.00 89.44 358 PRO A O 1
ATOM 2790 N N . LYS A 1 359 ? 0.791 4.099 26.539 1.00 91.19 359 LYS A N 1
ATOM 2791 C CA . LYS A 1 359 ? -0.668 4.140 26.756 1.00 91.19 359 LYS A CA 1
ATOM 2792 C C . LYS A 1 359 ? -1.452 4.110 25.443 1.00 91.19 359 LYS A C 1
ATOM 2794 O O . LYS A 1 359 ? -2.489 3.454 25.360 1.00 91.19 359 LYS A O 1
ATOM 2799 N N . ILE A 1 360 ? -0.954 4.822 24.433 1.00 92.00 360 ILE A N 1
ATOM 2800 C CA . ILE A 1 360 ? -1.554 4.874 23.098 1.00 92.00 360 ILE A CA 1
ATOM 2801 C C . ILE A 1 360 ? -1.413 3.501 22.445 1.00 92.00 360 ILE A C 1
ATOM 2803 O O . ILE A 1 360 ? -2.397 2.950 21.956 1.00 92.00 360 ILE A O 1
ATOM 2807 N N . GLU A 1 361 ? -0.226 2.902 22.530 1.00 92.38 361 GLU A N 1
ATOM 2808 C CA . GLU A 1 361 ? 0.032 1.550 22.039 1.00 92.38 361 GLU A CA 1
ATOM 2809 C C . GLU A 1 361 ? -0.914 0.510 22.665 1.00 92.38 361 GLU A C 1
ATOM 2811 O O . GLU A 1 361 ? -1.580 -0.230 21.937 1.00 92.38 361 GLU A O 1
ATOM 2816 N N . THR A 1 362 ? -1.055 0.497 23.995 1.00 92.50 362 THR A N 1
ATOM 2817 C CA . THR A 1 362 ? -2.009 -0.380 24.692 1.00 92.50 362 THR A CA 1
ATOM 2818 C C . THR A 1 362 ? -3.441 -0.162 24.204 1.00 92.50 362 THR A C 1
ATOM 2820 O O . THR A 1 362 ? -4.179 -1.130 23.994 1.00 92.50 362 THR A O 1
ATOM 2823 N N . SER A 1 363 ? -3.849 1.095 23.992 1.00 92.50 363 SER A N 1
ATOM 2824 C CA . SER A 1 363 ? -5.182 1.411 23.473 1.00 92.50 363 SER A CA 1
ATOM 2825 C C . SER A 1 363 ? -5.413 0.788 22.093 1.00 92.50 363 SER A C 1
ATOM 2827 O O . SER A 1 363 ? -6.444 0.144 21.880 1.00 92.50 363 SER A O 1
ATOM 2829 N N . MET A 1 364 ? -4.435 0.883 21.184 1.00 92.88 364 MET A N 1
ATOM 2830 C CA . MET A 1 364 ? -4.512 0.260 19.855 1.00 92.88 364 MET A CA 1
ATOM 2831 C C . MET A 1 364 ? -4.635 -1.263 19.948 1.00 92.88 364 MET A C 1
ATOM 2833 O O . MET A 1 364 ? -5.520 -1.854 19.330 1.00 92.88 364 MET A O 1
ATOM 2837 N N . LEU A 1 365 ? -3.794 -1.898 20.771 1.00 94.75 365 LEU A N 1
ATOM 2838 C CA . LEU A 1 365 ? -3.784 -3.352 20.969 1.00 94.75 365 LEU A CA 1
ATOM 2839 C C . LEU A 1 365 ? -5.070 -3.888 21.622 1.00 94.75 365 LEU A C 1
ATOM 2841 O O . LEU A 1 365 ? -5.359 -5.085 21.529 1.00 94.75 365 LEU A O 1
ATOM 2845 N N . THR A 1 366 ? -5.825 -3.018 22.297 1.00 95.00 366 THR A N 1
ATOM 2846 C CA . THR A 1 366 ? -7.080 -3.359 22.978 1.00 95.00 366 THR A CA 1
ATOM 2847 C C . THR A 1 366 ? -8.295 -3.235 22.059 1.00 95.00 366 THR A C 1
ATOM 2849 O O . THR A 1 366 ? -9.215 -4.050 22.156 1.00 95.00 366 THR A O 1
ATOM 2852 N N . HIS A 1 367 ? -8.322 -2.217 21.194 1.00 95.81 367 HIS A N 1
ATOM 2853 C CA . HIS A 1 367 ? -9.496 -1.880 20.382 1.00 95.81 367 HIS A CA 1
ATOM 2854 C C . HIS A 1 367 ? -9.437 -2.420 18.945 1.00 95.81 367 HIS A C 1
ATOM 2856 O O . HIS A 1 367 ? -10.487 -2.556 18.317 1.00 95.81 367 HIS A O 1
ATOM 2862 N N . ALA A 1 368 ? -8.254 -2.759 18.427 1.00 96.62 368 ALA A N 1
ATOM 2863 C CA . ALA A 1 368 ? -8.107 -3.402 17.124 1.00 96.62 368 ALA A CA 1
ATOM 2864 C C . ALA A 1 368 ? -8.236 -4.933 17.219 1.00 96.62 368 ALA A C 1
ATOM 2866 O O . ALA A 1 368 ? -7.853 -5.545 18.215 1.00 96.62 368 ALA A O 1
ATOM 2867 N N . ASP A 1 369 ? -8.724 -5.569 16.151 1.00 97.00 369 ASP A N 1
ATOM 2868 C CA . ASP A 1 369 ? -8.665 -7.032 16.005 1.00 97.00 369 ASP A CA 1
ATOM 2869 C C . ASP A 1 369 ? -7.278 -7.470 15.511 1.00 97.00 369 ASP A C 1
ATOM 2871 O O . ASP A 1 369 ? -6.757 -8.521 15.902 1.00 97.00 369 ASP A O 1
ATOM 2875 N N . TYR A 1 370 ? -6.662 -6.631 14.674 1.00 97.88 370 TYR A N 1
ATOM 2876 C CA . TYR A 1 370 ? -5.358 -6.852 14.069 1.00 97.88 370 TYR A CA 1
ATOM 2877 C C . TYR A 1 370 ? -4.511 -5.585 14.124 1.00 97.88 370 TYR A C 1
ATOM 2879 O O . TYR A 1 370 ? -4.969 -4.501 13.765 1.00 97.88 370 TYR A O 1
ATOM 2887 N N . VAL A 1 371 ? -3.248 -5.734 14.512 1.00 97.56 371 VAL A N 1
ATOM 2888 C CA . VAL A 1 371 ? -2.261 -4.651 14.467 1.00 97.56 371 VAL A CA 1
ATOM 2889 C C . VAL A 1 371 ? -1.170 -5.039 13.484 1.00 97.56 371 VAL A C 1
ATOM 2891 O O . VAL A 1 371 ? -0.535 -6.084 13.634 1.00 97.56 371 VAL A O 1
ATOM 2894 N N . VAL A 1 372 ? -0.973 -4.207 12.466 1.00 97.88 372 VAL A N 1
ATOM 2895 C CA . VAL A 1 372 ? 0.040 -4.392 11.429 1.00 97.88 372 VAL A CA 1
ATOM 2896 C C . VAL A 1 372 ? 1.225 -3.502 11.747 1.00 97.88 372 VAL A C 1
ATOM 2898 O O . VAL A 1 372 ? 1.156 -2.284 11.630 1.00 97.88 372 VAL A O 1
ATOM 2901 N N . VAL A 1 373 ? 2.325 -4.114 12.159 1.00 96.19 373 VAL A N 1
ATOM 2902 C CA . VAL A 1 373 ? 3.565 -3.401 12.443 1.00 96.19 373 VAL A CA 1
ATOM 2903 C C . VAL A 1 373 ? 4.275 -3.113 11.128 1.00 96.19 373 VAL A C 1
ATOM 2905 O O . VAL A 1 373 ? 4.606 -4.043 10.391 1.00 96.19 373 VAL A O 1
ATOM 2908 N N . SER A 1 374 ? 4.524 -1.834 10.851 1.00 94.19 374 SER A N 1
ATOM 2909 C CA . SER A 1 374 ? 5.292 -1.388 9.693 1.00 94.19 374 SER A CA 1
ATOM 2910 C C . SER A 1 374 ? 6.758 -1.797 9.864 1.00 94.19 374 SER A C 1
ATOM 2912 O O . SER A 1 374 ? 7.512 -1.178 10.611 1.00 94.19 374 SER A O 1
ATOM 2914 N N . THR A 1 375 ? 7.153 -2.901 9.231 1.00 92.75 375 THR A N 1
ATOM 2915 C CA . THR A 1 375 ? 8.493 -3.491 9.276 1.00 92.75 375 THR A CA 1
ATOM 2916 C C . THR A 1 375 ? 9.186 -3.322 7.925 1.00 92.75 375 THR A C 1
ATOM 2918 O O . THR A 1 375 ? 9.153 -4.214 7.081 1.00 92.75 375 THR A O 1
ATOM 2921 N N . ASN A 1 376 ? 9.800 -2.157 7.704 1.00 90.38 376 ASN A N 1
ATOM 2922 C CA . ASN A 1 376 ? 10.384 -1.766 6.413 1.00 90.38 376 ASN A CA 1
ATOM 2923 C C . ASN A 1 376 ? 11.806 -1.167 6.507 1.00 90.38 376 ASN A C 1
ATOM 2925 O O . ASN A 1 376 ? 12.052 -0.080 5.964 1.00 90.38 376 ASN A O 1
ATOM 2929 N N . PRO A 1 377 ? 12.768 -1.843 7.170 1.00 90.00 377 PRO A N 1
ATOM 2930 C CA . PRO A 1 377 ? 14.092 -1.277 7.422 1.00 90.00 377 PRO A CA 1
ATOM 2931 C C . PRO A 1 377 ? 14.839 -0.895 6.141 1.00 90.00 377 PRO A C 1
ATOM 2933 O O . PRO A 1 377 ? 15.450 0.174 6.108 1.00 90.00 377 PRO A O 1
ATOM 2936 N N . PHE A 1 378 ? 14.753 -1.693 5.068 1.00 87.50 378 PHE A N 1
ATOM 2937 C CA . PHE A 1 378 ? 15.371 -1.349 3.784 1.00 87.50 378 PHE A CA 1
ATOM 2938 C C . PHE A 1 378 ? 14.826 -0.035 3.203 1.00 87.50 378 PHE A C 1
ATOM 2940 O O . PHE A 1 378 ? 15.595 0.875 2.886 1.00 87.50 378 PHE A O 1
ATOM 2947 N N . ILE A 1 379 ? 13.499 0.098 3.112 1.00 86.19 379 ILE A N 1
ATOM 2948 C CA . ILE A 1 379 ? 12.853 1.274 2.512 1.00 86.19 379 ILE A CA 1
ATOM 2949 C C . ILE A 1 379 ? 13.136 2.537 3.324 1.00 86.19 379 ILE A C 1
ATOM 2951 O O . ILE A 1 379 ? 13.494 3.566 2.748 1.00 86.19 379 ILE A O 1
ATOM 2955 N N . LYS A 1 380 ? 13.041 2.466 4.656 1.00 85.81 380 LYS A N 1
ATOM 2956 C CA . LYS A 1 380 ? 13.359 3.616 5.511 1.00 85.81 380 LYS A CA 1
ATOM 2957 C C . LYS A 1 380 ? 14.833 3.996 5.465 1.00 85.81 380 LYS A C 1
ATOM 2959 O O . LYS A 1 380 ? 15.131 5.182 5.415 1.00 85.81 380 LYS A O 1
ATOM 2964 N N . SER A 1 381 ? 15.744 3.026 5.390 1.00 83.31 381 SER A N 1
ATOM 2965 C CA . SER A 1 381 ? 17.178 3.312 5.237 1.00 83.31 381 SER A CA 1
ATOM 2966 C C . SER A 1 381 ? 17.490 4.078 3.949 1.00 83.31 381 SER A C 1
ATOM 2968 O O . SER A 1 381 ? 18.406 4.893 3.933 1.00 83.31 381 SER A O 1
ATOM 2970 N N . ILE A 1 382 ? 16.727 3.848 2.875 1.00 80.88 382 ILE A N 1
ATOM 2971 C CA . ILE A 1 382 ? 16.898 4.561 1.601 1.00 80.88 382 ILE A CA 1
ATOM 2972 C C . ILE A 1 382 ? 16.247 5.944 1.638 1.00 80.88 382 ILE A C 1
ATOM 2974 O O . ILE A 1 382 ? 16.844 6.912 1.170 1.00 80.88 382 ILE A O 1
ATOM 2978 N N . LYS A 1 383 ? 15.025 6.049 2.171 1.00 77.44 383 LYS A N 1
ATOM 2979 C CA . LYS A 1 383 ? 14.267 7.309 2.183 1.00 77.44 383 LYS A CA 1
ATOM 2980 C C . LYS A 1 383 ? 14.756 8.299 3.236 1.00 77.44 383 LYS A C 1
ATOM 2982 O O . LYS A 1 383 ? 14.735 9.503 3.001 1.00 77.44 383 LYS A O 1
ATOM 2987 N N . HIS A 1 384 ? 15.211 7.791 4.375 1.00 78.19 384 HIS A N 1
ATOM 2988 C CA . HIS A 1 384 ? 15.534 8.575 5.561 1.00 78.19 384 HIS A CA 1
ATOM 2989 C C . HIS A 1 384 ? 16.917 8.215 6.138 1.00 78.19 384 HIS A C 1
ATOM 2991 O O . HIS A 1 384 ? 17.042 8.000 7.343 1.00 78.19 384 HIS A O 1
ATOM 2997 N N . PRO A 1 385 ? 17.997 8.179 5.329 1.00 69.31 385 PRO A N 1
ATOM 2998 C CA . PRO A 1 385 ? 19.301 7.643 5.744 1.00 69.31 385 PRO A CA 1
ATOM 2999 C C . PRO A 1 385 ? 19.939 8.372 6.940 1.00 69.31 385 PRO A C 1
ATOM 3001 O O . PRO A 1 385 ? 20.860 7.847 7.559 1.00 69.31 385 PRO A O 1
ATOM 3004 N N . LEU A 1 386 ? 19.478 9.586 7.253 1.00 67.00 386 LEU A N 1
ATOM 3005 C CA . LEU A 1 386 ? 20.010 10.437 8.321 1.00 67.00 386 LEU A CA 1
ATOM 3006 C C . LEU A 1 386 ? 19.141 10.461 9.590 1.00 67.00 386 LEU A C 1
ATOM 3008 O O . LEU A 1 386 ? 19.548 11.077 10.571 1.00 67.00 386 LEU A O 1
ATOM 3012 N N . GLN A 1 387 ? 17.954 9.843 9.582 1.00 65.00 387 GLN A N 1
ATOM 3013 C CA . GLN A 1 387 ? 16.974 9.974 10.673 1.00 65.00 387 GLN A CA 1
ATOM 3014 C C . GLN A 1 387 ? 16.989 8.808 11.670 1.00 65.00 387 GLN A C 1
ATOM 3016 O O . GLN A 1 387 ? 16.345 8.894 12.711 1.00 65.00 387 GLN A O 1
ATOM 3021 N N . GLY A 1 388 ? 17.741 7.736 11.412 1.00 64.19 388 GLY A N 1
ATOM 3022 C CA . GLY A 1 388 ? 17.829 6.635 12.366 1.00 64.19 388 GLY A CA 1
ATOM 3023 C C . GLY A 1 388 ? 18.622 5.434 11.873 1.00 64.19 388 GLY A C 1
ATOM 3024 O O . GLY A 1 388 ? 19.000 5.338 10.707 1.00 64.19 388 GLY A O 1
ATOM 3025 N N . ASN A 1 389 ? 18.868 4.501 12.793 1.00 72.25 389 ASN A N 1
ATOM 3026 C CA . ASN A 1 389 ? 19.505 3.224 12.495 1.00 72.25 389 ASN A CA 1
ATOM 3027 C C . ASN A 1 389 ? 18.433 2.146 12.286 1.00 72.25 389 ASN A C 1
ATOM 3029 O O . ASN A 1 389 ? 18.104 1.401 13.203 1.00 72.25 389 ASN A O 1
ATOM 3033 N N . TYR A 1 390 ? 17.860 2.071 11.085 1.00 86.06 390 TYR A N 1
ATOM 3034 C CA . TYR A 1 390 ? 16.770 1.140 10.783 1.00 86.06 390 TYR A CA 1
ATOM 3035 C C . TYR A 1 390 ? 17.292 -0.286 10.561 1.00 86.06 390 TYR A C 1
ATOM 3037 O O . TYR A 1 390 ? 17.539 -0.713 9.434 1.00 86.06 390 TYR A O 1
ATOM 3045 N N . THR A 1 391 ? 17.461 -1.044 11.646 1.00 88.44 391 THR A N 1
ATOM 3046 C CA . THR A 1 391 ? 17.978 -2.422 11.584 1.00 88.44 391 THR A CA 1
ATOM 3047 C C . THR A 1 391 ? 16.869 -3.464 11.676 1.00 88.44 391 THR A C 1
ATOM 3049 O O . THR A 1 391 ? 15.889 -3.291 12.399 1.00 88.44 391 THR A O 1
ATOM 3052 N N . ILE A 1 392 ? 17.049 -4.602 10.999 1.00 91.06 392 ILE A N 1
ATOM 3053 C CA . ILE A 1 392 ? 16.122 -5.741 11.092 1.00 91.06 392 ILE A CA 1
ATOM 3054 C C . ILE A 1 392 ? 15.964 -6.199 12.550 1.00 91.06 392 ILE A C 1
ATOM 3056 O O . ILE A 1 392 ? 14.857 -6.517 12.979 1.00 91.06 392 ILE A O 1
ATOM 3060 N N . GLN A 1 393 ? 17.050 -6.199 13.330 1.00 91.50 393 GLN A N 1
ATOM 3061 C CA . GLN A 1 393 ? 17.027 -6.605 14.735 1.00 91.50 393 GLN A CA 1
ATOM 3062 C C . GLN A 1 393 ? 16.141 -5.695 15.592 1.00 91.50 393 GLN A C 1
ATOM 3064 O O . GLN A 1 393 ? 15.412 -6.205 16.442 1.00 91.50 393 GLN A O 1
ATOM 3069 N N . GLU A 1 394 ? 16.167 -4.380 15.362 1.00 90.31 394 GLU A N 1
ATOM 3070 C CA . GLU A 1 394 ? 15.324 -3.440 16.106 1.00 90.31 394 GLU A CA 1
ATOM 3071 C C . GLU A 1 394 ? 13.840 -3.700 15.813 1.00 90.31 394 GLU A C 1
ATOM 3073 O O . GLU A 1 394 ? 13.064 -3.945 16.739 1.00 90.31 394 GLU A O 1
ATOM 3078 N N . TYR A 1 395 ? 13.453 -3.790 14.536 1.00 92.81 395 TYR A N 1
ATOM 3079 C CA . TYR A 1 395 ? 12.078 -4.141 14.153 1.00 92.81 395 TYR A CA 1
ATOM 3080 C C . TYR A 1 395 ? 11.636 -5.490 14.724 1.00 92.81 395 TYR A C 1
ATOM 3082 O O . TYR A 1 395 ? 10.521 -5.613 15.230 1.00 92.81 395 TYR A O 1
ATOM 3090 N N . LYS A 1 396 ? 12.517 -6.495 14.701 1.00 93.50 396 LYS A N 1
ATOM 3091 C CA . LYS A 1 396 ? 12.246 -7.822 15.262 1.00 93.50 396 LYS A CA 1
ATOM 3092 C C . LYS A 1 396 ? 11.986 -7.762 16.769 1.00 93.50 396 LYS A C 1
ATOM 3094 O O . LYS A 1 396 ? 11.044 -8.394 17.248 1.00 93.50 396 LYS A O 1
ATOM 3099 N N . ALA A 1 397 ? 12.780 -6.989 17.511 1.00 92.00 397 ALA A N 1
ATOM 3100 C CA . ALA A 1 397 ? 12.593 -6.795 18.946 1.00 92.00 397 ALA A CA 1
ATOM 3101 C C . ALA A 1 397 ? 11.254 -6.107 19.255 1.00 92.00 397 ALA A C 1
ATOM 3103 O O . ALA A 1 397 ? 10.525 -6.548 20.146 1.00 92.00 397 ALA A O 1
ATOM 3104 N N . HIS A 1 398 ? 10.888 -5.081 18.482 1.00 91.12 398 HIS A N 1
ATOM 3105 C CA . HIS A 1 398 ? 9.601 -4.399 18.628 1.00 91.12 398 HIS A CA 1
ATOM 3106 C C . HIS A 1 398 ? 8.412 -5.299 18.290 1.00 91.12 398 HIS A C 1
ATOM 3108 O O . HIS A 1 398 ? 7.447 -5.338 19.055 1.00 91.12 398 HIS A O 1
ATOM 3114 N N . LEU A 1 399 ? 8.497 -6.057 17.196 1.00 93.56 399 LEU A N 1
ATOM 3115 C CA . LEU A 1 399 ? 7.473 -7.020 16.805 1.00 93.56 399 LEU A CA 1
ATOM 3116 C C . LEU A 1 399 ? 7.266 -8.079 17.897 1.00 93.56 399 LEU A C 1
ATOM 3118 O O . LEU A 1 399 ? 6.130 -8.379 18.256 1.00 93.56 399 LEU A O 1
ATOM 3122 N N . MET A 1 400 ? 8.355 -8.598 18.474 1.00 93.00 400 MET A N 1
ATOM 3123 C CA . MET A 1 400 ? 8.302 -9.578 19.562 1.00 93.00 400 MET A CA 1
ATOM 3124 C C . MET A 1 400 ? 7.667 -8.999 20.831 1.00 93.00 400 MET A C 1
ATOM 3126 O O . MET A 1 400 ? 6.812 -9.644 21.433 1.00 93.00 400 MET A O 1
ATOM 3130 N N . ARG A 1 401 ? 8.041 -7.773 21.211 1.00 92.19 401 ARG A N 1
ATOM 3131 C CA . ARG A 1 401 ? 7.470 -7.067 22.367 1.00 92.19 401 ARG A CA 1
ATOM 3132 C C . ARG A 1 401 ? 5.960 -6.867 22.223 1.00 92.19 401 ARG A C 1
ATOM 3134 O O . ARG A 1 401 ? 5.227 -7.132 23.169 1.00 92.19 401 ARG A O 1
ATOM 3141 N N . LEU A 1 402 ? 5.499 -6.442 21.047 1.00 92.31 402 LEU A N 1
ATOM 3142 C CA . LEU A 1 402 ? 4.073 -6.252 20.758 1.00 92.31 402 LEU A CA 1
ATOM 3143 C C . LEU A 1 402 ? 3.310 -7.581 20.739 1.00 92.31 402 LEU A C 1
ATOM 3145 O O . LEU A 1 402 ? 2.226 -7.682 21.304 1.00 92.31 402 LEU A O 1
ATOM 3149 N N . ALA A 1 403 ? 3.891 -8.622 20.138 1.00 90.12 403 ALA A N 1
ATOM 3150 C CA . ALA A 1 403 ? 3.285 -9.952 20.074 1.00 90.12 403 ALA A CA 1
ATOM 3151 C C . ALA A 1 403 ? 3.145 -10.632 21.445 1.00 90.12 403 ALA A C 1
ATOM 3153 O O . ALA A 1 403 ? 2.303 -11.513 21.609 1.00 90.12 403 ALA A O 1
ATOM 3154 N N . GLN A 1 404 ? 3.961 -10.230 22.419 1.00 88.56 404 GLN A N 1
ATOM 3155 C CA . GLN A 1 404 ? 3.948 -10.738 23.792 1.00 88.56 404 GLN A CA 1
ATOM 3156 C C . GLN A 1 404 ? 3.299 -9.757 24.778 1.00 88.56 404 GLN A C 1
ATOM 3158 O O . GLN A 1 404 ? 3.389 -9.962 25.989 1.00 88.56 404 GLN A O 1
ATOM 3163 N N . HIS A 1 405 ? 2.661 -8.689 24.287 1.00 87.31 405 HIS A N 1
ATOM 3164 C CA . HIS A 1 405 ? 2.094 -7.663 25.149 1.00 87.31 405 HIS A CA 1
ATOM 3165 C C . HIS A 1 405 ? 0.960 -8.257 26.009 1.00 87.31 405 HIS A C 1
ATOM 3167 O O . HIS A 1 405 ? -0.015 -8.767 25.454 1.00 87.31 405 HIS A O 1
ATOM 3173 N N . PRO A 1 406 ? 1.038 -8.189 27.353 1.00 79.44 406 PRO A N 1
ATOM 3174 C CA . PRO A 1 406 ? 0.137 -8.929 28.247 1.00 79.44 406 PRO A CA 1
ATOM 3175 C C . PRO A 1 406 ? -1.329 -8.496 28.129 1.00 79.44 406 PRO A C 1
ATOM 3177 O O . PRO A 1 406 ? -2.237 -9.301 28.314 1.00 79.44 406 PRO A O 1
ATOM 3180 N N . GLU A 1 407 ? -1.557 -7.226 27.800 1.00 76.50 407 GLU A N 1
ATOM 3181 C CA . GLU A 1 407 ? -2.892 -6.645 27.604 1.00 76.50 407 GLU A CA 1
ATOM 3182 C C . GLU A 1 407 ? -3.357 -6.687 26.137 1.00 76.50 407 GLU A C 1
ATOM 3184 O O . GLU A 1 407 ? -4.478 -6.286 25.825 1.00 76.50 407 GLU A O 1
ATOM 3189 N N . GLY A 1 408 ? -2.507 -7.170 25.223 1.00 75.12 408 GLY A N 1
ATOM 3190 C CA . GLY A 1 408 ? -2.790 -7.175 23.795 1.00 75.12 408 GLY A CA 1
ATOM 3191 C C . GLY A 1 408 ? -3.803 -8.251 23.419 1.00 75.12 408 GLY A C 1
ATOM 3192 O O . GLY A 1 408 ? -3.528 -9.445 23.528 1.00 75.12 408 GLY A O 1
ATOM 3193 N N . LYS A 1 409 ? -4.978 -7.829 22.943 1.00 86.75 409 LYS A N 1
ATOM 3194 C CA . LYS A 1 409 ? -5.985 -8.735 22.361 1.00 86.75 409 LYS A CA 1
ATOM 3195 C C . LYS A 1 409 ? -5.816 -8.875 20.851 1.00 86.75 409 LYS A C 1
ATOM 3197 O O . LYS A 1 409 ? -6.192 -9.904 20.290 1.00 86.75 409 LYS A O 1
ATOM 3202 N N . ALA A 1 410 ? -5.253 -7.851 20.212 1.00 93.75 410 ALA A N 1
ATOM 3203 C CA . ALA A 1 410 ? -5.038 -7.822 18.777 1.00 93.75 410 ALA A CA 1
ATOM 3204 C C . ALA A 1 410 ? -4.047 -8.901 18.317 1.00 93.75 410 ALA A C 1
ATOM 3206 O O . ALA A 1 410 ? -3.005 -9.142 18.931 1.00 93.75 410 ALA A O 1
ATOM 3207 N N . LYS A 1 411 ? -4.341 -9.519 17.173 1.00 95.94 411 LYS A N 1
ATOM 3208 C CA . LYS A 1 411 ? -3.398 -10.400 16.480 1.00 95.94 411 LYS A CA 1
ATOM 3209 C C . LYS A 1 411 ? -2.355 -9.542 15.759 1.00 95.94 411 LYS A C 1
ATOM 3211 O O . LYS A 1 411 ? -2.705 -8.703 14.930 1.00 95.94 411 LYS A O 1
ATOM 3216 N N . ILE A 1 412 ? -1.077 -9.773 16.046 1.00 96.44 412 ILE A N 1
ATOM 3217 C CA . ILE A 1 412 ? 0.019 -8.982 15.472 1.00 96.44 412 ILE A CA 1
ATOM 3218 C C . ILE A 1 412 ? 0.436 -9.534 14.109 1.00 96.44 412 ILE A C 1
ATOM 3220 O O . ILE A 1 412 ? 0.671 -10.737 13.964 1.00 96.44 412 ILE A O 1
ATOM 3224 N N . LEU A 1 413 ? 0.547 -8.648 13.122 1.00 97.75 413 LEU A N 1
ATOM 3225 C CA . LEU A 1 413 ? 1.029 -8.917 11.770 1.00 97.75 413 LEU A CA 1
ATOM 3226 C C . LEU A 1 413 ? 2.262 -8.046 11.489 1.00 97.75 413 LEU A C 1
ATOM 3228 O O . LEU A 1 413 ? 2.362 -6.940 12.013 1.00 97.75 413 LEU A O 1
ATOM 3232 N N . PHE A 1 414 ? 3.175 -8.516 10.644 1.00 97.25 414 PHE A N 1
ATOM 3233 C CA . PHE A 1 414 ? 4.277 -7.695 10.122 1.00 97.25 414 PHE A CA 1
ATOM 3234 C C . PHE A 1 414 ? 3.983 -7.250 8.685 1.00 97.25 414 PHE A C 1
ATOM 3236 O O . PHE A 1 414 ? 3.237 -7.920 7.966 1.00 97.25 414 PHE A O 1
ATOM 3243 N N . SER A 1 415 ? 4.541 -6.128 8.244 1.00 96.69 415 SER A N 1
ATOM 3244 C CA . SER A 1 415 ? 4.380 -5.676 6.863 1.00 96.69 415 SER A CA 1
ATOM 3245 C C . SER A 1 415 ? 5.497 -6.199 5.952 1.00 96.69 415 SER A C 1
ATOM 3247 O O . SER A 1 415 ? 6.636 -6.416 6.357 1.00 96.69 415 SER A O 1
ATOM 3249 N N . VAL A 1 416 ? 5.160 -6.415 4.684 1.00 95.38 416 VAL A N 1
ATOM 3250 C CA . VAL A 1 416 ? 6.059 -6.892 3.632 1.00 95.38 416 VAL A CA 1
ATOM 3251 C C . VAL A 1 416 ? 6.016 -5.875 2.501 1.00 95.38 416 VAL A C 1
ATOM 3253 O O . VAL A 1 416 ? 5.060 -5.845 1.726 1.00 95.38 416 VAL A O 1
ATOM 3256 N N . HIS A 1 417 ? 7.034 -5.021 2.419 1.00 93.19 417 HIS A N 1
ATOM 3257 C CA . HIS A 1 417 ? 7.072 -3.910 1.469 1.00 93.19 417 HIS A CA 1
ATOM 3258 C C . HIS A 1 417 ? 7.705 -4.355 0.155 1.00 93.19 417 HIS A C 1
ATOM 3260 O O . HIS A 1 417 ? 8.923 -4.420 0.032 1.00 93.19 417 HIS A O 1
ATOM 3266 N N . VAL A 1 418 ? 6.873 -4.692 -0.822 1.00 90.38 418 VAL A N 1
ATOM 3267 C CA . VAL A 1 418 ? 7.281 -5.241 -2.116 1.00 90.38 418 VAL A CA 1
ATOM 3268 C C . VAL A 1 418 ? 7.509 -4.153 -3.160 1.00 90.38 418 VAL A C 1
ATOM 3270 O O . VAL A 1 418 ? 8.514 -4.199 -3.868 1.00 90.38 418 VAL A O 1
ATOM 3273 N N . MET A 1 419 ? 6.612 -3.171 -3.249 1.00 87.38 419 MET A N 1
ATOM 3274 C CA . MET A 1 419 ? 6.709 -2.052 -4.188 1.00 87.38 419 MET A CA 1
ATOM 3275 C C . MET A 1 419 ? 5.685 -0.959 -3.889 1.00 87.38 419 MET A C 1
ATOM 3277 O O . MET A 1 419 ? 4.716 -1.189 -3.168 1.00 87.38 419 MET A O 1
ATOM 3281 N N . ASP A 1 420 ? 5.871 0.184 -4.532 1.00 86.69 420 ASP A N 1
ATOM 3282 C CA . ASP A 1 420 ? 4.939 1.303 -4.577 1.00 86.69 420 ASP A CA 1
ATOM 3283 C C . ASP A 1 420 ? 5.093 1.991 -5.935 1.00 86.69 420 ASP A C 1
ATOM 3285 O O . ASP A 1 420 ? 6.141 2.568 -6.236 1.00 86.69 420 ASP A O 1
ATOM 3289 N N . ILE A 1 421 ? 4.085 1.865 -6.795 1.00 80.06 421 ILE A N 1
ATOM 3290 C CA . ILE A 1 421 ? 4.126 2.425 -8.148 1.00 80.06 421 ILE A CA 1
ATOM 3291 C C . ILE A 1 421 ? 3.954 3.936 -8.103 1.00 80.06 421 ILE A C 1
ATOM 3293 O O . ILE A 1 421 ? 4.636 4.640 -8.848 1.00 80.06 421 ILE A O 1
ATOM 3297 N N . ALA A 1 422 ? 3.066 4.437 -7.241 1.00 79.19 422 ALA A N 1
ATOM 3298 C CA . ALA A 1 422 ? 2.811 5.863 -7.109 1.00 79.19 422 ALA A CA 1
ATOM 3299 C C . ALA A 1 422 ? 4.094 6.629 -6.743 1.00 79.19 422 ALA A C 1
ATOM 3301 O O . ALA A 1 422 ? 4.355 7.690 -7.310 1.00 79.19 422 ALA A O 1
ATOM 3302 N N . GLU A 1 423 ? 4.930 6.094 -5.852 1.00 78.12 423 GLU A N 1
ATOM 3303 C CA . GLU A 1 423 ? 6.251 6.655 -5.522 1.00 78.12 423 GLU A CA 1
ATOM 3304 C C . GLU A 1 423 ? 7.398 6.129 -6.389 1.00 78.12 423 GLU A C 1
ATOM 3306 O O . GLU A 1 423 ? 8.472 6.731 -6.425 1.00 78.12 423 GLU A O 1
ATOM 3311 N N . GLY A 1 424 ? 7.181 5.031 -7.109 1.00 76.62 424 GLY A N 1
ATOM 3312 C CA . GLY A 1 424 ? 8.132 4.479 -8.063 1.00 76.62 424 GLY A CA 1
ATOM 3313 C C . GLY A 1 424 ? 9.322 3.762 -7.430 1.00 76.62 424 GLY A C 1
ATOM 3314 O O . GLY A 1 424 ? 10.433 3.841 -7.958 1.00 76.62 424 GLY A O 1
ATOM 3315 N N . TRP A 1 425 ? 9.107 3.058 -6.316 1.00 81.50 425 TRP A N 1
ATOM 3316 C CA . TRP A 1 425 ? 10.120 2.198 -5.704 1.00 81.50 425 TRP A CA 1
ATOM 3317 C C . TRP A 1 425 ? 9.681 0.732 -5.665 1.00 81.50 425 TRP A C 1
ATOM 3319 O O . TRP A 1 425 ? 8.499 0.397 -5.660 1.00 81.50 425 TRP A O 1
ATOM 3329 N N . MET A 1 426 ? 10.664 -0.166 -5.622 1.00 82.81 426 MET A N 1
ATOM 3330 C CA . MET A 1 426 ? 10.455 -1.596 -5.406 1.00 82.81 426 MET A CA 1
ATOM 3331 C C . MET A 1 426 ? 11.564 -2.171 -4.531 1.00 82.81 426 MET A C 1
ATOM 3333 O O . MET A 1 426 ? 12.716 -1.738 -4.616 1.00 82.81 426 MET A O 1
ATOM 3337 N N . SER A 1 427 ? 11.225 -3.162 -3.714 1.00 84.31 427 SER A N 1
ATOM 3338 C CA . SER A 1 427 ? 12.204 -3.884 -2.906 1.00 84.31 427 SER A CA 1
ATOM 3339 C C . SER A 1 427 ? 12.849 -5.004 -3.724 1.00 84.31 427 SER A C 1
ATOM 3341 O O . SER A 1 427 ? 12.131 -5.818 -4.313 1.00 84.31 427 SER A O 1
ATOM 3343 N N . PRO A 1 428 ? 14.191 -5.107 -3.753 1.00 80.81 428 PRO A N 1
ATOM 3344 C CA . PRO A 1 428 ? 14.863 -6.247 -4.363 1.00 80.81 428 PRO A CA 1
ATOM 3345 C C . PRO A 1 428 ? 14.446 -7.554 -3.682 1.00 80.81 428 PRO A C 1
ATOM 3347 O O . PRO A 1 428 ? 14.385 -7.632 -2.453 1.00 80.81 428 PRO A O 1
ATOM 3350 N N . ALA A 1 429 ? 14.213 -8.606 -4.468 1.00 80.38 429 ALA A N 1
ATOM 3351 C CA . ALA A 1 429 ? 13.686 -9.873 -3.959 1.00 80.38 429 ALA A CA 1
ATOM 3352 C C . ALA A 1 429 ? 14.567 -10.523 -2.878 1.00 80.38 429 ALA A C 1
ATOM 3354 O O . ALA A 1 429 ? 14.043 -11.114 -1.937 1.00 80.38 429 ALA A O 1
ATOM 3355 N N . ILE A 1 430 ? 15.895 -10.389 -2.984 1.00 78.38 430 ILE A N 1
ATOM 3356 C CA . ILE A 1 430 ? 16.838 -10.915 -1.983 1.00 78.38 430 ILE A CA 1
ATOM 3357 C C . ILE A 1 430 ? 16.639 -10.215 -0.634 1.00 78.38 430 ILE A C 1
ATOM 3359 O O . ILE A 1 430 ? 16.524 -10.884 0.390 1.00 78.38 430 ILE A O 1
ATOM 3363 N N . HIS A 1 431 ? 16.560 -8.881 -0.633 1.00 84.25 431 HIS A N 1
ATOM 3364 C CA . HIS A 1 431 ? 16.329 -8.101 0.586 1.00 84.25 431 HIS A CA 1
ATOM 3365 C C . HIS A 1 431 ? 14.973 -8.431 1.202 1.00 84.25 431 HIS A C 1
ATOM 3367 O O . HIS A 1 431 ? 14.885 -8.703 2.398 1.00 84.25 431 HIS A O 1
ATOM 3373 N N . LEU A 1 432 ? 13.944 -8.502 0.361 1.00 88.81 432 LEU A N 1
ATOM 3374 C CA . LEU A 1 432 ? 12.598 -8.855 0.779 1.00 88.81 432 LEU A CA 1
ATOM 3375 C C . LEU A 1 432 ? 12.545 -10.246 1.433 1.00 88.81 432 LEU A C 1
ATOM 3377 O O . LEU A 1 432 ? 11.920 -10.412 2.476 1.00 88.81 432 LEU A O 1
ATOM 3381 N N . GLN A 1 433 ? 13.235 -11.242 0.866 1.00 88.31 433 GLN A N 1
ATOM 3382 C CA . GLN A 1 433 ? 13.288 -12.587 1.442 1.00 88.31 433 GLN A CA 1
ATOM 3383 C C . GLN A 1 433 ? 13.990 -12.611 2.806 1.00 88.31 433 GLN A C 1
ATOM 3385 O O . GLN A 1 433 ? 13.552 -13.334 3.700 1.00 88.31 433 GLN A O 1
ATOM 3390 N N . VAL A 1 434 ? 15.069 -11.838 2.975 1.00 90.25 434 VAL A N 1
ATOM 3391 C CA . VAL A 1 434 ? 15.781 -11.726 4.259 1.00 90.25 434 VAL A CA 1
ATOM 3392 C C . VAL A 1 434 ? 14.867 -11.124 5.327 1.00 90.25 434 VAL A C 1
ATOM 3394 O O . VAL A 1 434 ? 14.738 -11.705 6.402 1.00 90.25 434 VAL A O 1
ATOM 3397 N N . GLU A 1 435 ? 14.187 -10.016 5.023 1.00 93.31 435 GLU A N 1
ATOM 3398 C CA . GLU A 1 435 ? 13.236 -9.382 5.945 1.00 93.31 435 GLU A CA 1
ATOM 3399 C C . GLU A 1 435 ? 12.087 -10.332 6.320 1.00 93.31 435 GLU A C 1
ATOM 3401 O O . GLU A 1 435 ? 11.806 -10.523 7.504 1.00 93.31 435 GLU A O 1
ATOM 3406 N N . ILE A 1 436 ? 11.479 -11.007 5.334 1.00 94.44 436 ILE A N 1
ATOM 3407 C CA . ILE A 1 436 ? 10.408 -11.986 5.574 1.00 94.44 436 ILE A CA 1
ATOM 3408 C C . ILE A 1 436 ? 10.885 -13.107 6.498 1.00 94.44 436 ILE A C 1
ATOM 3410 O O . ILE A 1 436 ? 10.183 -13.435 7.451 1.00 94.44 436 ILE A O 1
ATOM 3414 N N . ASN A 1 437 ? 12.056 -13.697 6.243 1.00 93.44 437 ASN A N 1
ATOM 3415 C CA . ASN A 1 437 ? 12.576 -14.798 7.058 1.00 93.44 437 ASN A CA 1
ATOM 3416 C C . ASN A 1 437 ? 12.774 -14.376 8.520 1.00 93.44 437 ASN A C 1
ATOM 3418 O O . ASN A 1 437 ? 12.449 -15.128 9.441 1.00 93.44 437 ASN A O 1
ATOM 3422 N N . GLU A 1 438 ? 13.282 -13.165 8.735 1.00 95.06 438 GLU A N 1
ATOM 3423 C CA . GLU A 1 438 ? 13.548 -12.648 10.072 1.00 95.06 438 GLU A CA 1
ATOM 3424 C C . GLU A 1 438 ? 12.263 -12.313 10.831 1.00 95.06 438 GLU A C 1
ATOM 3426 O O . GLU A 1 438 ? 12.111 -12.733 11.982 1.00 95.06 438 GLU A O 1
ATOM 3431 N N . PHE A 1 439 ? 11.305 -11.631 10.202 1.00 95.50 439 PHE A N 1
ATOM 3432 C CA . PHE A 1 439 ? 10.049 -11.255 10.858 1.00 95.50 439 PHE A CA 1
ATOM 3433 C C . PHE A 1 439 ? 9.092 -12.438 11.026 1.00 95.50 439 PHE A C 1
ATOM 3435 O O . PHE A 1 439 ? 8.457 -12.565 12.073 1.00 95.50 439 PHE A O 1
ATOM 3442 N N . ALA A 1 440 ? 9.064 -13.373 10.073 1.00 94.00 440 ALA A N 1
ATOM 3443 C CA . ALA A 1 440 ? 8.291 -14.609 10.191 1.00 94.00 440 ALA A CA 1
ATOM 3444 C C . ALA A 1 440 ? 8.782 -15.519 11.330 1.00 94.00 440 ALA A C 1
ATOM 3446 O O . ALA A 1 440 ? 8.012 -16.333 11.835 1.00 94.00 440 ALA A O 1
ATOM 3447 N N . SER A 1 441 ? 10.046 -15.386 11.752 1.00 93.44 441 SER A N 1
ATOM 3448 C CA . SER A 1 441 ? 10.601 -16.155 12.874 1.00 93.44 441 SER A CA 1
ATOM 3449 C C . SER A 1 441 ? 10.124 -15.679 14.255 1.00 93.44 441 SER A C 1
ATOM 3451 O O . SER A 1 441 ? 10.391 -16.344 15.258 1.00 93.44 441 SER A O 1
ATOM 3453 N N . VAL A 1 442 ? 9.428 -14.538 14.342 1.00 93.25 442 VAL A N 1
ATOM 3454 C CA . VAL A 1 442 ? 8.952 -13.991 15.617 1.00 93.25 442 VAL A CA 1
ATOM 3455 C C . VAL A 1 442 ? 7.756 -14.787 16.136 1.00 93.25 442 VAL A C 1
ATOM 3457 O O . VAL A 1 442 ? 6.658 -14.752 15.580 1.00 93.25 442 VAL A O 1
ATOM 3460 N N . SER A 1 443 ? 7.963 -15.474 17.262 1.00 86.94 443 SER A N 1
ATOM 3461 C CA . SER A 1 443 ? 6.895 -16.177 17.974 1.00 86.94 443 SER A CA 1
ATOM 3462 C C . SER A 1 443 ? 5.800 -15.199 18.407 1.00 86.94 443 SER A C 1
ATOM 3464 O O . SER A 1 443 ? 6.069 -14.223 19.106 1.00 86.94 443 SER A O 1
ATOM 3466 N N . GLY A 1 444 ? 4.563 -15.474 17.989 1.00 85.19 444 GLY A N 1
ATOM 3467 C CA . GLY A 1 444 ? 3.384 -14.658 18.291 1.00 85.19 444 GLY A CA 1
ATOM 3468 C C . GLY A 1 444 ? 2.853 -13.851 17.104 1.00 85.19 444 GLY A C 1
ATOM 3469 O O . GLY A 1 444 ? 1.663 -13.532 17.101 1.00 85.19 444 GLY A O 1
ATOM 3470 N N . ALA A 1 445 ? 3.656 -13.618 16.059 1.00 91.38 445 ALA A N 1
ATOM 3471 C CA . ALA A 1 445 ? 3.154 -13.060 14.805 1.00 91.38 445 ALA A CA 1
ATOM 3472 C C . ALA A 1 445 ? 2.155 -14.036 14.151 1.00 91.38 445 ALA A C 1
ATOM 3474 O O . ALA A 1 445 ? 2.420 -15.233 14.019 1.00 91.38 445 ALA A O 1
ATOM 3475 N N . LYS A 1 446 ? 0.975 -13.540 13.768 1.00 93.94 446 LYS A N 1
ATOM 3476 C CA . LYS A 1 446 ? -0.134 -14.348 13.220 1.00 93.94 446 LYS A CA 1
ATOM 3477 C C . LYS A 1 446 ? -0.243 -14.289 11.698 1.00 93.94 446 LYS A C 1
ATOM 3479 O O . LYS A 1 446 ? -1.045 -15.017 11.108 1.00 93.94 446 LYS A O 1
ATOM 3484 N N . GLY A 1 447 ? 0.567 -13.448 11.066 1.00 96.06 447 GLY A N 1
ATOM 3485 C CA . GLY A 1 447 ? 0.596 -13.293 9.624 1.00 96.06 447 GLY A CA 1
ATOM 3486 C C . GLY A 1 447 ? 1.237 -11.991 9.182 1.00 96.06 447 GLY A C 1
ATOM 3487 O O . GLY A 1 447 ? 2.074 -11.440 9.897 1.00 96.06 447 GLY A O 1
ATOM 3488 N N . TYR A 1 448 ? 0.852 -11.526 7.998 1.00 97.44 448 TYR A N 1
ATOM 3489 C CA . TYR A 1 448 ? 1.491 -10.381 7.358 1.00 97.44 448 TYR A CA 1
ATOM 3490 C C . TYR A 1 448 ? 0.550 -9.584 6.456 1.00 97.44 448 TYR A C 1
ATOM 3492 O O . TYR A 1 448 ? -0.484 -10.085 6.001 1.00 97.44 448 TYR A O 1
ATOM 3500 N N . ALA A 1 449 ? 0.958 -8.350 6.169 1.00 97.75 449 ALA A N 1
ATOM 3501 C CA . ALA A 1 449 ? 0.331 -7.467 5.196 1.00 97.75 449 ALA A CA 1
ATOM 3502 C C . ALA A 1 449 ? 1.326 -7.073 4.094 1.00 97.75 449 ALA A C 1
ATOM 3504 O O . ALA A 1 449 ? 2.428 -6.623 4.384 1.00 97.75 449 ALA A O 1
ATOM 3505 N N . ILE A 1 450 ? 0.955 -7.245 2.828 1.00 96.12 450 ILE A N 1
ATOM 3506 C CA . ILE A 1 450 ? 1.812 -6.989 1.664 1.00 96.12 450 ILE A CA 1
ATOM 3507 C C . ILE A 1 450 ? 1.523 -5.592 1.105 1.00 96.12 450 ILE A C 1
ATOM 3509 O O . ILE A 1 450 ? 0.391 -5.308 0.713 1.00 96.12 450 ILE A O 1
ATOM 3513 N N . TYR A 1 451 ? 2.564 -4.765 1.015 1.00 93.44 451 TYR A N 1
ATOM 3514 C CA . TYR A 1 451 ? 2.531 -3.369 0.580 1.00 93.44 451 TYR A CA 1
ATOM 3515 C C . TYR A 1 451 ? 3.426 -3.139 -0.646 1.00 93.44 451 TYR A C 1
ATOM 3517 O O . TYR A 1 451 ? 4.643 -3.178 -0.536 1.00 93.44 451 TYR A O 1
ATOM 3525 N N . HIS A 1 452 ? 2.916 -2.896 -1.840 1.00 91.56 452 HIS A N 1
ATOM 3526 C CA . HIS A 1 452 ? 1.534 -3.010 -2.268 1.00 91.56 452 HIS A CA 1
ATOM 3527 C C . HIS A 1 452 ? 1.333 -4.197 -3.204 1.00 91.56 452 HIS A C 1
ATOM 3529 O O . HIS A 1 452 ? 2.221 -4.574 -3.968 1.00 91.56 452 HIS A O 1
ATOM 3535 N N . VAL A 1 453 ? 0.137 -4.785 -3.166 1.00 90.12 453 VAL A N 1
ATOM 3536 C CA . VAL A 1 453 ? -0.272 -5.785 -4.154 1.00 90.12 453 VAL A CA 1
ATOM 3537 C C . VAL A 1 453 ? -0.836 -5.102 -5.396 1.00 90.12 453 VAL A C 1
ATOM 3539 O O . VAL A 1 453 ? -1.661 -4.193 -5.323 1.00 90.12 453 VAL A O 1
ATOM 3542 N N . SER A 1 454 ? -0.388 -5.563 -6.558 1.00 85.75 454 SER A N 1
ATOM 3543 C CA . SER A 1 454 ? -0.774 -5.028 -7.861 1.00 85.75 454 SER A CA 1
ATOM 3544 C C . SER A 1 454 ? -0.617 -6.103 -8.927 1.00 85.75 454 SER A C 1
ATOM 3546 O O . SER A 1 454 ? 0.213 -7.006 -8.797 1.00 85.75 454 SER A O 1
ATOM 3548 N N . ARG A 1 455 ? -1.342 -5.974 -10.041 1.00 79.81 455 ARG A N 1
ATOM 3549 C CA . ARG A 1 455 ? -1.124 -6.815 -11.227 1.00 79.81 455 ARG A CA 1
ATOM 3550 C C . ARG A 1 455 ? 0.282 -6.637 -11.804 1.00 79.81 455 ARG A C 1
ATOM 3552 O O . ARG A 1 455 ? 0.808 -7.568 -12.417 1.00 79.81 455 ARG A O 1
ATOM 3559 N N . TYR A 1 456 ? 0.889 -5.481 -11.526 1.00 75.75 456 TYR A N 1
ATOM 3560 C CA . TYR A 1 456 ? 2.209 -5.042 -11.972 1.00 75.75 456 TYR A CA 1
ATOM 3561 C C . TYR A 1 456 ? 3.374 -5.567 -11.141 1.00 75.75 456 TYR A C 1
ATOM 3563 O O . TYR A 1 456 ? 4.520 -5.266 -11.461 1.00 75.75 456 TYR A O 1
ATOM 3571 N N . LEU A 1 457 ? 3.101 -6.377 -10.111 1.00 75.88 457 LEU A N 1
ATOM 3572 C CA . LEU A 1 457 ? 4.157 -6.963 -9.299 1.00 75.88 457 LEU A CA 1
ATOM 3573 C C . LEU A 1 457 ? 5.141 -7.745 -10.193 1.00 75.88 457 LEU A C 1
ATOM 3575 O O . LEU A 1 457 ? 4.707 -8.676 -10.899 1.00 75.88 457 LEU A O 1
ATOM 3579 N N . PRO A 1 458 ? 6.443 -7.393 -10.157 1.00 67.19 458 PRO A N 1
ATOM 3580 C CA . PRO A 1 458 ? 7.465 -8.038 -10.976 1.00 67.19 458 PRO A CA 1
ATOM 3581 C C . PRO A 1 458 ? 7.893 -9.395 -10.408 1.00 67.19 458 PRO A C 1
ATOM 3583 O O . PRO A 1 458 ? 8.584 -10.157 -11.077 1.00 67.19 458 PRO A O 1
ATOM 3586 N N . VAL A 1 459 ? 7.486 -9.710 -9.174 1.00 70.81 459 VAL A N 1
ATOM 3587 C CA . VAL A 1 459 ? 7.849 -10.944 -8.475 1.00 70.81 459 VAL A CA 1
ATOM 3588 C C . VAL A 1 459 ? 6.616 -11.787 -8.163 1.00 70.81 459 VAL A C 1
ATOM 3590 O O . VAL A 1 459 ? 5.542 -11.268 -7.859 1.00 70.81 459 VAL A O 1
ATOM 3593 N N . LYS A 1 460 ? 6.769 -13.113 -8.227 1.00 80.00 460 LYS A N 1
ATOM 3594 C CA . LYS A 1 460 ? 5.779 -14.054 -7.691 1.00 80.00 460 LYS A CA 1
ATOM 3595 C C . LYS A 1 460 ? 5.940 -14.133 -6.171 1.00 80.00 460 LYS A C 1
ATOM 3597 O O . LYS A 1 460 ? 7.064 -14.285 -5.698 1.00 80.00 460 LYS A O 1
ATOM 3602 N N . LEU A 1 461 ? 4.835 -14.061 -5.432 1.00 83.88 461 LEU A N 1
ATOM 3603 C CA . LEU A 1 461 ? 4.786 -14.231 -3.981 1.00 83.88 461 LEU A CA 1
ATOM 3604 C C . LEU A 1 461 ? 4.168 -15.600 -3.670 1.00 83.88 461 LEU A C 1
ATOM 3606 O O . LEU A 1 461 ? 2.950 -15.766 -3.642 1.00 83.88 461 LEU A O 1
ATOM 3610 N N . ALA A 1 462 ? 5.017 -16.610 -3.504 1.00 81.38 462 ALA A N 1
ATOM 3611 C CA . ALA A 1 462 ? 4.582 -17.975 -3.224 1.00 81.38 462 ALA A CA 1
ATOM 3612 C C . ALA A 1 462 ? 4.409 -18.195 -1.717 1.00 81.38 462 ALA A C 1
ATOM 3614 O O . ALA A 1 462 ? 5.203 -17.695 -0.929 1.00 81.38 462 ALA A O 1
ATOM 3615 N N . VAL A 1 463 ? 3.413 -18.983 -1.314 1.00 82.06 463 VAL A N 1
ATOM 3616 C CA . VAL A 1 463 ? 3.243 -19.421 0.080 1.00 82.06 463 VAL A CA 1
ATOM 3617 C C . VAL A 1 463 ? 3.817 -20.830 0.228 1.00 82.06 463 VAL A C 1
ATOM 3619 O O . VAL A 1 463 ? 3.521 -21.689 -0.605 1.00 82.06 463 VAL A O 1
ATOM 3622 N N . ASN A 1 464 ? 4.644 -21.051 1.255 1.00 70.25 464 ASN A N 1
ATOM 3623 C CA . ASN A 1 464 ? 5.219 -22.364 1.587 1.00 70.25 464 ASN A CA 1
ATOM 3624 C C . ASN A 1 464 ? 4.393 -23.118 2.624 1.00 70.25 464 ASN A C 1
ATOM 3626 O O . ASN A 1 464 ? 4.088 -22.494 3.666 1.00 70.25 464 ASN A O 1
#

Secondary structure (DSSP, 8-state):
-HHHHHHHHHHHHHHHHHHHHHH--SS-HHIIIIIHHHHHHHHHH---HHHHHHHHHHHHHHHHHHHHHHHHHTT--GGGTTS----HHHHTT-HHHHHHHHHHHHHHHHHHHHHHHHHT--TTT--HHHHHHHHHHHHHHHHHHHS-SSS-EEEPP-SEEEEEPSSGGGT--GGG-S--HHHHTT---SEEEEEE-HHHHHH-S-GGGG-S--SS-----HHHHHHHHHHHHHTT-EEEEEEESBSEEEE-SSSSEEEE-HHHHHHSGGGB-TT-BB-TTSBPTTSSBHHHHHHHHHHHHHHHHT-SEEEEE---GGG-HHHHHHHHHHHHHHHHHTTTTT-EEEEEE-HHHHTT-HHHHHHHHHH-SEEEE---HHHHHHH-TTT----HHHHHHHHHHHHT-TT--SEEEEEEE-EETTTTEE--HHHHHHHHHHHHTSTT--EEEEET--TT-SS-EEE-

Sequence (464 aa):
MKQQSSSILFDLSLLTLLAFLATSSKVNVQYVLWVLPFLLIHGLRTNVKEFKSYSILLVVAGLVFITAAQAVLAIFDLRNIGRIVVSREIETVTWGGVFLVLSALVGGAAFLALLINLLKIGKQVWTVSRIALIMLFTVFVVVISVFPVGKGVVLPKAEIRVGVTEGVEALFDKPTVGWQSAFLEKVDLTHLVLPVGPEAVMYGGDYGKFFRFKLTNEEWTAADIRAVTSHLRSIRIKPLLGLYLKTFYVSVHYGIHGYNSTKFIENYSDCVDIHGNIYFSCMTGENRSLADVFAEKAVESALLLGFDGIYVMGVDWSDGEDLAAGTAELISALRKTTAGKRLEIFVEIDALELKNFPKIETSMLTHADYVVVSTNPFIKSIKHPLQGNYTIQEYKAHLMRLAQHPEGKAKILFSVHVMDIAEGWMSPAIHLQVEINEFASVSGAKGYAIYHVSRYLPVKLAVN

pLDDT: mean 80.78, std 15.53, range [41.34, 98.69]

Foldseek 3Di:
DVVVVLVVLLVVLLVVLVVCLVPPDDDDPVCSPPVSVLLSVCSVVDPDPLSSVLSSQLVVLVVLLVVLVVVVCVPPDPVCVQPQPPPPPLPPDDPSNVSNVVSVLSNVLSSVSSVCVSVVPDPPPDDSVNVSVVVVVVVVCVCCQFFPDDPFFEFADFPAEEAEALAPQLADDQVCLPDDPLQCQQDDGQEYEHEFELLCLQPNWFSQQGGQDHRDPDGQHLVSLLSNQVVCVVVNYAYAYEYAQFQKDFFPPSHGGIHHNVVCCVQPVVQADPRRGGQQQDAHPVRDGVLLSSLLSNVVSCVSSVGQAYAYDNQPLVVDDRSLQSVLSNLQSNLVNCVPVNHAYEYEDALVSCVVPVVSLLSCLQRHQAYEYEQCLPVCCVVPVPPDNSDLVVSLVSQLCSLVPPSGNHQYAYEQEADDVSNDDGDGSVVSNVSSVSNVPRPRHRYYYYHHRGSSRSTRYHYD